Protein AF-A0A9W8Y800-F1 (afdb_monomer_lite)

pLDDT: mean 74.4, std 23.77, range [23.08, 98.75]

Sequence (646 aa):
MSFQATPARSSRITKSRRPSAHAALGLRRATSSPSSVSPRKKSLPSESTISYDDEDQLDDTGVIASLAEDLNFRDVPQYMEYIRNNMFSDLPEKAGMNSARIADVLNYRVRLPPFVTIAHVDALSTSPTRIEREIAELAQAGILRRVTIPHRGVGAAAVGDGIASVREWQALVRSHHGLLEDIKSKYISVMDANPTSTTISGTAFTTAEISALVTVGFLTSTSAISSSSSFFASPGASSLAAVSTSGSRHAAGSLEAVGGASATQYIHGGTSLSGSRPSTTATYTFSLPNMGTHIKILAEARNNILNMLKKTKYKEMPLDVLRERWDGGVVATTEQSERKKLRGEFAGVLPGRTKKWKQFYGMKFEWILEECLGAGLVELFDTGSVGRADNQNMFAMAIPEITNAHQPDIDYTPDHEKYLARVKRRLATEKIDDSLPPAFPMKLDSDLVWDNTDIHSRFDWVYKLTALDLDEIETALQHFKSLDKPLSYVNQETFPLPTLHSTLRDFSKEIHNGFGFKVIRGLPVSRHTREEVIAIYAGIASHIASIRGRQDHQFEGIPANVVMNHIKDLSGTYDANKIGAPAYTADKPVFHTDSGDVITLLCLEEAAEGGQSKVSSSWRVYNELAEKRLDLIGTLAEDWLTEVYA

Organism: NCBI:txid798079

Foldseek 3Di:
DDDDDDDDDDDDDDDDDDDDDPVPDDDDDDDDDDDDDDDDDDDDDDDDPPPDDLPDDFFFPVDFDALQPVDPDDAPVVLLVVLLVQFFDDQDPQQVDDPVLVVVLVVLSVQDDSKDALLLVQSNDPDSPVRVVRQVVCLVVLQKEKAADPPQDDFLLDRGIIMHGSVVQLVCLVPDPQDDPVLSVLVNVVCSVCSHDQKDQLLSDDLVSVVSCVQQWQKDFPPDPDPDDDDDDDPDRPDQDDDDDDDDDDDDDDPPLDDDPPSVPDDDDDDDDPDPRSDSRTMMGGGHGPVSVVSVLLSVLSVVLQVVLVPRPQSKDWPVVSQCVLQPNAPPPDVVQVVCVVVVNDDGDRSCVGCCCPRNSRTHPVSSVSSCVSVLQKTWGFRPDDDPDDRGRIMIHGDPRCPPPPVPPQDQDDDPVVVVVVVVVCVVPHDFDLDADPPDDLADDALLADDPPCDVVPDDQEDEQDPVNQVLLVVLLVQLVVVVDPLVPQACVSRPRPPCLVVLCVQLCCLQGHNNHHHYDDHCLVVDDPRSVSSSVSNSVNSSPVDAQQPDQDDPNHGDRDRDDDQEACVVPDPPVPPPDCSNHPDDRDDDDDPDSDDDDDDNDQDPDDPDDDDDRPSNVSNVCSVPPSSVNVVVPDDDDDDDPD

Structure (mmCIF, N/CA/C/O backbone):
data_AF-A0A9W8Y800-F1
#
_entry.id   AF-A0A9W8Y800-F1
#
loop_
_atom_site.group_PDB
_atom_site.id
_atom_site.type_symbol
_atom_site.label_atom_id
_atom_site.label_alt_id
_atom_site.label_comp_id
_atom_site.label_asym_id
_atom_site.label_entity_id
_atom_site.label_seq_id
_atom_site.pdbx_PDB_ins_code
_atom_site.Cartn_x
_atom_site.Cartn_y
_atom_site.Cartn_z
_atom_site.occupancy
_atom_site.B_iso_or_equiv
_atom_site.auth_seq_id
_atom_site.auth_comp_id
_atom_site.auth_asym_id
_atom_site.auth_atom_id
_atom_site.pdbx_PDB_model_num
ATOM 1 N N . MET A 1 1 ? 2.314 57.959 -31.172 1.00 31.23 1 MET A N 1
ATOM 2 C CA . MET A 1 1 ? 3.690 58.477 -31.355 1.00 31.23 1 MET A CA 1
ATOM 3 C C . MET A 1 1 ? 4.630 57.499 -30.657 1.00 31.23 1 MET A C 1
ATOM 5 O O . MET A 1 1 ? 4.548 57.380 -29.449 1.00 31.23 1 MET A O 1
ATOM 9 N N . SER A 1 2 ? 5.179 56.511 -31.369 1.00 23.81 2 SER A N 1
ATOM 10 C CA . SER A 1 2 ? 6.475 56.547 -32.077 1.00 23.81 2 SER A CA 1
ATOM 11 C C . SER A 1 2 ? 7.664 56.732 -31.128 1.00 23.81 2 SER A C 1
ATOM 13 O O . SER A 1 2 ? 7.992 57.855 -30.758 1.00 23.81 2 SER A O 1
ATOM 15 N N . PHE A 1 3 ? 8.309 55.617 -30.779 1.00 23.86 3 PHE A N 1
ATOM 16 C CA . PHE A 1 3 ? 9.615 55.570 -30.123 1.00 23.86 3 PHE A CA 1
ATOM 17 C C . PHE A 1 3 ? 10.722 56.033 -31.078 1.00 23.86 3 PHE A C 1
ATOM 19 O O . PHE A 1 3 ? 10.785 55.574 -32.217 1.00 23.86 3 PHE A O 1
ATOM 26 N N . GLN A 1 4 ? 11.644 56.861 -30.583 1.00 23.08 4 GLN A N 1
ATOM 27 C CA . GLN A 1 4 ? 12.975 57.039 -31.165 1.00 23.08 4 GLN A CA 1
ATOM 28 C C . GLN A 1 4 ? 14.019 57.085 -30.048 1.00 23.08 4 GLN A C 1
ATOM 30 O O . GLN A 1 4 ? 13.903 57.853 -29.096 1.00 23.08 4 GLN A O 1
ATOM 35 N N . ALA A 1 5 ? 15.025 56.225 -30.183 1.00 25.31 5 ALA A N 1
ATOM 36 C CA . ALA A 1 5 ? 16.199 56.151 -29.332 1.00 25.31 5 ALA A CA 1
ATOM 37 C C . ALA A 1 5 ? 17.385 56.821 -30.036 1.00 25.31 5 ALA A C 1
ATOM 39 O O . ALA A 1 5 ? 17.610 56.600 -31.227 1.00 25.31 5 ALA A O 1
ATOM 40 N N . THR A 1 6 ? 18.178 57.576 -29.279 1.00 25.95 6 THR A N 1
ATOM 41 C CA . THR A 1 6 ? 19.460 58.142 -29.715 1.00 25.95 6 THR A CA 1
ATOM 42 C C . THR A 1 6 ? 20.551 57.739 -28.716 1.00 25.95 6 THR A C 1
ATOM 44 O O . THR A 1 6 ? 20.344 57.873 -27.510 1.00 25.95 6 THR A O 1
ATOM 47 N N . PRO A 1 7 ? 21.714 57.235 -29.171 1.00 26.22 7 PRO A N 1
ATOM 48 C CA . PRO A 1 7 ? 22.767 56.750 -28.287 1.00 26.22 7 PRO A CA 1
ATOM 49 C C . PRO A 1 7 ? 23.725 57.881 -27.889 1.00 26.22 7 PRO A C 1
ATOM 51 O O . PRO A 1 7 ? 24.287 58.567 -28.745 1.00 26.22 7 PRO A O 1
ATOM 54 N N . ALA A 1 8 ? 23.965 58.042 -26.586 1.00 27.30 8 ALA A N 1
ATOM 55 C CA . ALA A 1 8 ? 25.021 58.905 -26.065 1.00 27.30 8 ALA A CA 1
ATOM 56 C C . ALA A 1 8 ? 26.275 58.089 -25.706 1.00 27.30 8 ALA A C 1
ATOM 58 O O . ALA A 1 8 ? 26.215 57.011 -25.118 1.00 27.30 8 ALA A O 1
ATOM 59 N N . ARG A 1 9 ? 27.415 58.637 -26.131 1.00 26.44 9 ARG A N 1
ATOM 60 C CA . ARG A 1 9 ? 28.779 58.096 -26.101 1.00 26.44 9 ARG A CA 1
ATOM 61 C C . ARG A 1 9 ? 29.345 57.966 -24.683 1.00 26.44 9 ARG A C 1
ATOM 63 O O . ARG A 1 9 ? 29.071 58.801 -23.831 1.00 26.44 9 ARG A O 1
ATOM 70 N N . SER A 1 10 ? 30.285 57.038 -24.501 1.00 27.62 10 SER A N 1
ATOM 71 C CA . SER A 1 10 ? 31.318 57.139 -23.463 1.00 27.62 10 SER A CA 1
ATOM 72 C C . SER A 1 10 ? 32.641 56.525 -23.939 1.00 27.62 10 SER A C 1
ATOM 74 O O . SER A 1 10 ? 32.686 55.718 -24.865 1.00 27.62 10 SER A O 1
ATOM 76 N N . SER A 1 11 ? 33.729 57.034 -23.379 1.00 27.81 11 SER A N 1
ATOM 77 C CA . SER A 1 11 ? 35.028 57.292 -23.992 1.00 27.81 11 SER A CA 1
ATOM 78 C C . SER A 1 11 ? 36.070 56.172 -23.880 1.00 27.81 11 SER A C 1
ATOM 80 O O . SER A 1 11 ? 36.289 55.569 -22.836 1.00 27.81 11 SER A O 1
ATOM 82 N N . ARG A 1 12 ? 36.779 56.010 -25.000 1.00 28.05 12 ARG A N 1
ATOM 83 C CA . ARG A 1 12 ? 38.059 55.337 -25.274 1.00 28.05 12 ARG A CA 1
ATOM 84 C C . ARG A 1 12 ? 39.092 55.363 -24.130 1.00 28.05 12 ARG A C 1
ATOM 86 O O . ARG A 1 12 ? 39.530 56.445 -23.764 1.00 28.05 12 ARG A O 1
ATOM 93 N N . ILE A 1 13 ? 39.653 54.193 -23.786 1.00 29.95 13 ILE A N 1
ATOM 94 C CA . ILE A 1 13 ? 41.101 54.000 -23.541 1.00 29.95 13 ILE A CA 1
ATOM 95 C C . ILE A 1 13 ? 41.534 52.648 -24.138 1.00 29.95 13 ILE A C 1
ATOM 97 O O . ILE A 1 13 ? 41.066 51.590 -23.731 1.00 29.95 13 ILE A O 1
ATOM 101 N N . THR A 1 14 ? 42.451 52.686 -25.106 1.00 29.17 14 THR A N 1
ATOM 102 C CA . THR A 1 14 ? 43.087 51.523 -25.748 1.00 29.17 14 THR A CA 1
ATOM 103 C C . THR A 1 14 ? 44.535 51.386 -25.277 1.00 29.17 14 THR A C 1
ATOM 105 O O . THR A 1 14 ? 45.287 52.358 -25.350 1.00 29.17 14 THR A O 1
ATOM 108 N N . LYS A 1 15 ? 44.969 50.180 -24.890 1.00 29.62 15 LYS A N 1
ATOM 109 C CA . LYS A 1 15 ? 46.394 49.800 -24.841 1.00 29.62 15 LYS A CA 1
ATOM 110 C C . LYS A 1 15 ? 46.619 48.539 -25.679 1.00 29.62 15 LYS A C 1
ATOM 112 O O . LYS A 1 15 ? 45.881 47.569 -25.551 1.00 29.62 15 LYS A O 1
ATOM 117 N N . SER A 1 16 ? 47.631 48.585 -26.548 1.00 30.64 16 SER A N 1
ATOM 118 C CA . SER A 1 16 ? 48.021 47.504 -27.466 1.00 30.64 16 SER A CA 1
ATOM 119 C C . SER A 1 16 ? 49.006 46.519 -26.824 1.00 30.64 16 SER A C 1
ATOM 121 O O . SER A 1 16 ? 49.813 46.936 -25.988 1.00 30.64 16 SER A O 1
ATOM 123 N N . ARG A 1 17 ? 49.036 45.258 -27.293 1.00 31.73 17 ARG A N 1
ATOM 124 C CA . ARG A 1 17 ? 50.264 44.438 -27.275 1.00 31.73 17 ARG A CA 1
ATOM 125 C C . ARG A 1 17 ? 50.293 43.318 -28.339 1.00 31.73 17 ARG A C 1
ATOM 127 O O . ARG A 1 17 ? 49.501 42.391 -28.301 1.00 31.73 17 ARG A O 1
ATOM 134 N N . ARG A 1 18 ? 51.256 43.512 -29.251 1.00 36.59 18 ARG A N 1
ATOM 135 C CA . ARG A 1 18 ? 52.035 42.691 -30.215 1.00 36.59 18 ARG A CA 1
ATOM 136 C C . ARG A 1 18 ? 51.710 41.200 -30.514 1.00 36.59 18 ARG A C 1
ATOM 138 O O . ARG A 1 18 ? 51.545 40.422 -29.580 1.00 36.59 18 ARG A O 1
ATOM 145 N N . PRO A 1 19 ? 51.814 40.781 -31.801 1.00 37.09 19 PRO A N 1
ATOM 146 C CA . PRO A 1 19 ? 51.791 39.380 -32.246 1.00 37.09 19 PRO A CA 1
ATOM 147 C C . PRO A 1 19 ? 53.160 38.669 -32.148 1.00 37.09 19 PRO A C 1
ATOM 149 O O . PRO A 1 19 ? 54.216 39.302 -32.193 1.00 37.09 19 PRO A O 1
ATOM 152 N N . SER A 1 20 ? 53.125 37.338 -32.016 1.00 41.84 20 SER A N 1
ATOM 153 C CA . SER A 1 20 ? 54.273 36.435 -31.840 1.00 41.84 20 SER A CA 1
ATOM 154 C C . SER A 1 20 ? 55.070 36.164 -33.125 1.00 41.84 20 SER A C 1
ATOM 156 O O . SER A 1 20 ? 54.509 36.041 -34.213 1.00 41.84 20 SER A O 1
ATOM 158 N N . ALA A 1 21 ? 56.381 35.972 -32.960 1.00 43.47 21 ALA A N 1
ATOM 159 C CA . ALA A 1 21 ? 57.432 35.932 -33.982 1.00 43.47 21 ALA A CA 1
ATOM 160 C C . ALA A 1 21 ? 57.404 34.772 -35.007 1.00 43.47 21 ALA A C 1
ATOM 162 O O . ALA A 1 21 ? 58.287 34.703 -35.855 1.00 43.47 21 ALA A O 1
ATOM 163 N N . HIS A 1 22 ? 56.405 33.886 -34.995 1.00 46.25 22 HIS A N 1
ATOM 164 C CA . HIS A 1 22 ? 56.351 32.752 -35.932 1.00 46.25 22 HIS A CA 1
ATOM 165 C C . HIS A 1 22 ? 55.659 33.064 -37.272 1.00 46.25 22 HIS A C 1
ATOM 167 O O . HIS A 1 22 ? 55.750 32.273 -38.206 1.00 46.25 22 HIS A O 1
ATOM 173 N N . ALA A 1 23 ? 55.012 34.230 -37.390 1.00 44.12 23 ALA A N 1
ATOM 174 C CA . ALA A 1 23 ? 54.386 34.710 -38.627 1.00 44.12 23 ALA A CA 1
ATOM 175 C C . ALA A 1 23 ? 55.308 35.616 -39.478 1.00 44.12 23 ALA A C 1
ATOM 177 O O . ALA A 1 23 ? 54.888 36.111 -40.519 1.00 44.12 23 ALA A O 1
ATOM 178 N N . ALA A 1 24 ? 56.555 35.846 -39.042 1.00 45.03 24 ALA A N 1
ATOM 179 C CA . ALA A 1 24 ? 57.487 36.801 -39.656 1.00 45.03 24 ALA A CA 1
ATOM 180 C C . ALA A 1 24 ? 58.527 36.172 -40.607 1.00 45.03 24 ALA A C 1
ATOM 182 O O . ALA A 1 24 ? 59.362 36.890 -41.149 1.00 45.03 24 ALA A O 1
ATOM 183 N N . LEU A 1 25 ? 58.491 34.856 -40.838 1.00 45.75 25 LEU A N 1
ATOM 184 C CA . LEU A 1 25 ? 59.448 34.164 -41.713 1.00 45.75 25 LEU A CA 1
ATOM 185 C C . LEU A 1 25 ? 58.715 33.442 -42.848 1.00 45.75 25 LEU A C 1
ATOM 187 O O . LEU A 1 25 ? 58.569 32.223 -42.861 1.00 45.75 25 LEU A O 1
ATOM 191 N N . GLY A 1 26 ? 58.210 34.238 -43.792 1.00 47.72 26 GLY A N 1
ATOM 192 C CA . GLY A 1 26 ? 57.522 33.770 -44.990 1.00 47.72 26 GLY A CA 1
ATOM 193 C C . GLY A 1 26 ? 58.428 32.972 -45.928 1.00 47.72 26 GLY A C 1
ATOM 194 O O . GLY A 1 26 ? 59.110 33.545 -46.773 1.00 47.72 26 GLY A O 1
ATOM 195 N N . LEU A 1 27 ? 58.357 31.644 -45.844 1.00 38.44 27 LEU A N 1
ATOM 196 C CA . LEU A 1 27 ? 58.930 30.732 -46.832 1.00 38.44 27 LEU A CA 1
ATOM 197 C C . LEU A 1 27 ? 57.832 29.825 -47.401 1.00 38.44 27 LEU A C 1
ATOM 199 O O . LEU A 1 27 ? 57.132 29.120 -46.678 1.00 38.44 27 LEU A O 1
ATOM 203 N N . ARG A 1 28 ? 57.665 29.890 -48.727 1.00 32.97 28 ARG A N 1
ATOM 204 C CA . ARG A 1 28 ? 56.798 29.030 -49.546 1.00 32.97 28 ARG A CA 1
ATOM 205 C C . ARG A 1 28 ? 57.647 28.040 -50.357 1.00 32.97 28 ARG A C 1
ATOM 207 O O . ARG A 1 28 ? 58.747 28.399 -50.764 1.00 32.97 28 ARG A O 1
ATOM 214 N N . ARG A 1 29 ? 56.980 26.936 -50.751 1.00 31.47 29 ARG A N 1
ATOM 215 C CA . ARG A 1 29 ? 57.265 25.962 -51.846 1.00 31.47 29 ARG A CA 1
ATOM 216 C C . ARG A 1 29 ? 58.305 24.865 -51.536 1.00 31.47 29 ARG A C 1
ATOM 218 O O . ARG A 1 29 ? 59.221 25.116 -50.778 1.00 31.47 29 ARG A O 1
ATOM 225 N N . ALA A 1 30 ? 58.246 23.638 -52.075 1.00 29.30 30 ALA A N 1
ATOM 226 C CA . ALA A 1 30 ? 57.425 23.008 -53.122 1.00 29.30 30 ALA A CA 1
ATOM 227 C C . ALA A 1 30 ? 57.398 21.462 -52.967 1.00 29.30 30 ALA A C 1
ATOM 229 O O . ALA A 1 30 ? 58.136 20.882 -52.180 1.00 29.30 30 ALA A O 1
ATOM 230 N N . THR A 1 31 ? 56.542 20.835 -53.773 1.00 38.03 31 THR A N 1
ATOM 231 C CA . THR A 1 31 ? 56.316 19.404 -54.046 1.00 38.03 31 THR A CA 1
ATOM 232 C C . THR A 1 31 ? 57.538 18.603 -54.525 1.00 38.03 31 THR A C 1
ATOM 234 O O . THR A 1 31 ? 58.265 19.084 -55.389 1.00 38.03 31 THR A O 1
ATOM 237 N N . SER A 1 32 ? 57.660 17.333 -54.112 1.00 30.08 32 SER A N 1
ATOM 238 C CA . SER A 1 32 ? 58.029 16.194 -54.987 1.00 30.08 32 SER A CA 1
ATOM 239 C C . SER A 1 32 ? 57.855 14.843 -54.266 1.00 30.08 32 SER A C 1
ATOM 241 O O . SER A 1 32 ? 58.259 14.685 -53.118 1.00 30.08 32 SER A O 1
ATOM 243 N N . SER A 1 33 ? 57.231 13.874 -54.944 1.00 34.62 33 SER A N 1
ATOM 244 C CA . SER A 1 33 ? 57.327 12.432 -54.650 1.00 34.62 33 SER A CA 1
ATOM 245 C C . SER A 1 33 ? 58.527 11.841 -55.412 1.00 34.62 33 SER A C 1
ATOM 247 O O . SER A 1 33 ? 58.954 12.442 -56.401 1.00 34.62 33 SER A O 1
ATOM 249 N N . PRO A 1 34 ? 59.051 10.664 -55.016 1.00 37.09 34 PRO A N 1
ATOM 250 C CA . PRO A 1 34 ? 58.609 9.457 -55.719 1.00 37.09 34 PRO A CA 1
ATOM 251 C C . PRO A 1 34 ? 58.467 8.198 -54.838 1.00 37.09 34 PRO A C 1
ATOM 253 O O . PRO A 1 34 ? 58.941 8.096 -53.712 1.00 37.09 34 PRO A O 1
ATOM 256 N N . SER A 1 35 ? 57.755 7.247 -55.423 1.00 34.81 35 SER A N 1
ATOM 257 C CA . SER A 1 35 ? 57.350 5.913 -54.990 1.00 34.81 35 SER A CA 1
ATOM 258 C C . SER A 1 35 ? 58.495 4.922 -54.724 1.00 34.81 35 SER A C 1
ATOM 260 O O . SER A 1 35 ? 59.476 4.877 -55.457 1.00 34.81 35 SER A O 1
ATOM 262 N N . SER A 1 36 ? 58.293 4.011 -53.761 1.00 28.44 36 SER A N 1
ATOM 263 C CA . SER A 1 36 ? 58.749 2.615 -53.870 1.00 28.44 36 SER A CA 1
ATOM 264 C C . SER A 1 36 ? 57.848 1.677 -53.052 1.00 28.44 36 SER A C 1
ATOM 266 O O . SER A 1 36 ? 57.479 1.959 -51.915 1.00 28.44 36 SER A O 1
ATOM 268 N N . VAL A 1 37 ? 57.443 0.582 -53.695 1.00 38.91 37 VAL A N 1
ATOM 269 C CA . VAL A 1 37 ? 56.613 -0.514 -53.176 1.00 38.91 37 VAL A CA 1
ATOM 270 C C . VAL A 1 37 ? 57.542 -1.660 -52.785 1.00 38.91 37 VAL A C 1
ATOM 272 O O . VAL A 1 37 ? 58.364 -2.052 -53.610 1.00 38.91 37 VAL A O 1
ATOM 275 N N . SER A 1 38 ? 57.405 -2.219 -51.574 1.00 27.66 38 SER A N 1
ATOM 276 C CA . SER A 1 38 ? 57.908 -3.555 -51.184 1.00 27.66 38 SER A CA 1
ATOM 277 C C . SER A 1 38 ? 57.401 -3.978 -49.786 1.00 27.66 38 SER A C 1
ATOM 279 O O . SER A 1 38 ? 56.905 -3.134 -49.045 1.00 27.66 38 SER A O 1
ATOM 281 N N . PRO A 1 39 ? 57.390 -5.284 -49.449 1.00 32.16 39 PRO A N 1
ATOM 282 C CA . PRO A 1 39 ? 56.128 -5.982 -49.215 1.00 32.16 39 PRO A CA 1
ATOM 283 C C . PRO A 1 39 ? 55.744 -6.212 -47.744 1.00 32.16 39 PRO A C 1
ATOM 285 O O . PRO A 1 39 ? 56.559 -6.274 -46.827 1.00 32.16 39 PRO A O 1
ATOM 288 N N . ARG A 1 40 ? 54.435 -6.423 -47.587 1.00 33.69 40 ARG A N 1
ATOM 289 C CA . ARG A 1 40 ? 53.680 -6.869 -46.410 1.00 33.69 40 ARG A CA 1
ATOM 290 C C . ARG A 1 40 ? 54.388 -8.014 -45.657 1.00 33.69 40 ARG A C 1
ATOM 292 O O . ARG A 1 40 ? 54.424 -9.145 -46.140 1.00 33.69 40 ARG A O 1
ATOM 299 N N . LYS A 1 41 ? 54.859 -7.757 -44.431 1.00 27.77 41 LYS A N 1
ATOM 300 C CA . LYS A 1 41 ? 55.033 -8.807 -43.412 1.00 27.77 41 LYS A CA 1
ATOM 301 C C . LYS A 1 41 ? 53.684 -9.024 -42.725 1.00 27.77 41 LYS A C 1
ATOM 303 O O . LYS A 1 41 ? 53.105 -8.078 -42.200 1.00 27.77 41 LYS A O 1
ATOM 308 N N . LYS A 1 42 ? 53.173 -10.259 -42.765 1.00 31.14 42 LYS A N 1
ATOM 309 C CA . LYS A 1 42 ? 51.979 -10.678 -42.018 1.00 31.14 42 LYS A CA 1
ATOM 310 C C . LYS A 1 42 ? 52.259 -10.537 -40.519 1.00 31.14 42 LYS A C 1
ATOM 312 O O . LYS A 1 42 ? 53.112 -11.248 -39.995 1.00 31.14 42 LYS A O 1
ATOM 317 N N . SER A 1 43 ? 51.555 -9.632 -39.849 1.00 29.20 43 SER A N 1
ATOM 318 C CA . SER A 1 43 ? 51.373 -9.693 -38.401 1.00 29.20 43 SER A CA 1
ATOM 319 C C . SER A 1 43 ? 50.306 -10.740 -38.079 1.00 29.20 43 SER A C 1
ATOM 321 O O . SER A 1 43 ? 49.316 -10.863 -38.800 1.00 29.20 43 SER A O 1
ATOM 323 N N . LEU A 1 44 ? 50.556 -11.506 -37.018 1.00 31.19 44 LEU A N 1
ATOM 324 C CA . LEU A 1 44 ? 49.628 -12.449 -36.386 1.00 31.19 44 LEU A CA 1
ATOM 325 C C . LEU A 1 44 ? 48.286 -11.762 -36.048 1.00 31.19 44 LEU A C 1
ATOM 327 O O . LEU A 1 44 ? 48.273 -10.534 -35.918 1.00 31.19 44 LEU A O 1
ATOM 331 N N . PRO A 1 45 ? 47.172 -12.511 -35.921 1.00 28.69 45 PRO A N 1
ATOM 332 C CA . PRO A 1 45 ? 45.861 -11.915 -35.707 1.00 28.69 45 PRO A CA 1
ATOM 333 C C . PRO A 1 45 ? 45.867 -11.157 -34.379 1.00 28.69 45 PRO A C 1
ATOM 335 O O . PRO A 1 45 ? 46.141 -11.735 -33.331 1.00 28.69 45 PRO A O 1
ATOM 338 N N . SER A 1 46 ? 45.591 -9.856 -34.430 1.00 30.36 46 SER A N 1
ATOM 339 C CA . SER A 1 46 ? 45.097 -9.132 -33.267 1.00 30.36 46 SER A CA 1
ATOM 340 C C . SER A 1 46 ? 43.717 -9.692 -32.946 1.00 30.36 46 SER A C 1
ATOM 342 O O . SER A 1 46 ? 42.870 -9.722 -33.842 1.00 30.36 46 SER A O 1
ATOM 344 N N . GLU A 1 47 ? 43.496 -10.125 -31.706 1.00 28.17 47 GLU A N 1
ATOM 345 C CA . GLU A 1 47 ? 42.144 -10.332 -31.189 1.00 28.17 47 GLU A CA 1
ATOM 346 C C . GLU A 1 47 ? 41.310 -9.094 -31.521 1.00 28.17 47 GLU A C 1
ATOM 348 O O . GLU A 1 47 ? 41.712 -7.955 -31.269 1.00 28.17 47 GLU A O 1
ATOM 353 N N . SER A 1 48 ? 40.200 -9.334 -32.205 1.00 26.12 48 SER A N 1
ATOM 354 C CA . SER A 1 48 ? 39.236 -8.324 -32.594 1.00 26.12 48 SER A CA 1
ATOM 355 C C . SER A 1 48 ? 38.649 -7.692 -31.338 1.00 26.12 48 SER A C 1
ATOM 357 O O . SER A 1 48 ? 37.839 -8.316 -30.658 1.00 26.12 48 SER A O 1
ATOM 359 N N . THR A 1 49 ? 39.007 -6.443 -31.048 1.00 29.61 49 THR A N 1
ATOM 360 C CA . THR A 1 49 ? 38.099 -5.552 -30.328 1.00 29.61 49 THR A CA 1
ATOM 361 C C . THR A 1 49 ? 36.840 -5.448 -31.179 1.00 29.61 49 THR A C 1
ATOM 363 O O . THR A 1 49 ? 36.862 -4.835 -32.247 1.00 29.61 49 THR A O 1
ATOM 366 N N . ILE A 1 50 ? 35.780 -6.133 -30.754 1.00 33.47 50 ILE A N 1
ATOM 367 C CA . ILE A 1 50 ? 34.460 -6.061 -31.375 1.00 33.47 50 ILE A CA 1
ATOM 368 C C . ILE A 1 50 ? 34.039 -4.590 -31.313 1.00 33.47 50 ILE A C 1
ATOM 370 O O . ILE A 1 50 ? 33.889 -4.030 -30.228 1.00 33.47 50 ILE A O 1
ATOM 374 N N . SER A 1 51 ? 33.921 -3.929 -32.465 1.00 38.84 51 SER A N 1
ATOM 375 C CA . SER A 1 51 ? 33.244 -2.639 -32.525 1.00 38.84 51 SER A CA 1
ATOM 376 C C . SER A 1 51 ? 31.761 -2.921 -32.337 1.00 38.84 51 SER A C 1
ATOM 378 O O . SER A 1 51 ? 31.136 -3.471 -33.240 1.00 38.84 51 SER A O 1
ATOM 380 N N . TYR A 1 52 ? 31.227 -2.608 -31.159 1.00 49.53 52 TYR A N 1
ATOM 381 C CA . TYR A 1 52 ? 29.786 -2.613 -30.937 1.00 49.53 52 TYR A CA 1
ATOM 382 C C . TYR A 1 52 ? 29.146 -1.618 -31.911 1.00 49.53 52 TYR A C 1
ATOM 384 O O . TYR A 1 52 ? 29.485 -0.430 -31.884 1.00 49.53 52 TYR A O 1
ATOM 392 N N . ASP A 1 53 ? 28.303 -2.124 -32.807 1.00 55.06 53 ASP A N 1
ATOM 393 C CA . ASP A 1 53 ? 27.502 -1.310 -33.713 1.00 55.06 53 ASP A CA 1
ATOM 394 C C . ASP A 1 53 ? 26.180 -1.007 -32.997 1.00 55.06 53 ASP A C 1
ATOM 396 O O . ASP A 1 53 ? 25.473 -1.926 -32.596 1.00 55.06 53 ASP A O 1
ATOM 400 N N . ASP A 1 54 ? 25.850 0.274 -32.796 1.00 55.59 54 ASP A N 1
ATOM 401 C CA . ASP A 1 54 ? 24.654 0.722 -32.048 1.00 55.59 54 ASP A CA 1
ATOM 402 C C . ASP A 1 54 ? 23.319 0.352 -32.780 1.00 55.59 54 ASP A C 1
ATOM 404 O O . ASP A 1 54 ? 22.243 0.811 -32.383 1.00 55.59 54 ASP A O 1
ATOM 408 N N . GLU A 1 55 ? 23.378 -0.431 -33.869 1.00 52.28 55 GLU A N 1
ATOM 409 C CA . GLU A 1 55 ? 22.277 -0.759 -34.792 1.00 52.28 55 GLU A CA 1
ATOM 410 C C . GLU A 1 55 ? 21.617 -2.132 -34.567 1.00 52.28 55 GLU A C 1
ATOM 412 O O . GLU A 1 55 ? 20.463 -2.309 -34.990 1.00 52.28 55 GLU A O 1
ATOM 417 N N . ASP A 1 56 ? 22.298 -3.065 -33.894 1.00 58.12 56 ASP A N 1
ATOM 418 C CA . ASP A 1 56 ? 21.810 -4.427 -33.643 1.00 58.12 56 ASP A CA 1
ATOM 419 C C . ASP A 1 56 ? 21.024 -4.499 -32.324 1.00 58.12 56 ASP A C 1
ATOM 421 O O . ASP A 1 56 ? 21.429 -3.924 -31.315 1.00 58.12 56 ASP A O 1
ATOM 425 N N . GLN A 1 57 ? 19.868 -5.172 -32.354 1.00 58.59 57 GLN A N 1
ATOM 426 C CA . GLN A 1 57 ? 19.052 -5.427 -31.164 1.00 58.59 57 GLN A CA 1
ATOM 427 C C . GLN A 1 57 ? 19.640 -6.615 -30.403 1.00 58.59 57 GLN A C 1
ATOM 429 O O . GLN A 1 57 ? 19.993 -7.623 -31.015 1.00 58.59 57 GLN A O 1
ATOM 434 N N . LEU A 1 58 ? 19.740 -6.493 -29.086 1.00 63.62 58 LEU A N 1
ATOM 435 C CA . LEU A 1 58 ? 20.239 -7.552 -28.223 1.00 63.62 58 LEU A CA 1
ATOM 436 C C . LEU A 1 58 ? 19.154 -8.607 -27.974 1.00 63.62 58 LEU A C 1
ATOM 438 O O . LEU A 1 58 ? 17.996 -8.274 -27.722 1.00 63.62 58 LEU A O 1
ATOM 442 N N . ASP A 1 59 ? 19.535 -9.882 -28.040 1.00 55.69 59 ASP A N 1
ATOM 443 C CA . ASP A 1 59 ? 18.628 -10.998 -27.761 1.00 55.69 59 ASP A CA 1
ATOM 444 C C . ASP A 1 59 ? 18.347 -11.065 -26.254 1.00 55.69 59 ASP A C 1
ATOM 446 O O . ASP A 1 59 ? 19.198 -11.508 -25.499 1.00 55.69 59 ASP A O 1
ATOM 450 N N . ASP A 1 60 ? 17.178 -10.631 -25.786 1.00 59.31 60 ASP A N 1
ATOM 451 C CA . ASP A 1 60 ? 16.797 -10.763 -24.373 1.00 59.31 60 ASP A CA 1
ATOM 452 C C . ASP A 1 60 ? 16.335 -12.199 -24.068 1.00 59.31 60 ASP A C 1
ATOM 454 O O . ASP A 1 60 ? 15.347 -12.688 -24.624 1.00 59.31 60 ASP A O 1
ATOM 458 N N . THR A 1 61 ? 17.054 -12.896 -23.183 1.00 54.78 61 THR A N 1
ATOM 459 C CA . THR A 1 61 ? 16.693 -14.256 -22.748 1.00 54.78 61 THR A CA 1
ATOM 460 C C . THR A 1 61 ? 15.591 -14.279 -21.682 1.00 54.78 61 THR A C 1
ATOM 462 O O . THR A 1 61 ? 15.145 -15.360 -21.291 1.00 54.78 61 THR A O 1
ATOM 465 N N . GLY A 1 62 ? 15.140 -13.110 -21.212 1.00 45.22 62 GLY A N 1
ATOM 466 C CA . GLY A 1 62 ? 14.142 -12.953 -20.154 1.00 45.22 62 GLY A CA 1
ATOM 467 C C . GLY A 1 62 ? 14.686 -13.210 -18.746 1.00 45.22 62 GLY A C 1
ATOM 468 O O . GLY A 1 62 ? 13.914 -13.264 -17.789 1.00 45.22 62 GLY A O 1
ATOM 469 N N . VAL A 1 63 ? 16.003 -13.396 -18.599 1.00 50.44 63 VAL A N 1
ATOM 470 C CA . VAL A 1 63 ? 16.665 -13.585 -17.303 1.00 50.44 63 VAL A CA 1
ATOM 471 C C . VAL A 1 63 ? 17.175 -12.236 -16.803 1.00 50.44 63 VAL A C 1
ATOM 473 O O . VAL A 1 63 ? 18.143 -11.692 -17.336 1.00 50.44 63 VAL A O 1
ATOM 476 N N . ILE A 1 64 ? 16.534 -11.710 -15.756 1.00 58.28 64 ILE A N 1
ATOM 477 C CA . ILE A 1 64 ? 16.987 -10.498 -15.064 1.00 58.28 64 ILE A CA 1
ATOM 478 C C . ILE A 1 64 ? 18.198 -10.864 -14.203 1.00 58.28 64 ILE A C 1
ATOM 480 O O . ILE A 1 64 ? 18.087 -11.649 -13.260 1.00 58.28 64 ILE A O 1
ATOM 484 N N . ALA A 1 65 ? 19.357 -10.296 -14.526 1.00 57.59 65 ALA A N 1
ATOM 485 C CA . ALA A 1 65 ? 20.586 -10.528 -13.779 1.00 57.59 65 ALA A CA 1
ATOM 486 C C . ALA A 1 65 ? 20.609 -9.658 -12.511 1.00 57.59 65 ALA A C 1
ATOM 488 O O . ALA A 1 65 ? 20.474 -8.434 -12.579 1.00 57.59 65 ALA A O 1
ATOM 489 N N . SER A 1 66 ? 20.795 -10.282 -11.345 1.00 63.09 66 SER A N 1
ATOM 490 C CA . SER A 1 66 ? 20.879 -9.581 -10.059 1.00 63.09 66 SER A CA 1
ATOM 491 C C . SER A 1 66 ? 22.331 -9.284 -9.682 1.00 63.09 66 SER A C 1
ATOM 493 O O . SER A 1 66 ? 23.188 -10.159 -9.758 1.00 63.09 66 SER A O 1
ATOM 495 N N . LEU A 1 67 ? 22.610 -8.068 -9.198 1.00 68.50 67 LEU A N 1
ATOM 496 C CA . LEU A 1 67 ? 23.919 -7.723 -8.620 1.00 68.50 67 LEU A CA 1
ATOM 497 C C . LEU A 1 67 ? 24.131 -8.319 -7.214 1.00 68.50 67 LEU A C 1
ATOM 499 O O . LEU A 1 67 ? 25.224 -8.216 -6.659 1.00 68.50 67 LEU A O 1
ATOM 503 N N . ALA A 1 68 ? 23.099 -8.928 -6.623 1.00 60.31 68 ALA A N 1
ATOM 504 C CA . ALA A 1 68 ? 23.128 -9.433 -5.254 1.00 60.31 68 ALA A CA 1
ATOM 505 C C . ALA A 1 68 ? 23.789 -10.819 -5.103 1.00 60.31 68 ALA A C 1
ATOM 507 O O . ALA A 1 68 ? 24.033 -11.248 -3.975 1.00 60.31 68 ALA A O 1
ATOM 508 N N . GLU A 1 69 ? 24.079 -11.533 -6.198 1.00 57.34 69 GLU A N 1
ATOM 509 C CA . GLU A 1 69 ? 24.574 -12.922 -6.144 1.00 57.34 69 GLU A CA 1
ATOM 510 C C . GLU A 1 69 ? 25.985 -13.049 -5.539 1.00 57.34 69 GLU A C 1
ATOM 512 O O . GLU A 1 69 ? 26.296 -14.054 -4.896 1.00 57.34 69 GLU A O 1
ATOM 517 N N . ASP A 1 70 ? 26.808 -12.001 -5.646 1.00 56.56 70 ASP A N 1
ATOM 518 C CA . ASP A 1 70 ? 28.210 -12.020 -5.209 1.00 56.56 70 ASP A CA 1
ATOM 519 C C . ASP A 1 70 ? 28.427 -11.542 -3.758 1.00 56.56 70 ASP A C 1
ATOM 521 O O . ASP A 1 70 ? 29.527 -11.672 -3.205 1.00 56.56 70 ASP A O 1
ATOM 525 N N . LEU A 1 71 ? 27.400 -10.984 -3.103 1.00 67.88 71 LEU A N 1
ATOM 526 C CA . LEU A 1 71 ? 27.550 -10.230 -1.853 1.00 67.88 71 LEU A CA 1
ATOM 527 C C . LEU A 1 71 ? 26.712 -10.821 -0.709 1.00 67.88 71 LEU A C 1
ATOM 529 O O . LEU A 1 71 ? 25.559 -10.472 -0.484 1.00 67.88 71 LEU A O 1
ATOM 533 N N . ASN A 1 72 ? 27.344 -11.675 0.099 1.00 69.19 72 ASN A N 1
ATOM 534 C CA . ASN A 1 72 ? 26.742 -12.278 1.296 1.00 69.19 72 ASN A CA 1
ATOM 535 C C . ASN A 1 72 ? 26.887 -11.392 2.548 1.00 69.19 72 ASN A C 1
ATOM 537 O O . ASN A 1 72 ? 27.454 -11.816 3.563 1.00 69.19 72 ASN A O 1
ATOM 541 N N . PHE A 1 73 ? 26.396 -10.152 2.491 1.00 82.69 73 PHE A N 1
ATOM 542 C CA . PHE A 1 73 ? 26.327 -9.306 3.685 1.00 82.69 73 PHE A CA 1
ATOM 543 C C . PHE A 1 73 ? 25.273 -9.832 4.663 1.00 82.69 73 PHE A C 1
ATOM 545 O O . PHE A 1 73 ? 24.227 -10.356 4.280 1.00 82.69 73 PHE A O 1
ATOM 552 N N . ARG A 1 74 ? 25.571 -9.737 5.961 1.00 81.69 74 ARG A N 1
ATOM 553 C CA . ARG A 1 74 ? 24.709 -10.312 7.005 1.00 81.69 74 ARG A CA 1
ATOM 554 C C . ARG A 1 74 ? 23.615 -9.359 7.464 1.00 81.69 74 ARG A C 1
ATOM 556 O O . ARG A 1 74 ? 22.549 -9.848 7.835 1.00 81.69 74 ARG A O 1
ATOM 563 N N . ASP A 1 75 ? 23.911 -8.061 7.458 1.00 88.19 75 ASP A N 1
ATOM 564 C CA . ASP A 1 75 ? 23.106 -7.009 8.072 1.00 88.19 75 ASP A CA 1
ATOM 565 C C . ASP A 1 75 ? 23.151 -5.692 7.268 1.00 88.19 75 ASP A C 1
ATOM 567 O O . ASP A 1 75 ? 24.055 -5.455 6.459 1.00 88.19 75 ASP A O 1
ATOM 571 N N . VAL A 1 76 ? 22.163 -4.823 7.489 1.00 91.88 76 VAL A N 1
ATOM 572 C CA . VAL A 1 76 ? 22.027 -3.503 6.843 1.00 91.88 76 VAL A CA 1
ATOM 573 C C . VAL A 1 76 ? 23.245 -2.592 7.085 1.00 91.88 76 VAL A C 1
ATOM 575 O O . VAL A 1 76 ? 23.688 -1.935 6.138 1.00 91.88 76 VAL A O 1
ATOM 578 N N . PRO A 1 77 ? 23.845 -2.520 8.292 1.00 92.81 77 PRO A N 1
ATOM 579 C CA . PRO A 1 77 ? 25.060 -1.737 8.510 1.00 92.81 77 PRO A CA 1
ATOM 580 C C . PRO A 1 77 ? 26.236 -2.124 7.600 1.00 92.81 77 PRO A C 1
ATOM 582 O O . PRO A 1 77 ? 26.940 -1.225 7.133 1.00 92.81 77 PRO A O 1
ATOM 585 N N . GLN A 1 78 ? 26.434 -3.413 7.297 1.00 91.81 78 GLN A N 1
ATOM 586 C CA . GLN A 1 78 ? 27.464 -3.860 6.349 1.00 91.81 78 GLN A CA 1
ATOM 587 C C . GLN A 1 78 ? 27.201 -3.345 4.931 1.00 91.81 78 GLN A C 1
ATOM 589 O O . GLN A 1 78 ? 28.129 -2.845 4.291 1.00 91.81 78 GLN A O 1
ATOM 594 N N . TYR A 1 79 ? 25.946 -3.385 4.466 1.00 92.12 79 TYR A N 1
ATOM 595 C CA . TYR A 1 79 ? 25.565 -2.766 3.192 1.00 92.12 79 TYR A CA 1
ATOM 596 C C . TYR A 1 79 ? 25.893 -1.270 3.190 1.00 92.12 79 TYR A C 1
ATOM 598 O O . TYR A 1 79 ? 26.543 -0.770 2.271 1.00 92.12 79 TYR A O 1
ATOM 606 N N . MET A 1 80 ? 25.513 -0.546 4.248 1.00 93.81 80 MET A N 1
ATOM 607 C CA . MET A 1 80 ? 25.788 0.889 4.355 1.00 93.81 80 MET A CA 1
ATOM 608 C C . MET A 1 80 ? 27.289 1.209 4.337 1.00 93.81 80 MET A C 1
ATOM 610 O O . MET A 1 80 ? 27.710 2.203 3.742 1.00 93.81 80 MET A O 1
ATOM 614 N N . GLU A 1 81 ? 28.110 0.399 5.004 1.00 92.00 81 GLU A N 1
ATOM 615 C CA . GLU A 1 81 ? 29.561 0.566 5.007 1.00 92.00 81 GLU A CA 1
ATOM 616 C C . GLU A 1 81 ? 30.157 0.313 3.616 1.00 92.00 81 GLU A C 1
ATOM 618 O O . GLU A 1 81 ? 30.915 1.150 3.118 1.00 92.00 81 GLU A O 1
ATOM 623 N N . TYR A 1 82 ? 29.757 -0.778 2.957 1.00 92.31 82 TYR A N 1
ATOM 624 C CA . TYR A 1 82 ? 30.179 -1.100 1.594 1.00 92.31 82 TYR A CA 1
ATOM 625 C C . TYR A 1 82 ? 29.828 0.023 0.611 1.00 92.31 82 TYR A C 1
ATOM 627 O O . TYR A 1 82 ? 30.713 0.526 -0.086 1.00 92.31 82 TYR A O 1
ATOM 635 N N . ILE A 1 83 ? 28.566 0.467 0.597 1.00 92.75 83 ILE A N 1
ATOM 636 C CA . ILE A 1 83 ? 28.068 1.479 -0.345 1.00 92.75 83 ILE A CA 1
ATOM 637 C C . ILE A 1 83 ? 28.854 2.785 -0.187 1.00 92.75 83 ILE A C 1
ATOM 639 O O . ILE A 1 83 ? 29.277 3.392 -1.170 1.00 92.75 83 ILE A O 1
ATOM 643 N N . ARG A 1 84 ? 29.118 3.225 1.048 1.00 91.62 84 ARG A N 1
ATOM 644 C CA . ARG A 1 84 ? 29.847 4.484 1.283 1.00 91.62 84 ARG A CA 1
ATOM 645 C C . ARG A 1 84 ? 31.325 4.381 0.936 1.00 91.62 84 ARG A C 1
ATOM 647 O O . ARG A 1 84 ? 31.868 5.307 0.331 1.00 91.62 84 ARG A O 1
ATOM 654 N N . ASN A 1 85 ? 31.965 3.265 1.276 1.00 91.38 85 ASN A N 1
ATOM 655 C CA . ASN A 1 85 ? 33.382 3.050 0.989 1.00 91.38 85 ASN A CA 1
ATOM 656 C C . ASN A 1 85 ? 33.648 2.857 -0.512 1.00 91.38 85 ASN A C 1
ATOM 658 O O . ASN A 1 85 ? 34.745 3.154 -0.986 1.00 91.38 85 ASN A O 1
ATOM 662 N N . ASN A 1 86 ? 32.642 2.429 -1.281 1.00 91.00 86 ASN A N 1
ATOM 663 C CA . ASN A 1 86 ? 32.765 2.198 -2.718 1.00 91.00 86 ASN A CA 1
ATOM 664 C C . ASN A 1 86 ? 32.227 3.315 -3.616 1.00 91.00 86 ASN A C 1
ATOM 666 O O . ASN A 1 86 ? 32.362 3.211 -4.832 1.00 91.00 86 ASN A O 1
ATOM 670 N N . MET A 1 87 ? 31.733 4.424 -3.061 1.00 93.19 87 MET A N 1
ATOM 671 C CA . MET A 1 87 ? 31.176 5.523 -3.862 1.00 93.19 87 MET A CA 1
ATOM 672 C C . MET A 1 87 ? 32.170 6.125 -4.867 1.00 93.19 87 MET A C 1
ATOM 674 O O . MET A 1 87 ? 31.797 6.493 -5.983 1.00 93.19 87 MET A O 1
ATOM 678 N N . PHE A 1 88 ? 33.452 6.226 -4.507 1.00 94.25 88 PHE A N 1
ATOM 679 C CA . PHE A 1 88 ? 34.457 6.910 -5.321 1.00 94.25 88 PHE A CA 1
ATOM 680 C C . PHE A 1 88 ? 35.673 6.042 -5.637 1.00 94.25 88 PHE A C 1
ATOM 682 O O . PHE A 1 88 ? 36.135 5.259 -4.815 1.00 94.25 88 PHE A O 1
ATOM 689 N N . SER A 1 89 ? 36.243 6.231 -6.828 1.00 90.12 89 SER A N 1
ATOM 690 C CA . SER A 1 89 ? 37.558 5.699 -7.186 1.00 90.12 89 SER A CA 1
ATOM 691 C C . SER A 1 89 ? 38.679 6.457 -6.467 1.00 90.12 89 SER A C 1
ATOM 693 O O . SER A 1 89 ? 38.568 7.669 -6.206 1.00 90.12 89 SER A O 1
ATOM 695 N N . ASP A 1 90 ? 39.790 5.760 -6.235 1.00 87.88 90 ASP A N 1
ATOM 696 C CA . ASP A 1 90 ? 41.031 6.356 -5.747 1.00 87.88 90 ASP A CA 1
ATOM 697 C C . ASP A 1 90 ? 41.556 7.430 -6.700 1.00 87.88 90 ASP A C 1
ATOM 699 O O . ASP A 1 90 ? 41.307 7.414 -7.911 1.00 87.88 90 ASP A O 1
ATOM 703 N N . LEU A 1 91 ? 42.266 8.412 -6.138 1.00 84.25 91 LEU A N 1
ATOM 704 C CA . LEU A 1 91 ? 42.850 9.488 -6.930 1.00 84.25 91 LEU A CA 1
ATOM 705 C C . LEU A 1 91 ? 43.913 8.923 -7.892 1.00 84.25 91 LEU A C 1
ATOM 707 O O . LEU A 1 91 ? 44.828 8.235 -7.449 1.00 84.25 91 LEU A O 1
ATOM 711 N N . PRO A 1 92 ? 43.855 9.245 -9.196 1.00 76.75 92 PRO A N 1
ATOM 712 C CA . PRO A 1 92 ? 44.801 8.712 -10.166 1.00 76.75 92 PRO A CA 1
ATOM 713 C C . PRO A 1 92 ? 46.192 9.324 -9.965 1.00 76.75 92 PRO A C 1
ATOM 715 O O . PRO A 1 92 ? 46.334 10.547 -9.929 1.00 76.75 92 PRO A O 1
ATOM 718 N N . GLU A 1 93 ? 47.233 8.487 -9.937 1.00 66.25 93 GLU A N 1
ATOM 719 C CA . GLU A 1 93 ? 48.628 8.905 -9.694 1.00 66.25 93 GLU A CA 1
ATOM 720 C C . GLU A 1 93 ? 49.132 9.977 -10.678 1.00 66.25 93 GLU A C 1
ATOM 722 O O . GLU A 1 93 ? 49.906 10.865 -10.325 1.00 66.25 93 GLU A O 1
ATOM 727 N N . LYS A 1 94 ? 48.665 9.929 -11.933 1.00 63.66 94 LYS A N 1
ATOM 728 C CA . LYS A 1 94 ? 48.950 10.929 -12.980 1.00 63.66 94 LYS A CA 1
ATOM 729 C C . LYS A 1 94 ? 47.654 11.559 -13.473 1.00 63.66 94 LYS A C 1
ATOM 731 O O . LYS A 1 94 ? 47.310 11.492 -14.652 1.00 63.66 94 LYS A O 1
ATOM 736 N N . ALA A 1 95 ? 46.927 12.170 -12.543 1.00 60.28 95 ALA A N 1
ATOM 737 C CA . ALA A 1 95 ? 45.600 12.726 -12.762 1.00 60.28 95 ALA A CA 1
ATOM 738 C C . ALA A 1 95 ? 45.495 13.741 -13.911 1.00 60.28 95 ALA A C 1
ATOM 740 O O . ALA A 1 95 ? 44.418 13.918 -14.471 1.00 60.28 95 ALA A O 1
ATOM 741 N N . GLY A 1 96 ? 46.565 14.473 -14.238 1.00 65.88 96 GLY A N 1
ATOM 742 C CA . GLY A 1 96 ? 46.441 15.675 -15.073 1.00 65.88 96 GLY A CA 1
ATOM 743 C C . GLY A 1 96 ? 45.546 16.753 -14.434 1.00 65.88 96 GLY A C 1
ATOM 744 O O . GLY A 1 96 ? 45.082 17.654 -15.130 1.00 65.88 96 GLY A O 1
ATOM 745 N N . MET A 1 97 ? 45.282 16.643 -13.124 1.00 77.44 97 MET A N 1
ATOM 746 C CA . MET A 1 97 ? 44.579 17.626 -12.299 1.00 77.44 97 MET A CA 1
ATOM 747 C C . MET A 1 97 ? 45.609 18.513 -11.598 1.00 77.44 97 MET A C 1
ATOM 749 O O . MET A 1 97 ? 46.647 18.026 -11.154 1.00 77.44 97 MET A O 1
ATOM 753 N N . ASN A 1 98 ? 45.330 19.812 -11.497 1.00 81.12 98 ASN A N 1
ATOM 754 C CA . ASN A 1 98 ? 46.141 20.706 -10.674 1.00 81.12 98 ASN A CA 1
ATOM 755 C C . ASN A 1 98 ? 45.856 20.466 -9.177 1.00 81.12 98 ASN A C 1
ATOM 757 O O . ASN A 1 98 ? 44.831 19.887 -8.811 1.00 81.12 98 ASN A O 1
ATOM 761 N N . SER A 1 99 ? 46.756 20.928 -8.306 1.00 82.88 99 SER A N 1
ATOM 762 C CA . SER A 1 99 ? 46.625 20.780 -6.847 1.00 82.88 99 SER A CA 1
ATOM 763 C C . SER A 1 99 ? 45.318 21.366 -6.304 1.00 82.88 99 SER A C 1
ATOM 765 O O . SER A 1 99 ? 44.690 20.754 -5.444 1.00 82.88 99 SER A O 1
ATOM 767 N N . ALA A 1 100 ? 44.862 22.496 -6.858 1.00 84.88 100 ALA A N 1
ATOM 768 C CA . ALA A 1 100 ? 43.579 23.106 -6.510 1.00 84.88 100 ALA A CA 1
ATOM 769 C C . ALA A 1 100 ? 42.400 22.154 -6.766 1.00 84.88 100 ALA A C 1
ATOM 771 O O . ALA A 1 100 ? 41.577 21.942 -5.882 1.00 84.88 100 ALA A O 1
ATOM 772 N N . ARG A 1 101 ? 42.354 21.498 -7.934 1.00 85.44 101 ARG A N 1
ATOM 773 C CA . ARG A 1 101 ? 41.284 20.552 -8.257 1.00 85.44 101 ARG A CA 1
ATOM 774 C C . ARG A 1 101 ? 41.332 19.303 -7.382 1.00 85.44 101 ARG A C 1
ATOM 776 O O . ARG A 1 101 ? 40.279 18.790 -7.023 1.00 85.44 101 ARG A O 1
ATOM 783 N N . ILE A 1 102 ? 42.522 18.810 -7.039 1.00 86.38 102 ILE A N 1
ATOM 784 C CA . ILE A 1 102 ? 42.663 17.673 -6.116 1.00 86.38 102 ILE A CA 1
ATOM 785 C C . ILE A 1 102 ? 42.087 18.041 -4.743 1.00 86.38 102 ILE A C 1
ATOM 787 O O . ILE A 1 102 ? 41.285 17.284 -4.198 1.00 86.38 102 ILE A O 1
ATOM 791 N N . ALA A 1 103 ? 42.425 19.227 -4.226 1.00 86.62 103 ALA A N 1
ATOM 792 C CA . ALA A 1 103 ? 41.866 19.732 -2.977 1.00 86.62 103 ALA A CA 1
ATOM 793 C C . ALA A 1 103 ? 40.338 19.887 -3.058 1.00 86.62 103 ALA A C 1
ATOM 795 O O . ALA A 1 103 ? 39.637 19.459 -2.145 1.00 86.62 103 ALA A O 1
ATOM 796 N N . ASP A 1 104 ? 39.806 20.418 -4.163 1.00 88.12 104 ASP A N 1
ATOM 797 C CA . ASP A 1 104 ? 38.359 20.526 -4.378 1.00 88.12 104 ASP A CA 1
ATOM 798 C C . ASP A 1 104 ? 37.664 19.160 -4.347 1.00 88.12 104 ASP A C 1
ATOM 800 O O . ASP A 1 104 ? 36.601 19.034 -3.741 1.00 88.12 104 ASP A O 1
ATOM 804 N N . VAL A 1 105 ? 38.251 18.136 -4.982 1.00 88.88 105 VAL A N 1
ATOM 805 C CA . VAL A 1 105 ? 37.700 16.772 -4.997 1.00 88.88 105 VAL A CA 1
ATOM 806 C C . VAL A 1 105 ? 37.692 16.171 -3.597 1.00 88.88 105 VAL A C 1
ATOM 808 O O . VAL A 1 105 ? 36.650 15.691 -3.155 1.00 88.88 105 VAL A O 1
ATOM 811 N N . LEU A 1 106 ? 38.813 16.239 -2.878 1.00 89.50 106 LEU A N 1
ATOM 812 C CA . LEU A 1 106 ? 38.913 15.710 -1.517 1.00 89.50 106 LEU A CA 1
ATOM 813 C C . LEU A 1 106 ? 37.948 16.426 -0.565 1.00 89.50 106 LEU A C 1
ATOM 815 O O . LEU A 1 106 ? 37.175 15.776 0.135 1.00 89.50 106 LEU A O 1
ATOM 819 N N . ASN A 1 107 ? 37.907 17.760 -0.610 1.00 90.12 107 ASN A N 1
ATOM 820 C CA . ASN A 1 107 ? 36.995 18.556 0.209 1.00 90.12 107 ASN A CA 1
ATOM 821 C C . ASN A 1 107 ? 35.526 18.316 -0.150 1.00 90.12 107 ASN A C 1
ATOM 823 O O . ASN A 1 107 ? 34.657 18.437 0.708 1.00 90.12 107 ASN A O 1
ATOM 827 N N . TYR A 1 108 ? 35.208 18.044 -1.417 1.00 90.31 108 TYR A N 1
ATOM 828 C CA . TYR A 1 108 ? 33.848 17.692 -1.815 1.00 90.31 108 TYR A CA 1
ATOM 829 C C . TYR A 1 108 ? 33.435 16.343 -1.222 1.00 90.31 108 TYR A C 1
ATOM 831 O O . TYR A 1 108 ? 32.397 16.275 -0.571 1.00 90.31 108 TYR A O 1
ATOM 839 N N . ARG A 1 109 ? 34.273 15.308 -1.374 1.00 91.31 109 ARG A N 1
ATOM 840 C CA . ARG A 1 109 ? 34.005 13.957 -0.854 1.00 91.31 109 ARG A CA 1
ATOM 841 C C . ARG A 1 109 ? 33.831 13.949 0.668 1.00 91.31 109 ARG A C 1
ATOM 843 O O . ARG A 1 109 ? 32.862 13.387 1.154 1.00 91.31 109 ARG A O 1
ATOM 850 N N . VAL A 1 110 ? 34.701 14.645 1.406 1.00 89.00 110 VAL A N 1
ATOM 851 C CA . VAL A 1 110 ? 34.626 14.753 2.880 1.00 89.00 110 VAL A CA 1
ATOM 852 C C . VAL A 1 110 ? 33.358 15.473 3.357 1.00 89.00 110 VAL A C 1
ATOM 854 O O . VAL A 1 110 ? 32.884 15.222 4.459 1.00 89.00 110 VAL A O 1
ATOM 857 N N . ARG A 1 111 ? 32.791 16.373 2.544 1.00 86.88 111 ARG A N 1
ATOM 858 C CA . ARG A 1 111 ? 31.577 17.127 2.897 1.00 86.88 111 ARG A CA 1
ATOM 859 C C . ARG A 1 111 ? 30.279 16.360 2.647 1.00 86.88 111 ARG A C 1
ATOM 861 O O . ARG A 1 111 ? 29.224 16.881 3.011 1.00 86.88 111 ARG A O 1
ATOM 868 N N . LEU A 1 112 ? 30.325 15.189 2.013 1.00 88.69 112 LEU A N 1
ATOM 869 C CA . LEU A 1 112 ? 29.123 14.399 1.775 1.00 88.69 112 LEU A CA 1
ATOM 870 C C . LEU A 1 112 ? 28.584 13.820 3.093 1.00 88.69 112 LEU A C 1
ATOM 872 O O . LEU A 1 112 ? 29.369 13.427 3.956 1.00 88.69 112 LEU A O 1
ATOM 876 N N . PRO A 1 113 ? 27.253 13.789 3.267 1.00 89.00 113 PRO A N 1
ATOM 877 C CA . PRO A 1 113 ? 26.646 13.229 4.463 1.00 89.00 113 PRO A CA 1
ATOM 878 C C . PRO A 1 113 ? 26.880 11.709 4.545 1.00 89.00 113 PRO A C 1
ATOM 880 O O . PRO A 1 113 ? 26.900 11.042 3.509 1.00 89.00 113 PRO A O 1
ATOM 883 N N . PRO A 1 114 ? 26.998 11.141 5.761 1.00 89.44 114 PRO A N 1
ATOM 884 C CA . PRO A 1 114 ? 27.046 9.700 6.000 1.00 89.44 114 PRO A CA 1
ATOM 885 C C . PRO A 1 114 ? 25.650 9.086 5.811 1.00 89.44 114 PRO A C 1
ATOM 887 O O . PRO A 1 114 ? 24.975 8.708 6.765 1.00 89.44 114 PRO A O 1
ATOM 890 N N . PHE A 1 115 ? 25.216 9.030 4.559 1.00 88.94 115 PHE A N 1
ATOM 891 C CA . PHE A 1 115 ? 23.871 8.667 4.132 1.00 88.94 115 PHE A CA 1
ATOM 892 C C . PHE A 1 115 ? 23.948 7.652 2.994 1.00 88.94 115 PHE A C 1
ATOM 894 O O . PHE A 1 115 ? 24.859 7.712 2.165 1.00 88.94 115 PHE A O 1
ATOM 901 N N . VAL A 1 116 ? 22.982 6.739 2.962 1.00 92.25 116 VAL A N 1
ATOM 902 C CA . VAL A 1 116 ? 22.815 5.739 1.908 1.00 92.25 116 VAL A CA 1
ATOM 903 C C . VAL A 1 116 ? 21.345 5.696 1.516 1.00 92.25 116 VAL A C 1
ATOM 905 O O . VAL A 1 116 ? 20.474 5.696 2.380 1.00 92.25 116 VAL A O 1
ATOM 908 N N . THR A 1 117 ? 21.051 5.679 0.223 1.00 91.38 117 THR A N 1
ATOM 909 C CA . THR A 1 117 ? 19.683 5.502 -0.288 1.00 91.38 117 THR A CA 1
ATOM 910 C C . THR A 1 117 ? 19.225 4.058 -0.123 1.00 91.38 117 THR A C 1
ATOM 912 O O . THR A 1 117 ? 20.037 3.150 -0.298 1.00 91.38 117 THR A O 1
ATOM 915 N N . ILE A 1 118 ? 17.929 3.840 0.102 1.00 89.62 118 ILE A N 1
ATOM 916 C CA . ILE A 1 118 ? 17.361 2.483 0.152 1.00 89.62 118 ILE A CA 1
ATOM 917 C C . ILE A 1 118 ? 17.552 1.761 -1.195 1.00 89.62 118 ILE A C 1
ATOM 919 O O . ILE A 1 118 ? 17.937 0.601 -1.194 1.00 89.62 118 ILE A O 1
ATOM 923 N N . ALA A 1 119 ? 17.465 2.484 -2.320 1.00 88.31 119 ALA A N 1
ATOM 924 C CA . ALA A 1 119 ? 17.727 1.957 -3.665 1.00 88.31 119 ALA A CA 1
ATOM 925 C C . ALA A 1 119 ? 19.053 1.172 -3.772 1.00 88.31 119 ALA A C 1
ATOM 927 O O . ALA A 1 119 ? 19.037 0.002 -4.133 1.00 88.31 119 ALA A O 1
ATOM 928 N N . HIS A 1 120 ? 20.201 1.748 -3.394 1.00 90.62 120 HIS A N 1
ATOM 929 C CA . HIS A 1 120 ? 21.461 0.985 -3.350 1.00 90.62 120 HIS A CA 1
ATOM 930 C C . HIS A 1 120 ? 21.394 -0.291 -2.496 1.00 90.62 120 HIS A C 1
ATOM 932 O O . HIS A 1 120 ? 22.008 -1.291 -2.855 1.00 90.62 120 HIS A O 1
ATOM 938 N N . VAL A 1 121 ? 20.715 -0.256 -1.344 1.00 90.56 121 VAL A N 1
ATOM 939 C CA . VAL A 1 121 ? 20.614 -1.437 -0.471 1.00 90.56 121 VAL A CA 1
ATOM 940 C C . VAL A 1 121 ? 19.774 -2.514 -1.152 1.00 90.56 121 VAL A C 1
ATOM 942 O O . VAL A 1 121 ? 20.177 -3.673 -1.159 1.00 90.56 121 VAL A O 1
ATOM 945 N N . ASP A 1 122 ? 18.664 -2.128 -1.779 1.00 87.50 122 ASP A N 1
ATOM 946 C CA . ASP A 1 122 ? 17.788 -3.038 -2.516 1.00 87.50 122 ASP A CA 1
ATOM 947 C C . ASP A 1 122 ? 18.500 -3.669 -3.715 1.00 87.50 122 ASP A C 1
ATOM 949 O O . ASP A 1 122 ? 18.387 -4.873 -3.921 1.00 87.50 122 ASP A O 1
ATOM 953 N N . ALA A 1 123 ? 19.305 -2.897 -4.453 1.00 86.81 123 ALA A N 1
ATOM 954 C CA . ALA A 1 123 ? 20.076 -3.397 -5.595 1.00 86.81 123 ALA A CA 1
ATOM 955 C C . ALA A 1 123 ? 21.106 -4.475 -5.220 1.00 86.81 123 ALA A C 1
ATOM 957 O O . ALA A 1 123 ? 21.425 -5.343 -6.030 1.00 86.81 123 ALA A O 1
ATOM 958 N N . LEU A 1 124 ? 21.652 -4.392 -4.005 1.00 87.19 124 LEU A N 1
ATOM 959 C CA . LEU A 1 124 ? 22.669 -5.309 -3.490 1.00 87.19 124 LEU A CA 1
ATOM 960 C C . LEU A 1 124 ? 22.068 -6.441 -2.643 1.00 87.19 124 LEU A C 1
ATOM 962 O O . LEU A 1 124 ? 22.781 -7.364 -2.244 1.00 87.19 124 LEU A O 1
ATOM 966 N N . SER A 1 125 ? 20.777 -6.366 -2.323 1.00 85.31 125 SER A N 1
ATOM 967 C CA . SER A 1 125 ? 20.086 -7.331 -1.476 1.00 85.31 125 SER A CA 1
ATOM 968 C C . SER A 1 125 ? 19.408 -8.416 -2.300 1.00 85.31 125 SER A C 1
ATOM 970 O O . SER A 1 125 ? 18.775 -8.161 -3.318 1.00 85.31 125 SER A O 1
ATOM 972 N N . THR A 1 126 ? 19.458 -9.649 -1.799 1.00 80.44 126 THR A N 1
ATOM 973 C CA . THR A 1 126 ? 18.698 -10.774 -2.361 1.00 80.44 126 THR A CA 1
ATOM 974 C C . THR A 1 126 ? 17.227 -10.770 -1.938 1.00 80.44 126 THR A C 1
ATOM 976 O O . THR A 1 126 ? 16.411 -11.468 -2.532 1.00 80.44 126 THR A O 1
ATOM 979 N N . SER A 1 127 ? 16.864 -10.015 -0.894 1.00 81.69 127 SER A N 1
ATOM 980 C CA . SER A 1 127 ? 15.495 -9.951 -0.373 1.00 81.69 127 SER A CA 1
ATOM 981 C C . SER A 1 127 ? 15.169 -8.551 0.165 1.00 81.69 127 SER A C 1
ATOM 983 O O . SER A 1 127 ? 15.451 -8.259 1.335 1.00 81.69 127 SER A O 1
ATOM 985 N N . PRO A 1 128 ? 14.527 -7.689 -0.647 1.00 81.94 128 PRO A N 1
ATOM 986 C CA . PRO A 1 128 ? 14.099 -6.353 -0.220 1.00 81.94 128 PRO A CA 1
ATOM 987 C C . PRO A 1 128 ? 13.176 -6.390 1.006 1.00 81.94 128 PRO A C 1
ATOM 989 O O . PRO A 1 128 ? 13.345 -5.626 1.952 1.00 81.94 128 PRO A O 1
ATOM 992 N N . THR A 1 129 ? 12.254 -7.360 1.075 1.00 81.75 129 THR A N 1
ATOM 993 C CA . THR A 1 129 ? 11.339 -7.515 2.220 1.00 81.75 129 THR A CA 1
ATOM 994 C C . THR A 1 129 ? 12.071 -7.809 3.529 1.00 81.75 129 THR A C 1
ATOM 996 O O . THR A 1 129 ? 11.670 -7.319 4.585 1.00 81.75 129 THR A O 1
ATOM 999 N N . ARG A 1 130 ? 13.137 -8.622 3.492 1.00 86.75 130 ARG A N 1
ATOM 1000 C CA . ARG A 1 130 ? 13.955 -8.897 4.680 1.00 86.75 130 ARG A CA 1
ATOM 1001 C C . ARG A 1 130 ? 14.694 -7.636 5.130 1.00 86.75 130 ARG A C 1
ATOM 1003 O O . ARG A 1 130 ? 14.708 -7.358 6.325 1.00 86.75 130 ARG A O 1
ATOM 1010 N N . ILE A 1 131 ? 15.269 -6.890 4.187 1.00 88.56 131 ILE A N 1
ATOM 1011 C CA . ILE A 1 131 ? 15.986 -5.639 4.461 1.00 88.56 131 ILE A CA 1
ATOM 1012 C C . ILE A 1 131 ? 15.061 -4.592 5.070 1.00 88.56 131 ILE A C 1
ATOM 1014 O O . ILE A 1 131 ? 15.427 -3.995 6.075 1.00 88.56 131 ILE A O 1
ATOM 1018 N N . GLU A 1 132 ? 13.851 -4.407 4.542 1.00 89.12 132 GLU A N 1
ATOM 1019 C CA . GLU A 1 132 ? 12.918 -3.419 5.094 1.00 89.12 132 GLU A CA 1
ATOM 1020 C C . GLU A 1 132 ? 12.496 -3.775 6.530 1.00 89.12 132 GLU A C 1
ATOM 1022 O O . GLU A 1 132 ? 12.426 -2.899 7.395 1.00 89.12 132 GLU A O 1
ATOM 1027 N N . ARG A 1 133 ? 12.295 -5.070 6.830 1.00 88.19 133 ARG A N 1
ATOM 1028 C CA . ARG A 1 133 ? 12.058 -5.538 8.210 1.00 88.19 133 ARG A CA 1
ATOM 1029 C C . ARG A 1 133 ? 13.245 -5.230 9.119 1.00 88.19 133 ARG A C 1
ATOM 1031 O O . ARG A 1 133 ? 13.052 -4.702 10.209 1.00 88.19 133 ARG A O 1
ATOM 1038 N N . GLU A 1 134 ? 14.463 -5.504 8.661 1.00 93.06 134 GLU A N 1
ATOM 1039 C CA . GLU A 1 134 ? 15.677 -5.222 9.429 1.00 93.06 134 GLU A CA 1
ATOM 1040 C C . GLU A 1 134 ? 15.886 -3.712 9.645 1.00 93.06 134 GLU A C 1
ATOM 1042 O O . GLU A 1 134 ? 16.205 -3.282 10.752 1.00 93.06 134 GLU A O 1
ATOM 1047 N N . ILE A 1 135 ? 15.642 -2.880 8.626 1.00 92.06 135 ILE A N 1
ATOM 1048 C CA . ILE A 1 135 ? 15.668 -1.415 8.741 1.00 92.06 135 ILE A CA 1
ATOM 1049 C C . ILE A 1 135 ? 14.665 -0.954 9.801 1.00 92.06 135 ILE A C 1
ATOM 1051 O O . ILE A 1 135 ? 15.011 -0.105 10.624 1.00 92.06 135 ILE A O 1
ATOM 1055 N N . ALA A 1 136 ? 13.448 -1.506 9.815 1.00 90.62 136 ALA A N 1
ATOM 1056 C CA . ALA A 1 136 ? 12.431 -1.169 10.807 1.00 90.62 136 ALA A CA 1
ATOM 1057 C C . ALA A 1 136 ? 12.857 -1.560 12.235 1.00 90.62 136 ALA A C 1
ATOM 1059 O O . ALA A 1 136 ? 12.734 -0.744 13.152 1.00 90.62 136 ALA A O 1
ATOM 1060 N N . GLU A 1 137 ? 13.419 -2.757 12.421 1.00 94.06 137 GLU A N 1
ATOM 1061 C CA . GLU A 1 137 ? 13.941 -3.230 13.711 1.00 94.06 137 GLU A CA 1
ATOM 1062 C C . GLU A 1 137 ? 15.104 -2.357 14.213 1.00 94.06 137 GLU A C 1
ATOM 1064 O O . GLU A 1 137 ? 15.101 -1.894 15.357 1.00 94.06 137 GLU A O 1
ATOM 1069 N N . LEU A 1 138 ? 16.078 -2.059 13.347 1.00 94.75 138 LEU A N 1
ATOM 1070 C CA . LEU A 1 138 ? 17.223 -1.206 13.676 1.00 94.75 138 LEU A CA 1
ATOM 1071 C C . LEU A 1 138 ? 16.817 0.252 13.913 1.00 94.75 138 LEU A C 1
ATOM 1073 O O . LEU A 1 138 ? 17.439 0.935 14.734 1.00 94.75 138 LEU A O 1
ATOM 1077 N N . ALA A 1 139 ? 15.781 0.736 13.225 1.00 92.81 139 ALA A N 1
ATOM 1078 C CA . ALA A 1 139 ? 15.202 2.049 13.473 1.00 92.81 139 ALA A CA 1
ATOM 1079 C C . ALA A 1 139 ? 14.498 2.102 14.830 1.00 92.81 139 ALA A C 1
ATOM 1081 O O . ALA A 1 139 ? 14.711 3.044 15.589 1.00 92.81 139 ALA A O 1
ATOM 1082 N N . GLN A 1 140 ? 13.727 1.072 15.186 1.00 91.44 140 GLN A N 1
ATOM 1083 C CA . GLN A 1 140 ? 13.085 0.973 16.497 1.00 91.44 140 GLN A CA 1
ATOM 1084 C C . GLN A 1 140 ? 14.112 0.878 17.635 1.00 91.44 140 GLN A C 1
ATOM 1086 O O . GLN A 1 140 ? 13.922 1.489 18.686 1.00 91.44 140 GLN A O 1
ATOM 1091 N N . ALA A 1 141 ? 15.226 0.176 17.409 1.00 92.88 141 ALA A N 1
ATOM 1092 C CA . ALA A 1 141 ? 16.345 0.089 18.346 1.00 92.88 141 ALA A CA 1
ATOM 1093 C C . ALA A 1 141 ? 17.185 1.382 18.441 1.00 92.88 141 ALA A C 1
ATOM 1095 O O . ALA A 1 141 ? 18.108 1.450 19.253 1.00 92.88 141 ALA A O 1
ATOM 1096 N N . GLY A 1 142 ? 16.909 2.400 17.615 1.00 91.69 142 GLY A N 1
ATOM 1097 C CA . GLY A 1 142 ? 17.665 3.655 17.586 1.00 91.69 142 GLY A CA 1
ATOM 1098 C C . GLY A 1 142 ? 19.087 3.517 17.029 1.00 91.69 142 GLY A C 1
ATOM 1099 O O . GLY A 1 142 ? 19.943 4.355 17.307 1.00 91.69 142 GLY A O 1
ATOM 1100 N N . ILE A 1 143 ? 19.364 2.462 16.257 1.00 94.56 143 ILE A N 1
ATOM 1101 C CA . ILE A 1 143 ? 20.667 2.216 15.620 1.00 94.56 143 ILE A CA 1
ATOM 1102 C C . ILE A 1 143 ? 20.734 2.935 14.269 1.00 94.56 143 ILE A C 1
ATOM 1104 O O . ILE A 1 143 ? 21.736 3.587 13.948 1.00 94.56 143 ILE A O 1
ATOM 1108 N N . LEU A 1 144 ? 19.654 2.839 13.493 1.00 94.44 144 LEU A N 1
ATOM 1109 C CA . LEU A 1 144 ? 19.484 3.504 12.205 1.00 94.44 144 LEU A CA 1
ATOM 1110 C C . LEU A 1 144 ? 18.343 4.515 12.268 1.00 94.44 144 LEU A C 1
ATOM 1112 O O . LEU A 1 144 ? 17.491 4.475 13.148 1.00 94.44 144 LEU A O 1
ATOM 1116 N N . ARG A 1 145 ? 18.330 5.447 11.321 1.00 92.56 145 ARG A N 1
ATOM 1117 C CA . ARG A 1 145 ? 17.242 6.407 11.156 1.00 92.56 145 ARG A CA 1
ATOM 1118 C C . ARG A 1 145 ? 16.942 6.592 9.678 1.00 92.56 145 ARG A C 1
ATOM 1120 O O . ARG A 1 145 ? 17.857 6.847 8.892 1.00 92.56 145 ARG A O 1
ATOM 1127 N N . ARG A 1 146 ? 15.658 6.505 9.320 1.00 90.12 146 ARG A N 1
ATOM 1128 C CA . ARG A 1 146 ? 15.177 6.871 7.983 1.00 90.12 146 ARG A CA 1
ATOM 1129 C C . ARG A 1 146 ? 15.241 8.383 7.802 1.00 90.12 146 ARG A C 1
ATOM 1131 O O . ARG A 1 146 ? 14.874 9.150 8.692 1.00 90.12 146 ARG A O 1
ATOM 1138 N N . VAL A 1 147 ? 15.710 8.798 6.635 1.00 84.94 147 VAL A N 1
ATOM 1139 C CA . VAL A 1 147 ? 15.799 10.190 6.205 1.00 84.94 147 VAL A CA 1
ATOM 1140 C C . VAL A 1 147 ? 14.945 10.333 4.959 1.00 84.94 147 VAL A C 1
ATOM 1142 O O . VAL A 1 147 ? 15.313 9.859 3.885 1.00 84.94 147 VAL A O 1
ATOM 1145 N N . THR A 1 148 ? 13.798 10.987 5.115 1.00 74.00 148 THR A N 1
ATOM 1146 C CA . THR A 1 148 ? 12.902 11.285 3.999 1.00 74.00 148 THR A CA 1
ATOM 1147 C C . THR A 1 148 ? 13.467 12.411 3.150 1.00 74.00 148 THR A C 1
ATOM 1149 O O . THR A 1 148 ? 13.838 13.474 3.659 1.00 74.00 148 THR A O 1
ATOM 1152 N N . ILE A 1 149 ? 13.490 12.197 1.838 1.00 66.38 149 ILE A N 1
ATOM 1153 C CA . ILE A 1 149 ? 13.840 13.224 0.860 1.00 66.38 149 ILE A CA 1
ATOM 1154 C C . ILE A 1 149 ? 12.535 13.682 0.189 1.00 66.38 149 ILE A C 1
ATOM 1156 O O . ILE A 1 149 ? 12.035 13.011 -0.710 1.00 66.38 149 ILE A O 1
ATOM 1160 N N . PRO A 1 150 ? 11.929 14.807 0.615 1.00 52.56 150 PRO A N 1
ATOM 1161 C CA . PRO A 1 150 ? 10.608 15.193 0.125 1.00 52.56 150 PRO A CA 1
ATOM 1162 C C . PRO A 1 150 ? 10.638 15.553 -1.369 1.00 52.56 150 PRO A C 1
ATOM 1164 O O . PRO A 1 150 ? 11.298 16.522 -1.741 1.00 52.56 150 PRO A O 1
ATOM 1167 N N . HIS A 1 151 ? 9.914 14.777 -2.190 1.00 49.69 151 HIS A N 1
ATOM 1168 C CA . HIS A 1 151 ? 9.502 15.002 -3.592 1.00 49.69 151 HIS A CA 1
ATOM 1169 C C . HIS A 1 151 ? 10.372 15.968 -4.424 1.00 49.69 151 HIS A C 1
ATOM 1171 O O . HIS A 1 151 ? 9.885 16.950 -4.992 1.00 49.69 151 HIS A O 1
ATOM 1177 N N . ARG A 1 152 ? 11.679 15.704 -4.527 1.00 51.62 152 ARG A N 1
ATOM 1178 C CA . ARG A 1 152 ? 12.580 16.467 -5.405 1.00 51.62 152 ARG A CA 1
ATOM 1179 C C . ARG A 1 152 ? 12.826 15.710 -6.700 1.00 51.62 152 ARG A C 1
ATOM 1181 O O . ARG A 1 152 ? 13.860 15.080 -6.839 1.00 51.62 152 ARG A O 1
ATOM 1188 N N . GLY A 1 153 ? 11.907 15.839 -7.652 1.00 41.00 153 GLY A N 1
ATOM 1189 C CA . GLY A 1 153 ? 12.079 15.360 -9.027 1.00 41.00 153 GLY A CA 1
ATOM 1190 C C . GLY A 1 153 ? 11.047 14.320 -9.456 1.00 41.00 153 GLY A C 1
ATOM 1191 O O . GLY A 1 153 ? 10.367 13.728 -8.627 1.00 41.00 153 GLY A O 1
ATOM 1192 N N . VAL A 1 154 ? 10.939 14.127 -10.770 1.00 42.56 154 VAL A N 1
ATOM 1193 C CA . VAL A 1 154 ? 10.165 13.061 -11.427 1.00 42.56 154 VAL A CA 1
ATOM 1194 C C . VAL A 1 154 ? 11.163 12.202 -12.210 1.00 42.56 154 VAL A C 1
ATOM 1196 O O . VAL A 1 154 ? 12.149 12.740 -12.728 1.00 42.56 154 VAL A O 1
ATOM 1199 N N . GLY A 1 155 ? 10.952 10.884 -12.259 1.00 53.91 155 GLY A N 1
ATOM 1200 C CA . GLY A 1 155 ? 11.837 9.949 -12.963 1.00 53.91 155 GLY A CA 1
ATOM 1201 C C . GLY A 1 155 ? 13.249 9.915 -12.370 1.00 53.91 155 GLY A C 1
ATOM 1202 O O . GLY A 1 155 ? 13.429 9.858 -11.156 1.00 53.91 155 GLY A O 1
ATOM 1203 N N . ALA A 1 156 ? 14.271 10.030 -13.218 1.00 48.41 156 ALA A N 1
ATOM 1204 C CA . ALA A 1 156 ? 15.691 9.972 -12.838 1.00 48.41 156 ALA A CA 1
ATOM 1205 C C . ALA A 1 156 ? 16.136 10.980 -11.759 1.00 48.41 156 ALA A C 1
ATOM 1207 O O . ALA A 1 156 ? 17.179 10.802 -11.123 1.00 48.41 156 ALA A O 1
ATOM 1208 N N . ALA A 1 157 ? 15.379 12.067 -11.594 1.00 50.25 157 ALA A N 1
ATOM 1209 C CA . ALA A 1 157 ? 15.655 13.106 -10.613 1.00 50.25 157 ALA A CA 1
ATOM 1210 C C . ALA A 1 157 ? 15.095 12.787 -9.217 1.00 50.25 157 ALA A C 1
ATOM 1212 O O . ALA A 1 157 ? 15.566 13.393 -8.259 1.00 50.25 157 ALA A O 1
ATOM 1213 N N . ALA A 1 158 ? 14.135 11.859 -9.095 1.00 59.28 158 ALA A N 1
ATOM 1214 C CA . ALA A 1 158 ? 13.532 11.469 -7.824 1.00 59.28 158 ALA A CA 1
ATOM 1215 C C . ALA A 1 158 ? 14.516 10.624 -7.000 1.00 59.28 158 ALA A C 1
ATOM 1217 O O . ALA A 1 158 ? 14.674 9.420 -7.204 1.00 59.28 158 ALA A O 1
ATOM 1218 N N . VAL A 1 159 ? 15.216 11.275 -6.074 1.00 62.50 159 VAL A N 1
ATOM 1219 C CA . VAL A 1 159 ? 16.024 10.585 -5.065 1.00 62.50 159 VAL A CA 1
ATOM 1220 C C . VAL A 1 159 ? 15.074 10.175 -3.941 1.00 62.50 159 VAL A C 1
ATOM 1222 O O . VAL A 1 159 ? 14.553 11.047 -3.249 1.00 62.50 159 VAL A O 1
ATOM 1225 N N . GLY A 1 160 ? 14.791 8.872 -3.840 1.00 67.69 160 GLY A N 1
ATOM 1226 C CA . GLY A 1 160 ? 13.884 8.293 -2.844 1.00 67.69 160 GLY A CA 1
ATOM 1227 C C . GLY A 1 160 ? 14.421 8.371 -1.411 1.00 67.69 160 GLY A C 1
ATOM 1228 O O . GLY A 1 160 ? 15.395 9.068 -1.131 1.00 67.69 160 GLY A O 1
ATOM 1229 N N . ASP A 1 161 ? 13.785 7.646 -0.495 1.00 80.06 161 ASP A N 1
ATOM 1230 C CA . ASP A 1 161 ? 14.199 7.593 0.908 1.00 80.06 161 ASP A CA 1
ATOM 1231 C C . ASP A 1 161 ? 15.599 6.980 1.095 1.00 80.06 161 ASP A C 1
ATOM 1233 O O . ASP A 1 161 ? 16.115 6.218 0.270 1.00 80.06 161 ASP A O 1
ATOM 1237 N N . GLY A 1 162 ? 16.220 7.293 2.231 1.00 88.75 162 GLY A N 1
ATOM 1238 C CA . GLY A 1 162 ? 17.459 6.645 2.640 1.00 88.75 162 GLY A CA 1
ATOM 1239 C C . GLY A 1 162 ? 17.599 6.485 4.142 1.00 88.75 162 GLY A C 1
ATOM 1240 O O . GLY A 1 162 ? 16.706 6.819 4.921 1.00 88.75 162 GLY A O 1
ATOM 1241 N N . ILE A 1 163 ? 18.750 5.965 4.542 1.00 93.62 163 ILE A N 1
ATOM 1242 C CA . ILE A 1 163 ? 19.082 5.586 5.908 1.00 93.62 163 ILE A CA 1
ATOM 1243 C C . ILE A 1 163 ? 20.423 6.188 6.329 1.00 93.62 163 ILE A C 1
ATOM 1245 O O . ILE A 1 163 ? 21.351 6.363 5.533 1.00 93.62 163 ILE A O 1
ATOM 1249 N N . ALA A 1 164 ? 20.519 6.516 7.614 1.00 94.19 164 ALA A N 1
ATOM 1250 C CA . ALA A 1 164 ? 21.729 7.020 8.247 1.00 94.19 164 ALA A CA 1
ATOM 1251 C C . ALA A 1 164 ? 21.960 6.336 9.600 1.00 94.19 164 ALA A C 1
ATOM 1253 O O . ALA A 1 164 ? 21.012 6.025 10.324 1.00 94.19 164 ALA A O 1
ATOM 1254 N N . SER A 1 165 ? 23.231 6.131 9.955 1.00 95.25 165 SER A N 1
ATOM 1255 C CA . SER A 1 165 ? 23.615 5.613 11.270 1.00 95.25 165 SER A CA 1
ATOM 1256 C C . SER A 1 165 ? 23.380 6.676 12.337 1.00 95.25 165 SER A C 1
ATOM 1258 O O . SER A 1 165 ? 23.931 7.778 12.255 1.00 95.25 165 SER A O 1
ATOM 1260 N N . VAL A 1 166 ? 22.611 6.344 13.377 1.00 95.06 166 VAL A N 1
ATOM 1261 C CA . VAL A 1 166 ? 22.344 7.266 14.492 1.00 95.06 166 VAL A CA 1
ATOM 1262 C C . VAL A 1 166 ? 23.644 7.619 15.213 1.00 95.06 166 VAL A C 1
ATOM 1264 O O . VAL A 1 166 ? 23.880 8.784 15.530 1.00 95.06 166 VAL A O 1
ATOM 1267 N N . ARG A 1 167 ? 24.545 6.646 15.396 1.00 94.69 167 ARG A N 1
ATOM 1268 C CA . ARG A 1 167 ? 25.850 6.855 16.045 1.00 94.69 167 ARG A CA 1
ATOM 1269 C C . ARG A 1 167 ? 26.691 7.904 15.318 1.00 94.69 167 ARG A C 1
ATOM 1271 O O . ARG A 1 167 ? 27.253 8.797 15.955 1.00 94.69 167 ARG A O 1
ATOM 1278 N N . GLU A 1 168 ? 26.794 7.798 13.999 1.00 93.12 168 GLU A N 1
ATOM 1279 C CA . GLU A 1 168 ? 27.581 8.737 13.194 1.00 93.12 168 GLU A CA 1
ATOM 1280 C C . GLU A 1 168 ? 26.898 10.098 13.083 1.00 93.12 168 GLU A C 1
ATOM 1282 O O . GLU A 1 168 ? 27.568 11.128 13.152 1.00 93.12 168 GLU A O 1
ATOM 1287 N N . TRP A 1 169 ? 25.566 10.125 12.997 1.00 94.88 169 TRP A N 1
ATOM 1288 C CA . TRP A 1 169 ? 24.800 11.367 13.032 1.00 94.88 169 TRP A CA 1
ATOM 1289 C C . TRP A 1 169 ? 25.045 12.126 14.338 1.00 94.88 169 TRP A C 1
ATOM 1291 O O . TRP A 1 169 ? 25.398 13.306 14.321 1.00 94.88 169 TRP A O 1
ATOM 1301 N N . GLN A 1 170 ? 24.943 11.453 15.486 1.00 95.31 170 GLN A N 1
ATOM 1302 C CA . GLN A 1 170 ? 25.251 12.068 16.775 1.00 95.31 170 GLN A CA 1
ATOM 1303 C C . GLN A 1 170 ? 26.706 12.558 16.840 1.00 95.31 170 GLN A C 1
ATOM 1305 O O . GLN A 1 170 ? 26.967 13.630 17.388 1.00 95.31 170 GLN A O 1
ATOM 1310 N N . ALA A 1 171 ? 27.662 11.810 16.277 1.00 94.75 171 ALA A N 1
ATOM 1311 C CA . ALA A 1 171 ? 29.058 12.243 16.205 1.00 94.75 171 ALA A CA 1
ATOM 1312 C C . ALA A 1 171 ? 29.215 13.538 15.387 1.00 94.75 171 ALA A C 1
ATOM 1314 O O . ALA A 1 171 ? 29.903 14.458 15.834 1.00 94.75 171 ALA A O 1
ATOM 1315 N N . LEU A 1 172 ? 28.512 13.657 14.254 1.00 92.50 172 LEU A N 1
ATOM 1316 C CA . LEU A 1 172 ? 28.485 14.883 13.452 1.00 92.50 172 LEU A CA 1
ATOM 1317 C C . LEU A 1 172 ? 27.933 16.070 14.240 1.00 92.50 172 LEU A C 1
ATOM 1319 O O . LEU A 1 172 ? 28.555 17.131 14.246 1.00 92.50 172 LEU A O 1
ATOM 1323 N N . VAL A 1 173 ? 26.818 15.885 14.952 1.00 94.38 173 VAL A N 1
ATOM 1324 C CA . VAL A 1 173 ? 26.221 16.931 15.801 1.00 94.38 173 VAL A CA 1
ATOM 1325 C C . VAL A 1 173 ? 27.220 17.394 16.862 1.00 94.38 173 VAL A C 1
ATOM 1327 O O . VAL A 1 173 ? 27.457 18.595 16.993 1.00 94.38 173 VAL A O 1
ATOM 1330 N N . ARG A 1 174 ? 27.866 16.454 17.569 1.00 94.81 174 ARG A N 1
ATOM 1331 C CA . ARG A 1 174 ? 28.872 16.748 18.607 1.00 94.81 174 ARG A CA 1
ATOM 1332 C C . ARG A 1 174 ? 30.069 17.521 18.043 1.00 94.81 174 ARG A C 1
ATOM 1334 O O . ARG A 1 174 ? 30.481 18.522 18.630 1.00 94.81 174 ARG A O 1
ATOM 1341 N N . SER A 1 175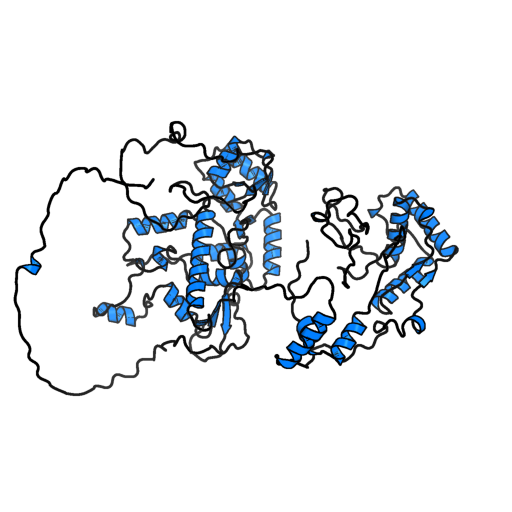 ? 30.575 17.117 16.876 1.00 92.56 175 SER A N 1
ATOM 1342 C CA . SER A 1 175 ? 31.723 17.764 16.219 1.00 92.56 175 SER A CA 1
ATOM 1343 C C . SER A 1 175 ? 31.425 19.134 15.597 1.00 92.56 175 SER A C 1
ATOM 1345 O O . SER A 1 175 ? 32.354 19.856 15.239 1.00 92.56 175 SER A O 1
ATOM 1347 N N . HIS A 1 176 ? 30.153 19.521 15.451 1.00 90.44 176 HIS A N 1
ATOM 1348 C CA . HIS A 1 176 ? 29.804 20.730 14.713 1.00 90.44 176 HIS A CA 1
ATOM 1349 C C . HIS A 1 176 ? 30.127 22.002 15.515 1.00 90.44 176 HIS A C 1
ATOM 1351 O O . HIS A 1 176 ? 29.477 22.309 16.514 1.00 90.44 176 HIS A O 1
ATOM 1357 N N . HIS A 1 177 ? 31.100 22.793 15.054 1.00 87.31 177 HIS A N 1
ATOM 1358 C CA . HIS A 1 177 ? 31.560 24.002 15.756 1.00 87.31 177 HIS A CA 1
ATOM 1359 C C . HIS A 1 177 ? 30.544 25.159 15.765 1.00 87.31 177 HIS A C 1
ATOM 1361 O O . HIS A 1 177 ? 30.638 26.052 16.599 1.00 87.31 177 HIS A O 1
ATOM 1367 N N . GLY A 1 178 ? 29.574 25.157 14.843 1.00 82.00 178 GLY A N 1
ATOM 1368 C CA . GLY A 1 178 ? 28.562 26.216 14.712 1.00 82.00 178 GLY A CA 1
ATOM 1369 C C . GLY A 1 178 ? 27.326 26.079 15.612 1.00 82.00 178 GLY A C 1
ATOM 1370 O O . GLY A 1 178 ? 26.408 26.880 15.474 1.00 82.00 178 GLY A O 1
ATOM 1371 N N . LEU A 1 179 ? 27.260 25.065 16.483 1.00 89.62 179 LEU A N 1
ATOM 1372 C CA . LEU A 1 179 ? 26.139 24.846 17.407 1.00 89.62 179 LEU A CA 1
ATOM 1373 C C . LEU A 1 179 ? 26.605 24.958 18.860 1.00 89.62 179 LEU A C 1
ATOM 1375 O O . LEU A 1 179 ? 27.684 24.478 19.199 1.00 89.62 179 LEU A O 1
ATOM 1379 N N . LEU A 1 180 ? 25.772 25.558 19.712 1.00 92.81 180 LEU A N 1
ATOM 1380 C CA . LEU A 1 180 ? 25.994 25.592 21.160 1.00 92.81 180 LEU A CA 1
ATOM 1381 C C . LEU A 1 180 ? 25.781 24.202 21.770 1.00 92.81 180 LEU A C 1
ATOM 1383 O O . LEU A 1 180 ? 24.939 23.435 21.298 1.00 92.81 180 LEU A O 1
ATOM 1387 N N . GLU A 1 181 ? 26.500 23.901 22.849 1.00 93.31 181 GLU A N 1
ATOM 1388 C CA . GLU A 1 181 ? 26.503 22.560 23.448 1.00 93.31 181 GLU A CA 1
ATOM 1389 C C . GLU A 1 181 ? 25.150 22.149 24.038 1.00 93.31 181 GLU A C 1
ATOM 1391 O O . GLU A 1 181 ? 24.755 20.983 23.944 1.00 93.31 181 GLU A O 1
ATOM 1396 N N . ASP A 1 182 ? 24.384 23.125 24.523 1.00 93.06 182 ASP A N 1
ATOM 1397 C CA . ASP A 1 182 ? 23.012 22.921 24.990 1.00 93.06 182 ASP A CA 1
ATOM 1398 C C . ASP A 1 182 ? 22.090 22.492 23.837 1.00 93.06 182 ASP A C 1
ATOM 1400 O O . ASP A 1 182 ? 21.299 21.559 23.979 1.00 93.06 182 ASP A O 1
ATOM 1404 N N . ILE A 1 183 ? 22.242 23.110 22.656 1.00 94.00 183 ILE A N 1
ATOM 1405 C CA . ILE A 1 183 ? 21.451 22.785 21.457 1.00 94.00 183 ILE A CA 1
ATOM 1406 C C . ILE A 1 183 ? 21.802 21.385 20.960 1.00 94.00 183 ILE A C 1
ATOM 1408 O O . ILE A 1 183 ? 20.907 20.618 20.609 1.00 94.00 183 ILE A O 1
ATOM 1412 N N . LYS A 1 184 ? 23.092 21.027 20.956 1.00 95.31 184 LYS A N 1
ATOM 1413 C CA . LYS A 1 184 ? 23.544 19.683 20.568 1.00 95.31 184 LYS A CA 1
ATOM 1414 C C . LYS A 1 184 ? 22.965 18.614 21.488 1.00 95.31 184 LYS A C 1
ATOM 1416 O O . LYS A 1 184 ? 22.405 17.634 21.004 1.00 95.31 184 LYS A O 1
ATOM 1421 N N . SER A 1 185 ? 23.069 18.821 22.801 1.00 95.38 185 SER A N 1
ATOM 1422 C CA . SER A 1 185 ? 22.573 17.880 23.810 1.00 95.38 185 SER A CA 1
ATOM 1423 C C . SER A 1 185 ? 21.057 17.714 23.712 1.00 95.38 185 SER A C 1
ATOM 1425 O O . SER A 1 185 ? 20.555 16.589 23.695 1.00 95.38 185 SER A O 1
ATOM 1427 N N . LYS A 1 186 ? 20.330 18.826 23.546 1.00 95.44 186 LYS A N 1
ATOM 1428 C CA . LYS A 1 186 ? 18.877 18.829 23.349 1.00 95.44 186 LYS A CA 1
ATOM 1429 C C . LYS A 1 186 ? 18.467 18.123 22.057 1.00 95.44 186 LYS A C 1
ATOM 1431 O O . LYS A 1 186 ? 17.572 17.287 22.090 1.00 95.44 186 LYS A O 1
ATOM 1436 N N . TYR A 1 187 ? 19.130 18.412 20.936 1.00 95.00 187 TYR A N 1
ATOM 1437 C CA . TYR A 1 187 ? 18.847 17.770 19.649 1.00 95.00 187 TYR A CA 1
ATOM 1438 C C . TYR A 1 187 ? 19.036 16.250 19.713 1.00 95.00 187 TYR A C 1
ATOM 1440 O O . TYR A 1 187 ? 18.169 15.511 19.256 1.00 95.00 187 TYR A O 1
ATOM 1448 N N . ILE A 1 188 ? 20.130 15.783 20.325 1.00 95.56 188 ILE A N 1
ATOM 1449 C CA . ILE A 1 188 ? 20.401 14.349 20.489 1.00 95.56 188 ILE A CA 1
ATOM 1450 C C . ILE A 1 188 ? 19.342 13.697 21.384 1.00 95.56 188 ILE A C 1
ATOM 1452 O O . ILE A 1 188 ? 18.761 12.695 20.990 1.00 95.56 188 ILE A O 1
ATOM 1456 N N . SER A 1 189 ? 19.017 14.299 22.533 1.00 95.38 189 SER A N 1
ATOM 1457 C CA . SER A 1 189 ? 17.983 13.769 23.434 1.00 95.38 189 SER A CA 1
ATOM 1458 C C . SER A 1 189 ? 16.620 13.642 22.750 1.00 95.38 189 SER A C 1
ATOM 1460 O O . SER A 1 189 ? 15.926 12.642 22.916 1.00 95.38 189 SER A O 1
ATOM 1462 N N . VAL A 1 190 ? 16.249 14.638 21.949 1.00 93.75 190 VAL A N 1
ATOM 1463 C CA . VAL A 1 190 ? 15.006 14.649 21.178 1.00 93.75 190 VAL A CA 1
ATOM 1464 C C . VAL A 1 190 ? 15.002 13.576 20.082 1.00 93.75 190 VAL A C 1
ATOM 1466 O O . VAL A 1 190 ? 13.977 12.929 19.857 1.00 93.75 190 VAL A O 1
ATOM 1469 N N . MET A 1 191 ? 16.138 13.379 19.412 1.00 91.94 191 MET A N 1
ATOM 1470 C CA . MET A 1 191 ? 16.319 12.349 18.391 1.00 91.94 191 MET A CA 1
ATOM 1471 C C . MET A 1 191 ? 16.242 10.935 18.989 1.00 91.94 191 MET A C 1
ATOM 1473 O O . MET A 1 191 ? 15.620 10.061 18.389 1.00 91.94 191 MET A O 1
ATOM 1477 N N . ASP A 1 192 ? 16.816 10.723 20.173 1.00 93.56 192 ASP A N 1
ATOM 1478 C CA . ASP A 1 192 ? 16.814 9.429 20.867 1.00 93.56 192 ASP A CA 1
ATOM 1479 C C . ASP A 1 192 ? 15.431 9.099 21.456 1.00 93.56 192 ASP A C 1
ATOM 1481 O O . ASP A 1 192 ? 15.025 7.941 21.476 1.00 93.56 192 ASP A O 1
ATOM 1485 N N . ALA A 1 193 ? 14.668 10.114 21.877 1.00 93.06 193 ALA A N 1
ATOM 1486 C CA . ALA A 1 193 ? 13.298 9.944 22.369 1.00 93.06 193 ALA A CA 1
ATOM 1487 C C . ALA A 1 193 ? 12.286 9.579 21.267 1.00 93.06 193 ALA A C 1
ATOM 1489 O O . ALA A 1 193 ? 11.217 9.055 21.568 1.00 93.06 193 ALA A O 1
ATOM 1490 N N . ASN A 1 194 ? 12.601 9.859 19.997 1.00 91.44 194 ASN A N 1
ATOM 1491 C CA . ASN A 1 194 ? 11.700 9.647 18.860 1.00 91.44 194 ASN A CA 1
ATOM 1492 C C . ASN A 1 194 ? 12.382 8.827 17.750 1.00 91.44 194 ASN A C 1
ATOM 1494 O O . ASN A 1 194 ? 12.515 9.336 16.632 1.00 91.44 194 ASN A O 1
ATOM 1498 N N . PRO A 1 195 ? 12.841 7.591 18.019 1.00 89.94 195 PRO A N 1
ATOM 1499 C CA . PRO A 1 195 ? 13.769 6.862 17.147 1.00 89.94 195 PRO A CA 1
ATOM 1500 C C . PRO A 1 195 ? 13.215 6.591 15.737 1.00 89.94 195 PRO A C 1
ATOM 1502 O O . PRO A 1 195 ? 13.954 6.685 14.758 1.00 89.94 195 PRO A O 1
ATOM 1505 N N . THR A 1 196 ? 11.906 6.363 15.609 1.00 88.12 196 THR A N 1
ATOM 1506 C CA . THR A 1 196 ? 11.237 6.047 14.334 1.00 88.12 196 THR A CA 1
ATOM 1507 C C . THR A 1 196 ? 10.657 7.263 13.604 1.00 88.12 196 THR A C 1
ATOM 1509 O O . THR A 1 196 ? 10.399 7.189 12.405 1.00 88.12 196 THR A O 1
ATOM 1512 N N . SER A 1 197 ? 10.455 8.396 14.287 1.00 86.56 197 SER A N 1
ATOM 1513 C CA . SER A 1 197 ? 9.802 9.566 13.684 1.00 86.56 197 SER A CA 1
ATOM 1514 C C . SER A 1 197 ? 10.758 10.327 12.771 1.00 86.56 197 SER A C 1
ATOM 1516 O O . SER A 1 197 ? 11.765 10.853 13.240 1.00 86.56 197 SER A O 1
ATOM 1518 N N . THR A 1 198 ? 10.436 10.469 11.486 1.00 82.81 198 THR A N 1
ATOM 1519 C CA . THR A 1 198 ? 11.221 11.279 10.532 1.00 82.81 198 THR A CA 1
ATOM 1520 C C . THR A 1 198 ? 10.991 12.784 10.697 1.00 82.81 198 THR A C 1
ATOM 1522 O O . THR A 1 198 ? 11.807 13.597 10.252 1.00 82.81 198 THR A O 1
ATOM 1525 N N . THR A 1 199 ? 9.912 13.164 11.387 1.00 85.88 199 THR A N 1
ATOM 1526 C CA . THR A 1 199 ? 9.522 14.555 11.616 1.00 85.88 199 THR A CA 1
ATOM 1527 C C . THR A 1 199 ? 9.449 14.907 13.097 1.00 85.88 199 THR A C 1
ATOM 1529 O O . THR A 1 199 ? 9.435 14.045 13.979 1.00 85.88 199 THR A O 1
ATOM 1532 N N . ILE A 1 200 ? 9.430 16.207 13.373 1.00 87.06 200 ILE A N 1
ATOM 1533 C CA . ILE A 1 200 ? 9.335 16.766 14.709 1.00 87.06 200 ILE A CA 1
ATOM 1534 C C . ILE A 1 200 ? 8.492 18.038 14.728 1.00 87.06 200 ILE A C 1
ATOM 1536 O O . ILE A 1 200 ? 8.578 18.882 13.836 1.00 87.06 200 ILE A O 1
ATOM 1540 N N . SER A 1 201 ? 7.690 18.191 15.781 1.00 84.56 201 SER A N 1
ATOM 1541 C CA . SER A 1 201 ? 6.953 19.424 16.045 1.00 84.56 201 SER A CA 1
ATOM 1542 C C . SER A 1 201 ? 7.902 20.592 16.328 1.00 84.56 201 SER A C 1
ATOM 1544 O O . SER A 1 201 ? 8.823 20.480 17.142 1.00 84.56 201 SER A O 1
ATOM 1546 N N . GLY A 1 202 ? 7.623 21.753 15.733 1.00 77.38 202 GLY A N 1
ATOM 1547 C CA . GLY A 1 202 ? 8.314 23.011 16.012 1.00 77.38 202 GLY A CA 1
ATOM 1548 C C . GLY A 1 202 ? 8.199 23.488 17.463 1.00 77.38 202 GLY A C 1
ATOM 1549 O O . GLY A 1 202 ? 8.930 24.385 17.862 1.00 77.38 202 GLY A O 1
ATOM 1550 N N . THR A 1 203 ? 7.334 22.886 18.282 1.00 84.44 203 THR A N 1
ATOM 1551 C CA . THR A 1 203 ? 7.261 23.165 19.725 1.00 84.44 203 THR A CA 1
ATOM 1552 C C . THR A 1 203 ? 8.401 22.534 20.530 1.00 84.44 203 THR A C 1
ATOM 1554 O O . THR A 1 203 ? 8.636 22.948 21.663 1.00 84.44 203 THR A O 1
ATOM 1557 N N . ALA A 1 204 ? 9.136 21.566 19.968 1.00 86.56 204 ALA A N 1
ATOM 1558 C CA . ALA A 1 204 ? 10.242 20.892 20.657 1.00 86.56 204 ALA A CA 1
ATOM 1559 C C . ALA A 1 204 ? 11.480 21.791 20.854 1.00 86.56 204 ALA A C 1
ATOM 1561 O O . ALA A 1 204 ? 12.307 21.552 21.738 1.00 86.56 204 ALA A O 1
ATOM 1562 N N . PHE A 1 205 ? 11.602 22.845 20.048 1.00 89.19 205 PHE A N 1
ATOM 1563 C CA . PHE A 1 205 ? 12.721 23.781 20.057 1.00 89.19 205 PHE A CA 1
ATOM 1564 C C . PHE A 1 205 ? 12.209 25.224 20.062 1.00 89.19 205 PHE A C 1
ATOM 1566 O O . PHE A 1 205 ? 11.127 25.531 19.570 1.00 89.19 205 PHE A O 1
ATOM 1573 N N . THR A 1 206 ? 12.996 26.143 20.606 1.00 88.88 206 THR A N 1
ATOM 1574 C CA . THR A 1 206 ? 12.723 27.578 20.490 1.00 88.88 206 THR A CA 1
ATOM 1575 C C . THR A 1 206 ? 12.987 28.047 19.057 1.00 88.88 206 THR A C 1
ATOM 1577 O O . THR A 1 206 ? 13.774 27.452 18.322 1.00 88.88 206 THR A O 1
ATOM 1580 N N . THR A 1 207 ? 12.398 29.172 18.649 1.00 84.38 207 THR A N 1
ATOM 1581 C CA . THR A 1 207 ? 12.607 29.753 17.310 1.00 84.38 207 THR A CA 1
ATOM 1582 C C . THR A 1 207 ? 14.091 29.986 16.979 1.00 84.38 207 THR A C 1
ATOM 1584 O O . THR A 1 207 ? 14.502 29.798 15.834 1.00 84.38 207 THR A O 1
ATOM 1587 N N . ALA A 1 208 ? 14.911 30.359 17.971 1.00 85.62 208 ALA A N 1
ATOM 1588 C CA . ALA A 1 208 ? 16.351 30.556 17.797 1.00 85.62 208 ALA A CA 1
ATOM 1589 C C . ALA A 1 208 ? 17.102 29.227 17.595 1.00 85.62 208 ALA A C 1
ATOM 1591 O O . ALA A 1 208 ? 17.958 29.133 16.716 1.00 85.62 208 ALA A O 1
ATOM 1592 N N . GLU A 1 209 ? 16.741 28.188 18.355 1.00 90.06 209 GLU A N 1
ATOM 1593 C CA . GLU A 1 209 ? 17.296 26.835 18.207 1.00 90.06 209 GLU A CA 1
ATOM 1594 C C . GLU A 1 209 ? 16.942 26.235 16.842 1.00 90.06 209 GLU A C 1
ATOM 1596 O O . GLU A 1 209 ? 17.820 25.720 16.152 1.00 90.06 209 GLU A O 1
ATOM 1601 N N . ILE A 1 210 ? 15.682 26.372 16.409 1.00 86.31 210 ILE A N 1
ATOM 1602 C CA . ILE A 1 210 ? 15.231 25.950 15.075 1.00 86.31 210 ILE A CA 1
ATOM 1603 C C . ILE A 1 210 ? 16.041 26.665 14.000 1.00 86.31 210 ILE A C 1
ATOM 1605 O O . ILE A 1 210 ? 16.555 26.022 13.089 1.00 86.31 210 ILE A O 1
ATOM 1609 N N . SER A 1 211 ? 16.195 27.988 14.106 1.00 83.88 211 SER A N 1
ATOM 1610 C CA . SER A 1 211 ? 16.974 28.762 13.138 1.00 83.88 211 SER A CA 1
ATOM 1611 C C . SER A 1 211 ? 18.420 28.268 13.049 1.00 83.88 211 SER A C 1
ATOM 1613 O O . SER A 1 211 ? 18.952 28.157 11.945 1.00 83.88 211 SER A O 1
ATOM 1615 N N . ALA A 1 212 ? 19.054 27.942 14.179 1.00 87.31 212 ALA A N 1
ATOM 1616 C CA . ALA A 1 212 ? 20.414 27.407 14.206 1.00 87.31 212 ALA A CA 1
ATOM 1617 C C . ALA A 1 212 ? 20.499 26.012 13.560 1.00 87.31 212 ALA A C 1
ATOM 1619 O O . ALA A 1 212 ? 21.342 25.784 12.692 1.00 87.31 212 ALA A O 1
ATOM 1620 N N . LEU A 1 213 ? 19.590 25.100 13.922 1.00 87.62 213 LEU A N 1
ATOM 1621 C CA . LEU A 1 213 ? 19.541 23.735 13.387 1.00 87.62 213 LEU A CA 1
ATOM 1622 C C . LEU A 1 213 ? 19.235 23.708 11.882 1.00 87.62 213 LEU A C 1
ATOM 1624 O O . LEU A 1 213 ? 19.861 22.946 11.147 1.00 87.62 213 LEU A O 1
ATOM 1628 N N . VAL A 1 214 ? 18.333 24.573 11.407 1.00 86.06 214 VAL A N 1
ATOM 1629 C CA . VAL A 1 214 ? 18.014 24.721 9.977 1.00 86.06 214 VAL A CA 1
ATOM 1630 C C . VAL A 1 214 ? 19.185 25.324 9.203 1.00 86.06 214 VAL A C 1
ATOM 1632 O O . VAL A 1 214 ? 19.505 24.851 8.117 1.00 86.06 214 VAL A O 1
ATOM 1635 N N . THR A 1 215 ? 19.869 26.326 9.765 1.00 84.00 215 THR A N 1
ATOM 1636 C CA . THR A 1 215 ? 21.030 26.963 9.114 1.00 84.00 215 THR A CA 1
ATOM 1637 C C . THR A 1 215 ? 22.179 25.977 8.912 1.00 84.00 215 THR A C 1
ATOM 1639 O O . THR A 1 215 ? 22.843 26.001 7.879 1.00 84.00 215 THR A O 1
ATOM 1642 N N . VAL A 1 216 ? 22.403 25.093 9.886 1.00 86.56 216 VAL A N 1
ATOM 1643 C CA . VAL A 1 216 ? 23.424 24.040 9.799 1.00 86.56 216 VAL A CA 1
ATOM 1644 C C . VAL A 1 216 ? 22.969 22.863 8.920 1.00 86.56 216 VAL A C 1
ATOM 1646 O O . VAL A 1 216 ? 23.802 22.160 8.349 1.00 86.56 216 VAL A O 1
ATOM 1649 N N . GLY A 1 217 ? 21.657 22.669 8.763 1.00 85.62 217 GLY A N 1
ATOM 1650 C CA . GLY A 1 217 ? 21.071 21.611 7.939 1.00 85.62 217 GLY A CA 1
ATOM 1651 C C . GLY A 1 217 ? 20.718 20.333 8.703 1.00 85.62 217 GLY A C 1
ATOM 1652 O O . GLY A 1 217 ? 20.555 19.289 8.076 1.00 85.62 217 GLY A O 1
ATOM 1653 N N . PHE A 1 218 ? 20.588 20.400 10.033 1.00 90.44 218 PHE A N 1
ATOM 1654 C CA . PHE A 1 218 ? 20.086 19.287 10.851 1.00 90.44 218 PHE A CA 1
ATOM 1655 C C . PHE A 1 218 ? 18.551 19.192 10.886 1.00 90.44 218 PHE A C 1
ATOM 1657 O O . PHE A 1 218 ? 17.999 18.141 11.206 1.00 90.44 218 PHE A O 1
ATOM 1664 N N . LEU A 1 219 ? 17.863 20.281 10.528 1.00 87.25 219 LEU A N 1
ATOM 1665 C CA . LEU A 1 219 ? 16.416 20.322 10.329 1.00 87.25 219 LEU A CA 1
ATOM 1666 C C . LEU A 1 219 ? 16.071 20.985 8.993 1.00 87.25 219 LEU A C 1
ATOM 1668 O O . LEU A 1 219 ? 16.742 21.918 8.552 1.00 87.25 219 LEU A O 1
ATOM 1672 N N . THR A 1 220 ? 14.966 20.562 8.386 1.00 81.94 220 THR A N 1
ATOM 1673 C CA . THR A 1 220 ? 14.359 21.213 7.215 1.00 81.94 220 THR A CA 1
ATOM 1674 C C . THR A 1 220 ? 12.872 21.475 7.458 1.00 81.94 220 THR A C 1
ATOM 1676 O O . THR A 1 220 ? 12.216 20.717 8.167 1.00 81.94 220 THR A O 1
ATOM 1679 N N . SER A 1 221 ? 12.335 22.578 6.928 1.00 71.44 221 SER A N 1
ATOM 1680 C CA . SER A 1 221 ? 10.909 22.930 7.072 1.00 71.44 221 SER A CA 1
ATOM 1681 C C . SER A 1 221 ? 10.052 22.179 6.050 1.00 71.44 221 SER A C 1
ATOM 1683 O O . SER A 1 221 ? 10.450 22.088 4.889 1.00 71.44 221 SER A O 1
ATOM 1685 N N . THR A 1 222 ? 8.871 21.697 6.452 1.00 56.31 222 THR A N 1
ATOM 1686 C CA . THR A 1 222 ? 7.925 20.986 5.568 1.00 56.31 222 THR A CA 1
ATOM 1687 C C . THR A 1 222 ? 6.861 21.882 4.920 1.00 56.31 222 THR A C 1
ATOM 1689 O O . THR A 1 222 ? 5.990 21.368 4.221 1.00 56.31 222 THR A O 1
ATOM 1692 N N . SER A 1 223 ? 6.904 23.210 5.102 1.00 46.09 223 SER A N 1
ATOM 1693 C CA . SER A 1 223 ? 5.914 24.125 4.510 1.00 46.09 223 SER A CA 1
ATOM 1694 C C . SER A 1 223 ? 5.828 23.970 2.982 1.00 46.09 223 SER A C 1
ATOM 1696 O O . SER A 1 223 ? 6.817 24.172 2.279 1.00 46.09 223 SER A O 1
ATOM 1698 N N . ALA A 1 224 ? 4.630 23.617 2.506 1.00 33.72 224 ALA A N 1
ATOM 1699 C CA . ALA A 1 224 ? 4.247 23.296 1.131 1.00 33.72 224 ALA A CA 1
ATOM 1700 C C . ALA A 1 224 ? 5.048 24.023 0.033 1.00 33.72 224 ALA A C 1
ATOM 1702 O O . ALA A 1 224 ? 4.993 25.247 -0.108 1.00 33.72 224 ALA A O 1
ATOM 1703 N N . ILE A 1 225 ? 5.736 23.245 -0.807 1.00 33.81 225 ILE A N 1
ATOM 1704 C CA . ILE A 1 225 ? 6.319 23.728 -2.061 1.00 33.81 225 ILE A CA 1
ATOM 1705 C C . ILE A 1 225 ? 5.163 23.902 -3.056 1.00 33.81 225 ILE A C 1
ATOM 1707 O O . ILE A 1 225 ? 4.823 22.997 -3.810 1.00 33.81 225 ILE A O 1
ATOM 1711 N N . SER A 1 226 ? 4.531 25.077 -3.020 1.00 24.28 226 SER A N 1
ATOM 1712 C CA . SER A 1 226 ? 3.644 25.554 -4.082 1.00 24.28 226 SER A CA 1
ATOM 1713 C C . SER A 1 226 ? 4.469 25.781 -5.348 1.00 24.28 226 SER A C 1
ATOM 1715 O O . SER A 1 226 ? 5.449 26.530 -5.355 1.00 24.28 226 SER A O 1
ATOM 1717 N N . SER A 1 227 ? 4.064 25.137 -6.434 1.00 32.12 227 SER A N 1
ATOM 1718 C CA . SER A 1 227 ? 4.619 25.265 -7.776 1.00 32.12 227 SER A CA 1
ATOM 1719 C C . SER A 1 227 ? 4.373 26.663 -8.363 1.00 32.12 227 SER A C 1
ATOM 1721 O O . SER A 1 227 ? 3.400 26.840 -9.081 1.00 32.12 227 SER A O 1
ATOM 1723 N N . SER A 1 228 ? 5.234 27.646 -8.061 1.00 30.98 228 SER A N 1
ATOM 1724 C CA . SER A 1 228 ? 5.575 28.804 -8.923 1.00 30.98 228 SER A CA 1
ATOM 1725 C C . SER A 1 228 ? 6.294 29.915 -8.133 1.00 30.98 228 SER A C 1
ATOM 1727 O O . SER A 1 228 ? 5.617 30.731 -7.518 1.00 30.98 228 SER A O 1
ATOM 1729 N N . SER A 1 229 ? 7.633 30.014 -8.189 1.00 26.98 229 SER A N 1
ATOM 1730 C CA . SER A 1 229 ? 8.352 31.316 -8.164 1.00 26.98 229 SER A CA 1
ATOM 1731 C C . SER A 1 229 ? 9.889 31.192 -8.195 1.00 26.98 229 SER A C 1
ATOM 1733 O O . SER A 1 229 ? 10.517 30.772 -7.227 1.00 26.98 229 SER A O 1
ATOM 1735 N N . SER A 1 230 ? 10.449 31.633 -9.330 1.00 27.27 230 SER A N 1
ATOM 1736 C CA . SER A 1 230 ? 11.683 32.422 -9.549 1.00 27.27 230 SER A CA 1
ATOM 1737 C C . SER A 1 230 ? 13.025 32.044 -8.891 1.00 27.27 230 SER A C 1
ATOM 1739 O O . SER A 1 230 ? 13.333 32.423 -7.766 1.00 27.27 230 SER A O 1
ATOM 1741 N N . PHE A 1 231 ? 13.869 31.420 -9.721 1.00 34.31 231 PHE A N 1
ATOM 1742 C CA . PHE A 1 231 ? 15.215 31.834 -10.160 1.00 34.31 231 PHE A CA 1
ATOM 1743 C C . PHE A 1 231 ? 15.888 33.057 -9.485 1.00 34.31 231 PHE A C 1
ATOM 1745 O O . PHE A 1 231 ? 15.321 34.145 -9.457 1.00 34.31 231 PHE A O 1
ATOM 1752 N N . PHE A 1 232 ? 17.173 32.857 -9.143 1.00 31.44 232 PHE A N 1
ATOM 1753 C CA . PHE A 1 232 ? 18.240 33.778 -8.689 1.00 31.44 232 PHE A CA 1
ATOM 1754 C C . PHE A 1 232 ? 18.536 33.822 -7.172 1.00 31.44 232 PHE A C 1
ATOM 1756 O O . PHE A 1 232 ? 17.959 34.602 -6.424 1.00 31.44 232 PHE A O 1
ATOM 1763 N N . ALA A 1 233 ? 19.551 33.050 -6.749 1.00 28.44 233 ALA A N 1
ATOM 1764 C CA . ALA A 1 233 ? 20.270 33.208 -5.478 1.00 28.44 233 ALA A CA 1
ATOM 1765 C C . ALA A 1 233 ? 21.796 33.020 -5.675 1.00 28.44 233 ALA A C 1
ATOM 1767 O O . ALA A 1 233 ? 22.229 32.307 -6.581 1.00 28.44 233 ALA A O 1
ATOM 1768 N N . SER A 1 234 ? 22.599 33.708 -4.852 1.00 31.56 234 SER A N 1
ATOM 1769 C CA . SER A 1 234 ? 24.068 33.845 -4.955 1.00 31.56 234 SER A CA 1
ATOM 1770 C C . SER A 1 234 ? 24.839 32.671 -4.303 1.00 31.56 234 SER A C 1
ATOM 1772 O O . SER A 1 234 ? 24.308 32.046 -3.382 1.00 31.56 234 SER A O 1
ATOM 1774 N N . PRO A 1 235 ? 26.088 32.353 -4.717 1.00 30.23 235 PRO A N 1
ATOM 1775 C CA . PRO A 1 235 ? 26.835 31.187 -4.237 1.00 30.23 235 PRO A CA 1
ATOM 1776 C C . PRO A 1 235 ? 27.333 31.391 -2.798 1.00 30.23 235 PRO A C 1
ATOM 1778 O O . PRO A 1 235 ? 28.175 32.251 -2.550 1.00 30.23 235 PRO A O 1
ATOM 1781 N N . GLY A 1 236 ? 26.843 30.589 -1.849 1.00 32.38 236 GLY A N 1
ATOM 1782 C CA . GLY A 1 236 ? 27.367 30.581 -0.475 1.00 32.38 236 GLY A CA 1
ATOM 1783 C C . GLY A 1 236 ? 26.435 30.000 0.589 1.00 32.38 236 GLY A C 1
ATOM 1784 O O . GLY A 1 236 ? 26.916 29.546 1.621 1.00 32.38 236 GLY A O 1
ATOM 1785 N N . ALA A 1 237 ? 25.127 29.944 0.333 1.00 32.59 237 ALA A N 1
ATOM 1786 C CA . ALA A 1 237 ? 24.169 29.247 1.185 1.00 32.59 237 ALA A CA 1
ATOM 1787 C C . ALA A 1 237 ? 23.723 27.960 0.483 1.00 32.59 237 ALA A C 1
ATOM 1789 O O . ALA A 1 237 ? 23.063 28.011 -0.552 1.00 32.59 237 ALA A O 1
ATOM 1790 N N . SER A 1 238 ? 24.085 26.798 1.024 1.00 33.94 238 SER A N 1
ATOM 1791 C CA . SER A 1 238 ? 23.588 25.501 0.551 1.00 33.94 238 SER A CA 1
ATOM 1792 C C . SER A 1 238 ? 22.148 25.267 1.026 1.00 33.94 238 SER A C 1
ATOM 1794 O O . SER A 1 238 ? 21.861 24.268 1.677 1.00 33.94 238 SER A O 1
ATOM 1796 N N . SER A 1 239 ? 21.229 26.183 0.710 1.00 32.34 239 SER A N 1
ATOM 1797 C CA . SER A 1 239 ? 19.801 25.883 0.677 1.00 32.34 239 SER A CA 1
ATOM 1798 C C . SER A 1 239 ? 19.439 25.485 -0.754 1.00 32.34 239 SER A C 1
ATOM 1800 O O . SER A 1 239 ? 19.464 26.277 -1.686 1.00 32.34 239 SER A O 1
ATOM 1802 N N . LEU A 1 240 ? 19.195 24.188 -0.909 1.00 37.12 240 LEU A N 1
ATOM 1803 C CA . LEU A 1 240 ? 18.460 23.484 -1.960 1.00 37.12 240 LEU A CA 1
ATOM 1804 C C . LEU A 1 240 ? 17.790 24.320 -3.091 1.00 37.12 240 LEU A C 1
ATOM 1806 O O . LEU A 1 240 ? 16.566 24.308 -3.227 1.00 37.12 240 LEU A O 1
ATOM 1810 N N . ALA A 1 241 ? 18.580 24.947 -3.964 1.00 29.38 241 ALA A N 1
ATOM 1811 C CA . ALA A 1 241 ? 18.165 25.404 -5.291 1.00 29.38 241 ALA A CA 1
ATOM 1812 C C . ALA A 1 241 ? 19.373 25.437 -6.247 1.00 29.38 241 ALA A C 1
ATOM 1814 O O . ALA A 1 241 ? 20.450 25.928 -5.909 1.00 29.38 241 ALA A O 1
ATOM 1815 N N . ALA A 1 242 ? 19.208 24.864 -7.440 1.00 27.78 242 ALA A N 1
ATOM 1816 C CA . ALA A 1 242 ? 20.246 24.753 -8.459 1.00 27.78 242 ALA A CA 1
ATOM 1817 C C . ALA A 1 242 ? 20.423 26.056 -9.257 1.00 27.78 242 ALA A C 1
ATOM 1819 O O . ALA A 1 242 ? 19.452 26.738 -9.572 1.00 27.78 242 ALA A O 1
ATOM 1820 N N . VAL A 1 243 ? 21.657 26.336 -9.688 1.00 26.27 243 VAL A N 1
ATOM 1821 C CA . VAL A 1 243 ? 21.921 27.182 -10.858 1.00 26.27 243 VAL A CA 1
ATOM 1822 C C . VAL A 1 243 ? 22.876 26.442 -11.790 1.00 26.27 243 VAL A C 1
ATOM 1824 O O . VAL A 1 243 ? 24.016 26.149 -11.424 1.00 26.27 243 VAL A O 1
ATOM 1827 N N . SER A 1 244 ? 22.418 26.194 -13.015 1.00 25.41 244 SER A N 1
ATOM 1828 C CA . SER A 1 244 ? 23.263 26.083 -14.201 1.00 25.41 244 SER A CA 1
ATOM 1829 C C . SER A 1 244 ? 22.688 26.950 -15.332 1.00 25.41 244 SER A C 1
ATOM 1831 O O . SER A 1 244 ? 21.520 26.865 -15.696 1.00 25.41 244 SER A O 1
ATOM 1833 N N . THR A 1 245 ? 23.585 27.782 -15.875 1.00 28.38 245 THR A N 1
ATOM 1834 C CA . THR A 1 245 ? 23.621 28.410 -17.213 1.00 28.38 245 THR A CA 1
ATOM 1835 C C . THR A 1 245 ? 22.598 29.486 -17.624 1.00 28.38 245 THR A C 1
ATOM 1837 O O . THR A 1 245 ? 21.597 29.199 -18.268 1.00 28.38 245 THR A O 1
ATOM 1840 N N . SER A 1 246 ? 22.982 30.762 -17.465 1.00 25.23 246 SER A N 1
ATOM 1841 C CA . SER A 1 246 ? 23.085 31.738 -18.577 1.00 25.23 246 SER A CA 1
ATOM 1842 C C . SER A 1 246 ? 23.819 33.010 -18.136 1.00 25.23 246 SER A C 1
ATOM 1844 O O . SER A 1 246 ? 23.696 33.448 -16.997 1.00 25.23 246 SER A O 1
ATOM 1846 N N . GLY A 1 247 ? 24.667 33.547 -19.016 1.00 28.81 247 GLY A N 1
ATOM 1847 C CA . GLY A 1 247 ? 25.663 34.561 -18.676 1.00 28.81 247 GLY A CA 1
ATOM 1848 C C . GLY A 1 247 ? 25.140 35.991 -18.557 1.00 28.81 247 GLY A C 1
ATOM 1849 O O . GLY A 1 247 ? 24.252 36.413 -19.287 1.00 28.81 247 GLY A O 1
ATOM 1850 N N . SER A 1 248 ? 25.814 36.780 -17.725 1.00 24.89 248 SER A N 1
ATOM 1851 C CA . SER A 1 248 ? 25.969 38.217 -17.933 1.00 24.89 248 SER A CA 1
ATOM 1852 C C . SER A 1 248 ? 27.253 38.698 -17.251 1.00 24.89 248 SER A C 1
ATOM 1854 O O . SER A 1 248 ? 27.624 38.282 -16.156 1.00 24.89 248 SER A O 1
ATOM 1856 N N . ARG A 1 249 ? 28.000 39.526 -17.982 1.00 32.44 249 ARG A N 1
ATOM 1857 C CA . ARG A 1 249 ? 29.175 40.264 -17.505 1.00 32.44 249 ARG A CA 1
ATOM 1858 C C . ARG A 1 249 ? 28.702 41.318 -16.497 1.00 32.44 249 ARG A C 1
ATOM 1860 O O . ARG A 1 249 ? 27.632 41.867 -16.724 1.00 32.44 249 ARG A O 1
ATOM 1867 N N . HIS A 1 250 ? 29.491 41.617 -15.463 1.00 24.14 250 HIS A N 1
ATOM 1868 C CA . HIS A 1 250 ? 29.987 42.948 -15.054 1.00 24.14 250 HIS A CA 1
ATOM 1869 C C . HIS A 1 250 ? 30.777 42.830 -13.734 1.00 24.14 250 HIS A C 1
ATOM 1871 O O . HIS A 1 250 ? 30.669 41.843 -13.015 1.00 24.14 250 HIS A O 1
ATOM 1877 N N . ALA A 1 251 ? 31.652 43.808 -13.501 1.00 28.45 251 ALA A N 1
ATOM 1878 C CA . ALA A 1 251 ? 32.732 43.817 -12.518 1.00 28.45 251 ALA A CA 1
ATOM 1879 C C . ALA A 1 251 ? 32.480 44.803 -11.358 1.00 28.45 251 ALA A C 1
ATOM 1881 O O . ALA A 1 251 ? 31.570 45.622 -11.442 1.00 28.45 251 ALA A O 1
ATOM 1882 N N . ALA A 1 252 ? 33.418 44.776 -10.398 1.00 30.58 252 ALA A N 1
ATOM 1883 C CA . ALA A 1 252 ? 33.653 45.665 -9.245 1.00 30.58 252 ALA A CA 1
ATOM 1884 C C . ALA A 1 252 ? 33.065 45.150 -7.915 1.00 30.58 252 ALA A C 1
ATOM 1886 O O . ALA A 1 252 ? 31.920 44.732 -7.863 1.00 30.58 252 ALA A O 1
ATOM 1887 N N . GLY A 1 253 ? 33.782 45.125 -6.790 1.00 26.92 253 GLY A N 1
ATOM 1888 C CA . GLY A 1 253 ? 35.109 45.656 -6.479 1.00 26.92 253 GLY A CA 1
ATOM 1889 C C . GLY A 1 253 ? 35.089 46.301 -5.093 1.00 26.92 253 GLY A C 1
ATOM 1890 O O . GLY A 1 253 ? 34.498 47.360 -4.948 1.00 26.92 253 GLY A O 1
ATOM 1891 N N . SER A 1 254 ? 35.710 45.661 -4.099 1.00 30.58 254 SER A N 1
ATOM 1892 C CA . SER A 1 254 ? 36.348 46.258 -2.908 1.00 30.58 254 SER A CA 1
ATOM 1893 C C . SER A 1 254 ? 36.697 45.136 -1.922 1.00 30.58 254 SER A C 1
ATOM 1895 O O . SER A 1 254 ? 35.865 44.279 -1.632 1.00 30.58 254 SER A O 1
ATOM 1897 N N . LEU A 1 255 ? 37.939 45.133 -1.433 1.00 31.23 255 LEU A N 1
ATOM 1898 C CA . LEU A 1 255 ? 38.525 44.091 -0.580 1.00 31.23 255 LEU A CA 1
ATOM 1899 C C . LEU A 1 255 ? 38.001 44.130 0.875 1.00 31.23 255 LEU A C 1
ATOM 1901 O O . LEU A 1 255 ? 38.298 43.225 1.643 1.00 31.23 255 LEU A O 1
ATOM 1905 N N . GLU A 1 256 ? 37.198 45.133 1.248 1.00 28.45 256 GLU A N 1
ATOM 1906 C CA . GLU A 1 256 ? 36.696 45.318 2.624 1.00 28.45 256 GLU A CA 1
ATOM 1907 C C . GLU A 1 256 ? 35.248 44.839 2.851 1.00 28.45 256 GLU A C 1
ATOM 1909 O O . GLU A 1 256 ? 34.754 44.886 3.973 1.00 28.45 256 GLU A O 1
ATOM 1914 N N . ALA A 1 257 ? 34.555 44.322 1.828 1.00 33.28 257 ALA A N 1
ATOM 1915 C CA . ALA A 1 257 ? 33.178 43.818 1.964 1.00 33.28 257 ALA A CA 1
ATOM 1916 C C . ALA A 1 257 ? 33.084 42.319 2.330 1.00 33.28 257 ALA A C 1
ATOM 1918 O O . ALA A 1 257 ? 32.000 41.736 2.305 1.00 33.28 257 ALA A O 1
ATOM 1919 N N . VAL A 1 258 ? 34.209 41.669 2.642 1.00 35.59 258 VAL A N 1
ATOM 1920 C CA . VAL A 1 258 ? 34.293 40.214 2.828 1.00 35.59 258 VAL A CA 1
ATOM 1921 C C . VAL A 1 258 ? 34.858 39.916 4.214 1.00 35.59 258 VAL A C 1
ATOM 1923 O O . VAL A 1 258 ? 36.069 39.942 4.396 1.00 35.59 258 VAL A O 1
ATOM 1926 N N . GLY A 1 259 ? 34.000 39.613 5.196 1.00 33.22 259 GLY A N 1
ATOM 1927 C CA . GLY A 1 259 ? 34.485 38.958 6.421 1.00 33.22 259 GLY A CA 1
ATOM 1928 C C . GLY A 1 259 ? 33.833 39.312 7.756 1.00 33.22 259 GLY A C 1
ATOM 1929 O O . GLY A 1 259 ? 34.549 39.416 8.745 1.00 33.22 259 GLY A O 1
ATOM 1930 N N . GLY A 1 260 ? 32.506 39.447 7.841 1.00 27.78 260 GLY A N 1
ATOM 1931 C CA . GLY A 1 260 ? 31.831 39.559 9.141 1.00 27.78 260 GLY A CA 1
ATOM 1932 C C . GLY A 1 260 ? 30.521 38.780 9.199 1.00 27.78 260 GLY A C 1
ATOM 1933 O O . GLY A 1 260 ? 29.681 38.925 8.314 1.00 27.78 260 GLY A O 1
ATOM 1934 N N . ALA A 1 261 ? 30.314 38.012 10.276 1.00 34.84 261 ALA A N 1
ATOM 1935 C CA . ALA A 1 261 ? 29.094 37.239 10.559 1.00 34.84 261 ALA A CA 1
ATOM 1936 C C . ALA A 1 261 ? 27.812 38.093 10.731 1.00 34.84 261 ALA A C 1
ATOM 1938 O O . ALA A 1 261 ? 26.733 37.545 10.936 1.00 34.84 261 ALA A O 1
ATOM 1939 N N . SER A 1 262 ? 27.916 39.421 10.592 1.00 32.25 262 SER A N 1
ATOM 1940 C CA . SER A 1 262 ? 26.812 40.388 10.701 1.00 32.25 262 SER A CA 1
ATOM 1941 C C . SER A 1 262 ? 26.609 41.248 9.443 1.00 32.25 262 SER A C 1
ATOM 1943 O O . SER A 1 262 ? 25.907 42.257 9.493 1.00 32.25 262 SER A O 1
ATOM 1945 N N . ALA A 1 263 ? 27.182 40.872 8.292 1.00 33.59 263 ALA A N 1
ATOM 1946 C CA . ALA A 1 263 ? 27.052 41.639 7.043 1.00 33.59 263 ALA A CA 1
ATOM 1947 C C . ALA A 1 263 ? 25.614 41.695 6.469 1.00 33.59 263 ALA A C 1
ATOM 1949 O O . ALA A 1 263 ? 25.350 42.435 5.525 1.00 33.59 263 ALA A O 1
ATOM 1950 N N . THR A 1 264 ? 24.665 40.947 7.038 1.00 38.09 264 THR A N 1
ATOM 1951 C CA . THR A 1 264 ? 23.267 40.896 6.585 1.00 38.09 264 THR A CA 1
ATOM 1952 C C . THR A 1 264 ? 22.383 42.015 7.141 1.00 38.09 264 THR A C 1
ATOM 1954 O O . THR A 1 264 ? 21.276 42.196 6.642 1.00 38.09 264 THR A O 1
ATOM 1957 N N . GLN A 1 265 ? 22.836 42.786 8.137 1.00 33.66 265 GLN A N 1
ATOM 1958 C CA . GLN A 1 265 ? 21.983 43.782 8.806 1.00 33.66 265 GLN A CA 1
ATOM 1959 C C . GLN A 1 265 ? 22.081 45.214 8.249 1.00 33.66 265 GLN A C 1
ATOM 1961 O O . GLN A 1 265 ? 21.255 46.045 8.613 1.00 33.66 265 GLN A O 1
ATOM 1966 N N . TYR A 1 266 ? 23.020 45.517 7.341 1.00 30.14 266 TYR A N 1
ATOM 1967 C CA . TYR A 1 266 ? 23.250 46.897 6.873 1.00 30.14 266 TYR A CA 1
ATOM 1968 C C . TYR A 1 266 ? 23.306 47.076 5.349 1.00 30.14 266 TYR A C 1
ATOM 1970 O O . TYR A 1 266 ? 23.998 47.962 4.853 1.00 30.14 266 TYR A O 1
ATOM 1978 N N . ILE A 1 267 ? 22.524 46.309 4.585 1.00 31.36 267 ILE A N 1
ATOM 1979 C CA . ILE A 1 267 ? 22.253 46.655 3.180 1.00 31.36 267 ILE A CA 1
ATOM 1980 C C . ILE A 1 267 ? 20.993 47.528 3.141 1.00 31.36 267 ILE A C 1
ATOM 1982 O O . ILE A 1 267 ? 19.867 47.037 3.105 1.00 31.36 267 ILE A O 1
ATOM 1986 N N . HIS A 1 268 ? 21.187 48.846 3.172 1.00 30.78 268 HIS A N 1
ATOM 1987 C CA . HIS A 1 268 ? 20.129 49.798 2.842 1.00 30.78 268 HIS A CA 1
ATOM 1988 C C . HIS A 1 268 ? 19.895 49.760 1.327 1.00 30.78 268 HIS A C 1
ATOM 1990 O O . HIS A 1 268 ? 20.743 50.203 0.558 1.00 30.78 268 HIS A O 1
ATOM 1996 N N . GLY A 1 269 ? 18.742 49.234 0.909 1.00 28.98 269 GLY A N 1
ATOM 1997 C CA . GLY A 1 269 ? 18.292 49.269 -0.487 1.00 28.98 269 GLY A CA 1
ATOM 1998 C C . GLY A 1 269 ? 18.287 47.906 -1.178 1.00 28.98 269 GLY A C 1
ATOM 1999 O O . GLY A 1 269 ? 19.016 47.685 -2.137 1.00 28.98 269 GLY A O 1
ATOM 2000 N N . GLY A 1 270 ? 17.436 46.997 -0.710 1.00 25.56 270 GLY A N 1
ATOM 2001 C CA . GLY A 1 270 ? 17.115 45.744 -1.388 1.00 25.56 270 GLY A CA 1
ATOM 2002 C C . GLY A 1 270 ? 15.855 45.162 -0.765 1.00 25.56 270 GLY A C 1
ATOM 2003 O O . GLY A 1 270 ? 15.799 44.962 0.443 1.00 25.56 270 GLY A O 1
ATOM 2004 N N . THR A 1 271 ? 14.812 44.979 -1.568 1.00 24.70 271 THR A N 1
ATOM 2005 C CA . THR A 1 271 ? 13.494 44.484 -1.154 1.00 24.70 271 THR A CA 1
ATOM 2006 C C . THR A 1 271 ? 13.593 43.197 -0.338 1.00 24.70 271 THR A C 1
ATOM 2008 O O . THR A 1 271 ? 14.212 42.227 -0.768 1.00 24.70 271 THR A O 1
ATOM 2011 N N . SER A 1 272 ? 12.956 43.222 0.833 1.00 24.56 272 SER A N 1
ATOM 2012 C CA . SER A 1 272 ? 12.852 42.120 1.786 1.00 24.56 272 SER A CA 1
ATOM 2013 C C . SER A 1 272 ? 12.342 40.845 1.108 1.00 24.56 272 SER A C 1
ATOM 2015 O O . SER A 1 272 ? 11.227 40.813 0.586 1.00 24.56 272 SER A O 1
ATOM 2017 N N . LEU A 1 273 ? 13.161 39.794 1.116 1.00 30.22 273 LEU A N 1
ATOM 2018 C CA . LEU A 1 273 ? 12.731 38.438 0.793 1.00 30.22 273 LEU A CA 1
ATOM 2019 C C . LEU A 1 273 ? 11.810 37.963 1.922 1.00 30.22 273 LEU A C 1
ATOM 2021 O O . LEU A 1 273 ? 12.241 37.803 3.062 1.00 30.22 273 LEU A O 1
ATOM 2025 N N . SER A 1 274 ? 10.540 37.733 1.598 1.00 30.73 274 SER A N 1
ATOM 2026 C CA . SER A 1 274 ? 9.570 37.073 2.473 1.00 30.73 274 SER A CA 1
ATOM 2027 C C . SER A 1 274 ? 9.949 35.596 2.671 1.00 30.73 274 SER A C 1
ATOM 2029 O O . SER A 1 274 ? 9.347 34.704 2.080 1.00 30.73 274 SER A O 1
ATOM 2031 N N . GLY A 1 275 ? 10.960 35.327 3.498 1.00 36.72 275 GLY A N 1
ATOM 2032 C CA . GLY A 1 275 ? 11.157 34.021 4.122 1.00 36.72 275 GLY A CA 1
ATOM 2033 C C . GLY A 1 275 ? 10.210 33.899 5.312 1.00 36.72 275 GLY A C 1
ATOM 2034 O O . GLY A 1 275 ? 10.205 34.775 6.180 1.00 36.72 275 GLY A O 1
ATOM 2035 N N . SER A 1 276 ? 9.381 32.852 5.358 1.00 42.06 276 SER A N 1
ATOM 2036 C CA . SER A 1 276 ? 8.500 32.611 6.505 1.00 42.06 276 SER A CA 1
ATOM 2037 C C . SER A 1 276 ? 9.336 32.585 7.786 1.00 42.06 276 SER A C 1
ATOM 2039 O O . SER A 1 276 ? 10.291 31.809 7.880 1.00 42.06 276 SER A O 1
ATOM 2041 N N . ARG A 1 277 ? 8.993 33.415 8.777 1.00 49.41 277 ARG A N 1
ATOM 2042 C CA . ARG A 1 277 ? 9.578 33.309 10.121 1.00 49.41 277 ARG A CA 1
ATOM 2043 C C . ARG A 1 277 ? 9.465 31.854 10.605 1.00 49.41 277 ARG A C 1
ATOM 2045 O O . ARG A 1 277 ? 8.420 31.249 10.360 1.00 49.41 277 ARG A O 1
ATOM 2052 N N . PRO A 1 278 ? 10.489 31.292 11.280 1.00 54.94 278 PRO A N 1
ATOM 2053 C CA . PRO A 1 278 ? 10.378 29.950 11.837 1.00 54.94 278 PRO A CA 1
ATOM 2054 C C . PRO A 1 278 ? 9.179 29.930 12.787 1.00 54.94 278 PRO A C 1
ATOM 2056 O O . PRO A 1 278 ? 9.119 30.732 13.723 1.00 54.94 278 PRO A O 1
ATOM 2059 N N . SER A 1 279 ? 8.202 29.074 12.494 1.00 59.47 279 SER A N 1
ATOM 2060 C CA . SER A 1 279 ? 6.981 28.971 13.282 1.00 59.47 279 SER A CA 1
ATOM 2061 C C . SER A 1 279 ? 7.081 27.769 14.200 1.00 59.47 279 SER A C 1
ATOM 2063 O O . SER A 1 279 ? 7.346 26.659 13.749 1.00 59.47 279 SER A O 1
ATOM 2065 N N . THR A 1 280 ? 6.803 27.969 15.483 1.00 61.00 280 THR A N 1
ATOM 2066 C CA . THR A 1 280 ? 6.696 26.869 16.450 1.00 61.00 280 THR A CA 1
ATOM 2067 C C . THR A 1 280 ? 5.480 25.976 16.185 1.00 61.00 280 THR A C 1
ATOM 2069 O O . THR A 1 280 ? 5.418 24.874 16.714 1.00 61.00 280 THR A O 1
ATOM 2072 N N . THR A 1 281 ? 4.536 26.415 15.343 1.00 61.38 281 THR A N 1
ATOM 2073 C CA . THR A 1 281 ? 3.383 25.618 14.888 1.00 61.38 281 THR A CA 1
ATOM 2074 C C . THR A 1 281 ? 3.656 24.789 13.629 1.00 61.38 281 THR A C 1
ATOM 2076 O O . THR A 1 281 ? 2.769 24.067 13.185 1.00 61.38 281 THR A O 1
ATOM 2079 N N . ALA A 1 282 ? 4.847 24.899 13.028 1.00 70.94 282 ALA A N 1
ATOM 2080 C CA . ALA A 1 282 ? 5.219 24.134 11.840 1.00 70.94 282 ALA A CA 1
ATOM 2081 C C . ALA A 1 282 ? 5.899 22.808 12.210 1.00 70.94 282 ALA A C 1
ATOM 2083 O O . ALA A 1 282 ? 6.556 22.695 13.246 1.00 70.94 282 ALA A O 1
ATOM 2084 N N . THR A 1 283 ? 5.772 21.819 11.331 1.00 81.06 283 THR A N 1
ATOM 2085 C CA . THR A 1 283 ? 6.498 20.549 11.425 1.00 81.06 283 THR A CA 1
ATOM 2086 C C . THR A 1 283 ? 7.851 20.676 10.719 1.00 81.06 283 THR A C 1
ATOM 2088 O O . THR A 1 283 ? 7.982 21.344 9.693 1.00 81.06 283 THR A O 1
ATOM 2091 N N . TYR A 1 284 ? 8.879 20.039 11.270 1.00 84.44 284 TYR A N 1
ATOM 2092 C CA . TYR A 1 284 ? 10.230 19.999 10.713 1.00 84.44 284 TYR A CA 1
ATOM 2093 C C . TYR A 1 284 ? 10.644 18.549 10.453 1.00 84.44 284 TYR A C 1
ATOM 2095 O O . TYR A 1 284 ? 10.181 17.641 11.133 1.00 84.44 284 TYR A O 1
ATOM 2103 N N . THR A 1 285 ? 11.511 18.314 9.472 1.00 86.44 285 THR A N 1
ATOM 2104 C CA . THR A 1 285 ? 12.063 16.985 9.147 1.00 86.44 285 THR A CA 1
ATOM 2105 C C . THR A 1 285 ? 13.528 16.918 9.558 1.00 86.44 285 THR A C 1
ATOM 2107 O O . THR A 1 285 ? 14.276 17.872 9.314 1.00 86.44 285 THR A O 1
ATOM 2110 N N . PHE A 1 286 ? 13.943 15.803 10.163 1.00 89.19 286 PHE A N 1
ATOM 2111 C CA . PHE A 1 286 ? 15.350 15.546 10.476 1.00 89.19 286 PHE A CA 1
ATOM 2112 C C . PHE A 1 286 ? 16.167 15.380 9.192 1.00 89.19 286 PHE A C 1
ATOM 2114 O O . PHE A 1 286 ? 15.790 14.626 8.298 1.00 89.19 286 PHE A O 1
ATOM 2121 N N . SER A 1 287 ? 17.309 16.058 9.099 1.00 89.19 287 SER A N 1
ATOM 2122 C CA . SER A 1 287 ? 18.182 15.996 7.922 1.00 89.19 287 SER A CA 1
ATOM 2123 C C . SER A 1 287 ? 19.658 15.994 8.301 1.00 89.19 287 SER A C 1
ATOM 2125 O O . SER A 1 287 ? 20.035 16.420 9.388 1.00 89.19 287 SER A O 1
ATOM 2127 N N . LEU A 1 288 ? 20.518 15.536 7.394 1.00 89.62 288 LEU A N 1
ATOM 2128 C CA . LEU A 1 288 ? 21.964 15.691 7.533 1.00 89.62 288 LEU A CA 1
ATOM 2129 C C . LEU A 1 288 ? 22.451 16.954 6.791 1.00 89.62 288 LEU A C 1
ATOM 2131 O O . LEU A 1 288 ? 21.894 17.319 5.747 1.00 89.62 288 LEU A O 1
ATOM 2135 N N . PRO A 1 289 ? 23.521 17.615 7.269 1.00 87.88 289 PRO A N 1
ATOM 2136 C CA . PRO A 1 289 ? 24.165 18.694 6.529 1.00 87.88 289 PRO A CA 1
ATOM 2137 C C . PRO A 1 289 ? 24.596 18.236 5.128 1.00 87.88 289 PRO A C 1
ATOM 2139 O O . PRO A 1 289 ? 24.966 17.084 4.920 1.00 87.88 289 PRO A O 1
ATOM 2142 N N . ASN A 1 290 ? 24.575 19.148 4.153 1.00 85.19 290 ASN A N 1
ATOM 2143 C CA . ASN A 1 290 ? 24.968 18.888 2.758 1.00 85.19 290 ASN A CA 1
ATOM 2144 C C . ASN A 1 290 ? 24.146 17.822 2.000 1.00 85.19 290 ASN A C 1
ATOM 2146 O O . ASN A 1 290 ? 24.537 17.451 0.891 1.00 85.19 290 ASN A O 1
ATOM 2150 N N . MET A 1 291 ? 22.977 17.399 2.501 1.00 83.12 291 MET A N 1
ATOM 2151 C CA . MET A 1 291 ? 22.076 16.489 1.769 1.00 83.12 291 MET A CA 1
ATOM 2152 C C . MET A 1 291 ? 21.736 16.983 0.359 1.00 83.12 291 MET A C 1
ATOM 2154 O O . MET A 1 291 ? 21.739 16.204 -0.588 1.00 83.12 291 MET A O 1
ATOM 2158 N N . GLY A 1 292 ? 21.538 18.292 0.171 1.00 77.56 292 GLY A N 1
ATOM 2159 C CA . GLY A 1 292 ? 21.280 18.860 -1.156 1.00 77.56 292 GLY A CA 1
ATOM 2160 C C . GLY A 1 292 ? 22.413 18.661 -2.163 1.00 77.56 292 GLY A C 1
ATOM 2161 O O . GLY A 1 292 ? 22.157 18.476 -3.351 1.00 77.56 292 GLY A O 1
ATOM 2162 N N . THR A 1 293 ? 23.659 18.660 -1.694 1.00 83.88 293 THR A N 1
ATOM 2163 C CA . THR A 1 293 ? 24.836 18.401 -2.530 1.00 83.88 293 THR A CA 1
ATOM 2164 C C . THR A 1 293 ? 24.872 16.942 -2.975 1.00 83.88 293 THR A C 1
ATOM 2166 O O . THR A 1 293 ? 25.130 16.684 -4.149 1.00 83.88 293 THR A O 1
ATOM 2169 N N . HIS A 1 294 ? 24.564 16.016 -2.060 1.00 85.19 294 HIS A N 1
ATOM 2170 C CA . HIS A 1 294 ? 24.479 14.582 -2.339 1.00 85.19 294 HIS A CA 1
ATOM 2171 C C . HIS A 1 294 ? 23.344 14.258 -3.324 1.00 85.19 294 HIS A C 1
ATOM 2173 O O . HIS A 1 294 ? 23.579 13.640 -4.356 1.00 85.19 294 HIS A O 1
ATOM 2179 N N . ILE A 1 295 ? 22.137 14.774 -3.072 1.00 83.44 295 ILE A N 1
ATOM 2180 C CA . ILE A 1 295 ? 20.974 14.604 -3.960 1.00 83.44 295 ILE A CA 1
ATOM 2181 C C . ILE A 1 295 ? 21.284 15.122 -5.368 1.00 83.44 295 ILE A C 1
ATOM 2183 O O . ILE A 1 295 ? 20.962 14.475 -6.361 1.00 83.44 295 ILE A O 1
ATOM 2187 N N . LYS A 1 296 ? 21.943 16.283 -5.472 1.00 83.81 296 LYS A N 1
ATOM 2188 C CA . LYS A 1 296 ? 22.278 16.882 -6.764 1.00 83.81 296 LYS A CA 1
ATOM 2189 C C . LYS A 1 296 ? 23.241 16.016 -7.578 1.00 83.81 296 LYS A C 1
ATOM 2191 O O . LYS A 1 296 ? 22.967 15.771 -8.749 1.00 83.81 296 LYS A O 1
ATOM 2196 N N . ILE A 1 297 ? 24.357 15.572 -6.990 1.00 88.06 297 ILE A N 1
ATOM 2197 C CA . ILE A 1 297 ? 25.331 14.744 -7.724 1.00 88.06 297 ILE A CA 1
ATOM 2198 C C . ILE A 1 297 ? 24.722 13.404 -8.130 1.00 88.06 297 ILE A C 1
ATOM 2200 O O . ILE A 1 297 ? 24.970 12.945 -9.240 1.00 88.06 297 ILE A O 1
ATOM 2204 N N . LEU A 1 298 ? 23.883 12.826 -7.272 1.00 87.56 298 LEU A N 1
ATOM 2205 C CA . LEU A 1 298 ? 23.179 11.578 -7.528 1.00 87.56 298 LEU A CA 1
ATOM 2206 C C . LEU A 1 298 ? 22.198 11.705 -8.699 1.00 87.56 298 LEU A C 1
ATOM 2208 O O . LEU A 1 298 ? 22.270 10.934 -9.653 1.00 87.56 298 LEU A O 1
ATOM 2212 N N . ALA A 1 299 ? 21.349 12.736 -8.688 1.00 84.31 299 ALA A N 1
ATOM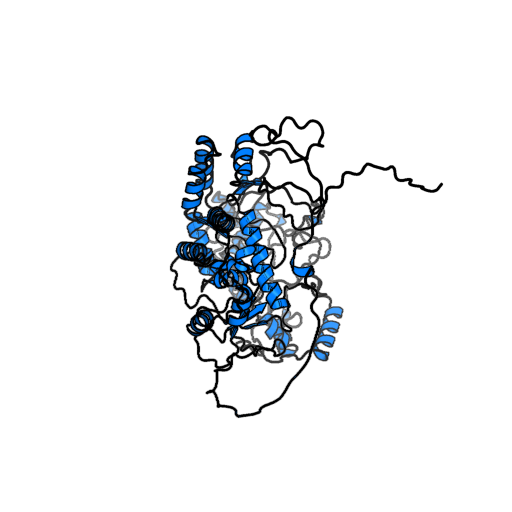 2213 C CA . ALA A 1 299 ? 20.419 13.015 -9.779 1.00 84.31 299 ALA A CA 1
ATOM 2214 C C . ALA A 1 299 ? 21.150 13.309 -11.103 1.00 84.31 299 ALA A C 1
ATOM 2216 O O . ALA A 1 299 ? 20.741 12.830 -12.161 1.00 84.31 299 ALA A O 1
ATOM 2217 N N . GLU A 1 300 ? 22.245 14.078 -11.081 1.00 87.94 300 GLU A N 1
ATOM 2218 C CA . GLU A 1 300 ? 23.057 14.345 -12.278 1.00 87.94 300 GLU A CA 1
ATOM 2219 C C . GLU A 1 300 ? 23.743 13.071 -12.808 1.00 87.94 300 GLU A C 1
ATOM 2221 O O . GLU A 1 300 ? 23.844 12.887 -14.025 1.00 87.94 300 GLU A O 1
ATOM 2226 N N . ALA A 1 301 ? 24.187 12.185 -11.914 1.00 90.00 301 ALA A N 1
ATOM 2227 C CA . ALA A 1 301 ? 24.829 10.917 -12.245 1.00 90.00 301 ALA A CA 1
ATOM 2228 C C . ALA A 1 301 ? 23.841 9.909 -12.861 1.00 90.00 301 ALA A C 1
ATOM 2230 O O . ALA A 1 301 ? 24.114 9.394 -13.949 1.00 90.00 301 ALA A O 1
ATOM 2231 N N . ARG A 1 302 ? 22.659 9.722 -12.250 1.00 89.00 302 ARG A N 1
ATOM 2232 C CA . ARG A 1 302 ? 21.558 8.892 -12.786 1.00 89.00 302 ARG A CA 1
ATOM 2233 C C . ARG A 1 302 ? 21.154 9.360 -14.184 1.00 89.00 302 ARG A C 1
ATOM 2235 O O . ARG A 1 302 ? 21.147 8.590 -15.144 1.00 89.00 302 ARG A O 1
ATOM 2242 N N . ASN A 1 303 ? 20.930 10.668 -14.336 1.00 87.00 303 ASN A N 1
ATOM 2243 C CA . ASN A 1 303 ? 20.626 11.273 -15.632 1.00 87.00 303 ASN A CA 1
ATOM 2244 C C . ASN A 1 303 ? 21.740 11.057 -16.662 1.00 87.00 303 ASN A C 1
ATOM 2246 O O . ASN A 1 303 ? 21.461 10.958 -17.854 1.00 87.00 303 ASN A O 1
ATOM 2250 N N . ASN A 1 304 ? 23.008 11.014 -16.251 1.00 90.19 304 ASN A N 1
ATOM 2251 C CA . ASN A 1 304 ? 24.100 10.757 -17.180 1.00 90.19 304 ASN A CA 1
ATOM 2252 C C . ASN A 1 304 ? 24.063 9.326 -17.731 1.00 90.19 304 ASN A C 1
ATOM 2254 O O . ASN A 1 304 ? 24.219 9.178 -18.940 1.00 90.19 304 ASN A O 1
ATOM 2258 N N . ILE A 1 305 ? 23.822 8.311 -16.891 1.00 89.25 305 ILE A N 1
ATOM 2259 C CA . ILE A 1 305 ? 23.657 6.919 -17.349 1.00 89.25 305 ILE A CA 1
ATOM 2260 C C . ILE A 1 305 ? 22.470 6.803 -18.300 1.00 89.25 305 ILE A C 1
ATOM 2262 O O . ILE A 1 305 ? 22.631 6.356 -19.436 1.00 89.25 305 ILE A O 1
ATOM 2266 N N . LEU A 1 306 ? 21.312 7.319 -17.897 1.00 87.19 306 LEU A N 1
ATOM 2267 C CA . LEU A 1 306 ? 20.110 7.252 -18.723 1.00 87.19 306 LEU A CA 1
ATOM 2268 C C . LEU A 1 306 ? 20.270 7.996 -20.048 1.00 87.19 306 LEU A C 1
ATOM 2270 O O . LEU A 1 306 ? 19.812 7.515 -21.074 1.00 87.19 306 LEU A O 1
ATOM 2274 N N . ASN A 1 307 ? 20.963 9.136 -20.075 1.00 87.12 307 ASN A N 1
ATOM 2275 C CA . ASN A 1 307 ? 21.250 9.844 -21.325 1.00 87.12 307 ASN A CA 1
ATOM 2276 C C . ASN A 1 307 ? 22.247 9.107 -22.230 1.00 87.12 307 ASN A C 1
ATOM 2278 O O . ASN A 1 307 ? 22.280 9.392 -23.426 1.00 87.12 307 ASN A O 1
ATOM 2282 N N . MET A 1 308 ? 23.099 8.227 -21.695 1.00 86.88 308 MET A N 1
ATOM 2283 C CA . MET A 1 308 ? 23.960 7.373 -22.520 1.00 86.88 308 MET A CA 1
ATOM 2284 C C . MET A 1 308 ? 23.154 6.239 -23.153 1.00 86.88 308 MET A C 1
ATOM 2286 O O . MET A 1 308 ? 23.327 5.995 -24.343 1.00 86.88 308 MET A O 1
ATOM 2290 N N . LEU A 1 309 ? 22.242 5.627 -22.394 1.00 85.81 309 LEU A N 1
ATOM 2291 C CA . LEU A 1 309 ? 21.341 4.579 -22.879 1.00 85.81 309 LEU A CA 1
ATOM 2292 C C . LEU A 1 309 ? 20.302 5.135 -23.863 1.00 85.81 309 LEU A C 1
ATOM 2294 O O . LEU A 1 309 ? 20.189 4.645 -24.972 1.00 85.81 309 LEU A O 1
ATOM 2298 N N . LYS A 1 310 ? 19.636 6.255 -23.554 1.00 84.12 310 LYS A N 1
ATOM 2299 C CA . LYS A 1 310 ? 18.644 6.913 -24.436 1.00 84.12 310 LYS A CA 1
ATOM 2300 C C . LYS A 1 310 ? 19.191 7.328 -25.814 1.00 84.12 310 LYS A C 1
ATOM 2302 O O . LYS A 1 310 ? 18.403 7.681 -26.686 1.00 84.12 310 LYS A O 1
ATOM 2307 N N . LYS A 1 311 ? 20.515 7.361 -26.000 1.00 83.12 311 LYS A N 1
ATOM 2308 C CA . LYS A 1 311 ? 21.153 7.657 -27.294 1.00 83.12 311 LYS A CA 1
ATOM 2309 C C . LYS A 1 311 ? 21.284 6.436 -28.197 1.00 83.12 311 LYS A C 1
ATOM 2311 O O . LYS A 1 311 ? 21.501 6.635 -29.388 1.00 83.12 311 LYS A O 1
ATOM 2316 N N . THR A 1 312 ? 21.198 5.224 -27.655 1.00 80.25 312 THR A N 1
ATOM 2317 C CA . THR A 1 312 ? 21.181 4.002 -28.460 1.00 80.25 312 THR A CA 1
ATOM 2318 C C . THR A 1 312 ? 19.768 3.765 -28.986 1.00 80.25 312 THR A C 1
ATOM 2320 O O . THR A 1 312 ? 18.780 4.210 -28.395 1.00 80.25 312 THR A O 1
ATOM 2323 N N . LYS A 1 313 ? 19.662 3.096 -30.135 1.00 75.56 313 LYS A N 1
ATOM 2324 C CA . LYS A 1 313 ? 18.397 2.893 -30.856 1.00 75.56 313 LYS A CA 1
ATOM 2325 C C . LYS A 1 313 ? 17.356 2.143 -30.022 1.00 75.56 313 LYS A C 1
ATOM 2327 O O . LYS A 1 313 ? 16.193 2.543 -29.994 1.00 75.56 313 LYS A O 1
ATOM 2332 N N . TYR A 1 314 ? 17.798 1.116 -29.301 1.00 75.25 314 TYR A N 1
ATOM 2333 C CA . TYR A 1 314 ? 16.948 0.263 -28.468 1.00 75.25 314 TYR A CA 1
ATOM 2334 C C . TYR A 1 314 ? 17.023 0.603 -26.970 1.00 75.25 314 TYR A C 1
ATOM 2336 O O . TYR A 1 314 ? 16.411 -0.070 -26.153 1.00 75.25 314 TYR A O 1
ATOM 2344 N N . LYS A 1 315 ? 17.717 1.690 -26.594 1.00 84.69 315 LYS A N 1
ATOM 2345 C CA . LYS A 1 315 ? 17.943 2.114 -25.196 1.00 84.69 315 LYS A CA 1
ATOM 2346 C C . LYS A 1 315 ? 18.690 1.095 -24.325 1.00 84.69 315 LYS A C 1
ATOM 2348 O O . LYS A 1 315 ? 18.627 1.164 -23.098 1.00 84.69 315 LYS A O 1
ATOM 2353 N N . GLU A 1 316 ? 19.429 0.204 -24.965 1.00 81.38 316 GLU A N 1
ATOM 2354 C CA . GLU A 1 316 ? 20.252 -0.839 -24.360 1.00 81.38 316 GLU A CA 1
ATOM 2355 C C . GLU A 1 316 ? 21.727 -0.670 -24.746 1.00 81.38 316 GLU A C 1
ATOM 2357 O O . GLU A 1 316 ? 22.046 0.006 -25.735 1.00 81.38 316 GLU A O 1
ATOM 2362 N N . MET A 1 317 ? 22.634 -1.223 -23.936 1.00 80.50 317 MET A N 1
ATOM 2363 C CA . MET A 1 317 ? 24.076 -1.219 -24.201 1.00 80.50 317 MET A CA 1
ATOM 2364 C C . MET A 1 317 ? 24.811 -2.288 -23.364 1.00 80.50 317 MET A C 1
ATOM 2366 O O . MET A 1 317 ? 24.467 -2.463 -22.191 1.00 80.50 317 MET A O 1
ATOM 2370 N N . PRO A 1 318 ? 25.865 -2.945 -23.900 1.00 82.19 318 PRO A N 1
ATOM 2371 C CA . PRO A 1 318 ? 26.717 -3.833 -23.110 1.00 82.19 318 PRO A CA 1
ATOM 2372 C C . PRO A 1 318 ? 27.371 -3.115 -21.929 1.00 82.19 318 PRO A C 1
ATOM 2374 O O . PRO A 1 318 ? 27.810 -1.964 -22.051 1.00 82.19 318 PRO A O 1
ATOM 2377 N N . LEU A 1 319 ? 27.489 -3.815 -20.798 1.00 79.75 319 LEU A N 1
ATOM 2378 C CA . LEU A 1 319 ? 27.978 -3.235 -19.548 1.00 79.75 319 LEU A CA 1
ATOM 2379 C C . LEU A 1 319 ? 29.398 -2.662 -19.672 1.00 79.75 319 LEU A C 1
ATOM 2381 O O . LEU A 1 319 ? 29.665 -1.559 -19.192 1.00 79.75 319 LEU A O 1
ATOM 2385 N N . ASP A 1 320 ? 30.293 -3.361 -20.372 1.00 77.62 320 ASP A N 1
ATOM 2386 C CA . ASP A 1 320 ? 31.670 -2.908 -20.596 1.00 77.62 320 ASP A CA 1
ATOM 2387 C C . ASP A 1 320 ? 31.737 -1.617 -21.424 1.00 77.62 320 ASP A C 1
ATOM 2389 O O . ASP A 1 320 ? 32.522 -0.715 -21.119 1.00 77.62 320 ASP A O 1
ATOM 2393 N N . VAL A 1 321 ? 30.867 -1.479 -22.430 1.00 80.25 321 VAL A N 1
ATOM 2394 C CA . VAL A 1 321 ? 30.782 -0.268 -23.261 1.00 80.25 321 VAL A CA 1
ATOM 2395 C C . VAL A 1 321 ? 30.197 0.890 -22.452 1.00 80.25 321 VAL A C 1
ATOM 2397 O O . VAL A 1 321 ? 30.689 2.021 -22.526 1.00 80.25 321 VAL A O 1
ATOM 2400 N N . LEU A 1 322 ? 29.175 0.622 -21.633 1.00 83.75 322 LEU A N 1
ATOM 2401 C CA . LEU A 1 322 ? 28.602 1.610 -20.721 1.00 83.75 322 LEU A CA 1
ATOM 2402 C C . LEU A 1 322 ? 29.647 2.100 -19.701 1.00 83.75 322 LEU A C 1
ATOM 2404 O O . LEU A 1 322 ? 29.781 3.314 -19.502 1.00 83.75 322 LEU A O 1
ATOM 2408 N N . ARG A 1 323 ? 30.435 1.182 -19.124 1.00 85.19 323 ARG A N 1
ATOM 2409 C CA . ARG A 1 323 ? 31.557 1.472 -18.215 1.00 85.19 323 ARG A CA 1
ATOM 2410 C C . ARG A 1 323 ? 32.621 2.332 -18.897 1.00 85.19 323 ARG A C 1
ATOM 2412 O O . ARG A 1 323 ? 33.016 3.365 -18.354 1.00 85.19 323 ARG A O 1
ATOM 2419 N N . GLU A 1 324 ? 33.043 1.975 -20.111 1.00 81.69 324 GLU A N 1
ATOM 2420 C CA . GLU A 1 324 ? 34.037 2.745 -20.870 1.00 81.69 324 GLU A CA 1
ATOM 2421 C C . GLU A 1 324 ? 33.552 4.178 -21.164 1.00 81.69 324 GLU A C 1
ATOM 2423 O O . GLU A 1 324 ? 34.303 5.153 -21.001 1.00 81.69 324 GLU A O 1
ATOM 2428 N N . ARG A 1 325 ? 32.275 4.334 -21.549 1.00 85.44 325 ARG A N 1
ATOM 2429 C CA . ARG A 1 325 ? 31.647 5.646 -21.784 1.00 85.44 325 ARG A CA 1
ATOM 2430 C C . ARG A 1 325 ? 31.542 6.467 -20.489 1.00 85.44 325 ARG A C 1
ATOM 2432 O O . ARG A 1 325 ? 31.771 7.680 -20.536 1.00 85.44 325 ARG A O 1
ATOM 2439 N N . TRP A 1 326 ? 31.267 5.837 -19.341 1.00 87.94 326 TRP A N 1
ATOM 2440 C CA . TRP A 1 326 ? 31.272 6.494 -18.025 1.00 87.94 326 TRP A CA 1
ATOM 2441 C C . TRP A 1 326 ? 32.667 7.001 -17.636 1.00 87.94 326 TRP A C 1
ATOM 2443 O O . TRP A 1 326 ? 32.831 8.166 -17.249 1.00 87.94 326 TRP A O 1
ATOM 2453 N N . ASP A 1 327 ? 33.686 6.159 -17.804 1.00 84.31 327 ASP A N 1
ATOM 2454 C CA . ASP A 1 327 ? 35.079 6.495 -17.501 1.00 84.31 327 ASP A CA 1
ATOM 2455 C C . ASP A 1 327 ? 35.687 7.494 -18.501 1.00 84.31 327 ASP A C 1
ATOM 2457 O O . ASP A 1 327 ? 36.691 8.149 -18.206 1.00 84.31 327 ASP A O 1
ATOM 2461 N N . GLY A 1 328 ? 35.031 7.706 -19.645 1.00 76.06 328 GLY A N 1
ATOM 2462 C CA . GLY A 1 328 ? 35.371 8.734 -20.624 1.00 76.06 328 GLY A CA 1
ATOM 2463 C C . GLY A 1 328 ? 36.490 8.326 -21.579 1.00 76.06 328 GLY A C 1
ATOM 2464 O O . GLY A 1 328 ? 37.292 9.185 -21.956 1.00 76.06 328 GLY A O 1
ATOM 2465 N N . GLY A 1 329 ? 36.557 7.039 -21.945 1.00 61.38 329 GLY A N 1
ATOM 2466 C CA . GLY A 1 329 ? 37.532 6.508 -22.907 1.00 61.38 329 GLY A CA 1
ATOM 2467 C C . GLY A 1 329 ? 38.975 6.506 -22.391 1.00 61.38 329 GLY A C 1
ATOM 2468 O O . GLY A 1 329 ? 39.927 6.632 -23.167 1.00 61.38 329 GLY A O 1
ATOM 2469 N N . VAL A 1 330 ? 39.165 6.426 -21.070 1.00 55.69 330 VAL A N 1
ATOM 2470 C CA . VAL A 1 330 ? 40.484 6.140 -20.496 1.00 55.69 330 VAL A CA 1
ATOM 2471 C C . VAL A 1 330 ? 40.764 4.671 -20.784 1.00 55.69 330 VAL A C 1
ATOM 2473 O O . VAL A 1 330 ? 40.164 3.804 -20.163 1.00 55.69 330 VAL A O 1
ATOM 2476 N N . VAL A 1 331 ? 41.650 4.396 -21.746 1.00 49.12 331 VAL A N 1
ATOM 2477 C CA . VAL A 1 331 ? 42.074 3.024 -22.062 1.00 49.12 331 VAL A CA 1
ATOM 2478 C C . VAL A 1 331 ? 42.505 2.351 -20.762 1.00 49.12 331 VAL A C 1
ATOM 2480 O O . VAL A 1 331 ? 43.386 2.877 -20.072 1.00 49.12 331 VAL A O 1
ATOM 2483 N N . ALA A 1 332 ? 41.870 1.224 -20.435 1.00 47.62 332 ALA A N 1
ATOM 2484 C CA . ALA A 1 332 ? 42.194 0.429 -19.263 1.00 47.62 332 ALA A CA 1
ATOM 2485 C C . ALA A 1 332 ? 43.715 0.205 -19.158 1.00 47.62 332 ALA A C 1
ATOM 2487 O O . ALA A 1 332 ? 44.447 0.148 -20.158 1.00 47.62 332 ALA A O 1
ATOM 2488 N N . THR A 1 333 ? 44.215 0.100 -17.931 1.00 45.88 333 THR A N 1
ATOM 2489 C CA . THR A 1 333 ? 45.601 -0.268 -17.613 1.00 45.88 333 THR A CA 1
ATOM 2490 C C . THR A 1 333 ? 45.861 -1.735 -17.962 1.00 45.88 333 THR A C 1
ATOM 2492 O O . THR A 1 333 ? 46.087 -2.574 -17.102 1.00 45.88 333 THR A O 1
ATOM 2495 N N . THR A 1 334 ? 45.793 -2.073 -19.245 1.00 49.47 334 THR A N 1
ATOM 2496 C CA . THR A 1 334 ? 46.278 -3.337 -19.797 1.00 49.47 334 THR A CA 1
ATOM 2497 C C . THR A 1 334 ? 47.773 -3.186 -20.095 1.00 49.47 334 THR A C 1
ATOM 2499 O O . THR A 1 334 ? 48.195 -2.133 -20.574 1.00 49.47 334 THR A O 1
ATOM 2502 N N . GLU A 1 335 ? 48.591 -4.229 -19.912 1.00 47.62 335 GLU A N 1
ATOM 2503 C CA . GLU A 1 335 ? 50.044 -4.188 -20.203 1.00 47.62 335 GLU A CA 1
ATOM 2504 C C . GLU A 1 335 ? 50.379 -3.640 -21.610 1.00 47.62 335 GLU A C 1
ATOM 2506 O O . GLU A 1 335 ? 51.436 -3.047 -21.845 1.00 47.62 335 GLU A O 1
ATOM 2511 N N . GLN A 1 336 ? 49.473 -3.810 -22.578 1.00 46.75 336 GLN A N 1
ATOM 2512 C CA . GLN A 1 336 ? 49.606 -3.259 -23.928 1.00 46.75 336 GLN A CA 1
ATOM 2513 C C . GLN A 1 336 ? 49.526 -1.725 -23.989 1.00 46.75 336 GLN A C 1
ATOM 2515 O O . GLN A 1 336 ? 50.231 -1.124 -24.806 1.00 46.75 336 GLN A O 1
ATOM 2520 N N . SER A 1 337 ? 48.699 -1.076 -23.164 1.00 49.78 337 SER A N 1
ATOM 2521 C CA . SER A 1 337 ? 48.555 0.386 -23.162 1.00 49.78 337 SER A CA 1
ATOM 2522 C C . SER A 1 337 ? 49.782 1.057 -22.535 1.00 49.78 337 SER A C 1
ATOM 2524 O O . SER A 1 337 ? 50.270 2.065 -23.055 1.00 49.78 337 SER A O 1
ATOM 2526 N N . GLU A 1 338 ? 50.384 0.429 -21.522 1.00 50.62 338 GLU A N 1
ATOM 2527 C CA . GLU A 1 338 ? 51.675 0.841 -20.959 1.00 50.62 338 GLU A CA 1
ATOM 2528 C C . GLU A 1 338 ? 52.825 0.676 -21.962 1.00 50.62 338 GLU A C 1
ATOM 2530 O O . GLU A 1 338 ? 53.643 1.586 -22.131 1.00 50.62 338 GLU A O 1
ATOM 2535 N N . ARG A 1 339 ? 52.844 -0.428 -22.723 1.00 50.75 339 ARG A N 1
ATOM 2536 C CA . ARG A 1 339 ? 53.831 -0.664 -23.794 1.00 50.75 339 ARG A CA 1
ATOM 2537 C C . ARG A 1 339 ? 53.718 0.330 -24.957 1.00 50.75 339 ARG A C 1
ATOM 2539 O O . ARG A 1 339 ? 54.751 0.719 -25.500 1.00 50.75 339 ARG A O 1
ATOM 2546 N N . LYS A 1 340 ? 52.510 0.777 -25.328 1.00 56.38 340 LYS A N 1
ATOM 2547 C CA . LYS A 1 340 ? 52.295 1.850 -26.330 1.00 56.38 340 LYS A CA 1
ATOM 2548 C C . LYS A 1 340 ? 52.725 3.225 -25.804 1.00 56.38 340 LYS A C 1
ATOM 2550 O O . LYS A 1 340 ? 53.306 4.024 -26.537 1.00 56.38 340 LYS A O 1
ATOM 2555 N N . LYS A 1 341 ? 52.526 3.478 -24.507 1.00 53.12 341 LYS A N 1
ATOM 2556 C CA . LYS A 1 341 ? 52.944 4.711 -23.821 1.00 53.12 341 LYS A CA 1
ATOM 2557 C C . LYS A 1 341 ? 54.468 4.831 -23.701 1.00 53.12 341 LYS A C 1
ATOM 2559 O O . LYS A 1 341 ? 55.001 5.914 -23.923 1.00 53.12 341 LYS A O 1
ATOM 2564 N N . LEU A 1 342 ? 55.170 3.721 -23.452 1.00 52.41 342 LEU A N 1
ATOM 2565 C CA . LEU A 1 342 ? 56.641 3.642 -23.466 1.00 52.41 342 LEU A CA 1
ATOM 2566 C C . LEU A 1 342 ? 57.252 3.904 -24.857 1.00 52.41 342 LEU A C 1
ATOM 2568 O O . LEU A 1 342 ? 58.414 4.290 -24.946 1.00 52.41 342 LEU A O 1
ATOM 2572 N N . ARG A 1 343 ? 56.474 3.733 -25.936 1.00 54.38 343 ARG A N 1
ATOM 2573 C CA . ARG A 1 343 ? 56.879 4.011 -27.328 1.00 54.38 343 ARG A CA 1
ATOM 2574 C C . ARG A 1 343 ? 56.477 5.403 -27.831 1.00 54.38 343 ARG A C 1
ATOM 2576 O O . ARG A 1 343 ? 56.792 5.740 -28.965 1.00 54.38 343 ARG A O 1
ATOM 2583 N N . GLY A 1 344 ? 55.808 6.217 -27.008 1.00 46.19 344 GLY A N 1
ATOM 2584 C CA . GLY A 1 344 ? 55.386 7.576 -27.373 1.00 46.19 344 GLY A CA 1
ATOM 2585 C C . GLY A 1 344 ? 54.109 7.668 -28.223 1.00 46.19 344 GLY A C 1
ATOM 2586 O O . GLY A 1 344 ? 53.764 8.756 -28.670 1.00 46.19 344 GLY A O 1
ATOM 2587 N N . GLU A 1 345 ? 53.370 6.571 -28.411 1.00 49.91 345 GLU A N 1
ATOM 2588 C CA . GLU A 1 345 ? 52.153 6.490 -29.242 1.00 49.91 345 GLU A CA 1
ATOM 2589 C C . GLU A 1 345 ? 50.857 6.657 -28.413 1.00 49.91 345 GLU A C 1
ATOM 2591 O O . GLU A 1 345 ? 49.864 5.958 -28.617 1.00 49.91 345 GLU A O 1
ATOM 2596 N N . PHE A 1 346 ? 50.852 7.536 -27.403 1.00 45.91 346 PHE A N 1
ATOM 2597 C CA . PHE A 1 346 ? 49.708 7.685 -26.492 1.00 45.91 346 PHE A CA 1
ATOM 2598 C C . PHE A 1 346 ? 48.640 8.645 -27.045 1.00 45.91 346 PHE A C 1
ATOM 2600 O O . PHE A 1 346 ? 48.883 9.845 -27.162 1.00 45.91 346 PHE A O 1
ATOM 2607 N N . ALA A 1 347 ? 47.434 8.127 -27.306 1.00 49.47 347 ALA A N 1
ATOM 2608 C CA . ALA A 1 347 ? 46.268 8.882 -27.782 1.00 49.47 347 ALA A CA 1
ATOM 2609 C C . ALA A 1 347 ? 45.040 8.748 -26.849 1.00 49.47 347 ALA A C 1
ATOM 2611 O O . ALA A 1 347 ? 43.913 8.629 -27.317 1.00 49.47 347 ALA A O 1
ATOM 2612 N N . GLY A 1 348 ? 45.245 8.734 -25.524 1.00 56.50 348 GLY A N 1
ATOM 2613 C CA . GLY A 1 348 ? 44.165 8.648 -24.527 1.00 56.50 348 GLY A CA 1
ATOM 2614 C C . GLY A 1 348 ? 43.873 9.979 -23.822 1.00 56.50 348 GLY A C 1
ATOM 2615 O O . GLY A 1 348 ? 44.759 10.820 -23.647 1.00 56.50 348 GLY A O 1
ATOM 2616 N N . VAL A 1 349 ? 42.633 10.183 -23.369 1.00 63.53 349 VAL A N 1
ATOM 2617 C CA . VAL A 1 349 ? 42.266 11.338 -22.531 1.00 63.53 349 VAL A CA 1
ATOM 2618 C C . VAL A 1 349 ? 42.823 11.130 -21.117 1.00 63.53 349 VAL A C 1
ATOM 2620 O O . VAL A 1 349 ? 42.658 10.070 -20.523 1.00 63.53 349 VAL A O 1
ATOM 2623 N N . LEU A 1 350 ? 43.498 12.138 -20.552 1.00 67.69 350 LEU A N 1
ATOM 2624 C CA . LEU A 1 350 ? 43.982 12.066 -19.166 1.00 67.69 350 LEU A CA 1
ATOM 2625 C C . LEU A 1 350 ? 42.798 11.956 -18.182 1.00 67.69 350 LEU A C 1
ATOM 2627 O O . LEU A 1 350 ? 41.843 12.725 -18.337 1.00 67.69 350 LEU A O 1
ATOM 2631 N N . PRO A 1 351 ? 42.874 11.114 -17.131 1.00 68.25 351 PRO A N 1
ATOM 2632 C CA . PRO A 1 351 ? 41.761 10.865 -16.210 1.00 68.25 351 PRO A CA 1
ATOM 2633 C C . PRO A 1 351 ? 41.098 12.133 -15.656 1.00 68.25 351 PRO A C 1
ATOM 2635 O O . PRO A 1 351 ? 39.881 12.278 -15.712 1.00 68.25 351 PRO A O 1
ATOM 2638 N N . GLY A 1 352 ? 41.873 13.131 -15.232 1.00 67.38 352 GLY A N 1
ATOM 2639 C CA . GLY A 1 352 ? 41.363 14.397 -14.694 1.00 67.38 352 GLY A CA 1
ATOM 2640 C C . GLY A 1 352 ? 40.636 15.295 -15.694 1.00 67.38 352 GLY A C 1
ATOM 2641 O O . GLY A 1 352 ? 40.024 16.292 -15.307 1.00 67.38 352 GLY A O 1
ATOM 2642 N N . ARG A 1 353 ? 40.692 14.977 -16.993 1.00 72.81 353 ARG A N 1
ATOM 2643 C CA . ARG A 1 353 ? 39.965 15.705 -18.039 1.00 72.81 353 ARG A CA 1
ATOM 2644 C C . ARG A 1 353 ? 38.598 15.102 -18.357 1.00 72.81 353 ARG A C 1
ATOM 2646 O O . ARG A 1 353 ? 37.830 15.792 -19.035 1.00 72.81 353 ARG A O 1
ATOM 2653 N N . THR A 1 354 ? 38.309 13.900 -17.862 1.00 82.88 354 THR A N 1
ATOM 2654 C CA . THR A 1 354 ? 37.062 13.152 -18.086 1.00 82.88 354 THR A CA 1
ATOM 2655 C C . THR A 1 354 ? 35.870 13.769 -17.347 1.00 82.88 354 THR A C 1
ATOM 2657 O O . THR A 1 354 ? 36.028 14.556 -16.406 1.00 82.88 354 THR A O 1
ATOM 2660 N N . LYS A 1 355 ? 34.654 13.399 -17.769 1.00 84.00 355 LYS A N 1
ATOM 2661 C CA . LYS A 1 355 ? 33.402 13.811 -17.118 1.00 84.00 355 LYS A CA 1
ATOM 2662 C C . LYS A 1 355 ? 33.293 13.230 -15.700 1.00 84.00 355 LYS A C 1
ATOM 2664 O O . LYS A 1 355 ? 32.976 13.985 -14.782 1.00 84.00 355 LYS A O 1
ATOM 2669 N N . LYS A 1 356 ? 33.687 11.960 -15.509 1.00 88.75 356 LYS A N 1
ATOM 2670 C CA . LYS A 1 356 ? 33.798 11.274 -14.208 1.00 88.75 356 LYS A CA 1
ATOM 2671 C C . LYS A 1 356 ? 34.525 12.113 -13.159 1.00 88.75 356 LYS A C 1
ATOM 2673 O O . LYS A 1 356 ? 34.000 12.342 -12.076 1.00 88.75 356 LYS A O 1
ATOM 2678 N N . TRP A 1 357 ? 35.702 12.647 -13.483 1.00 87.50 357 TRP A N 1
ATOM 2679 C CA . TRP A 1 357 ? 36.501 13.425 -12.526 1.00 87.50 357 TRP A CA 1
ATOM 2680 C C . TRP A 1 357 ? 36.093 14.901 -12.420 1.00 87.50 357 TRP A C 1
ATOM 2682 O O . TRP A 1 357 ? 36.205 15.505 -11.348 1.00 87.50 357 TRP A O 1
ATOM 2692 N N . LYS A 1 358 ? 35.605 15.511 -13.506 1.00 85.75 358 LYS A N 1
ATOM 2693 C CA . LYS A 1 358 ? 35.197 16.928 -13.513 1.00 85.75 358 LYS A CA 1
ATOM 2694 C C . LYS A 1 358 ? 33.831 17.182 -12.886 1.00 85.75 358 LYS A C 1
ATOM 2696 O O . LYS A 1 358 ? 33.684 18.180 -12.188 1.00 85.75 358 LYS A O 1
ATOM 2701 N N . GLN A 1 359 ? 32.856 16.323 -13.157 1.00 87.88 359 GLN A N 1
ATOM 2702 C CA . GLN A 1 359 ? 31.466 16.517 -12.739 1.00 87.88 359 GLN A CA 1
ATOM 2703 C C . GLN A 1 359 ? 31.083 15.580 -11.596 1.00 87.88 359 GLN A C 1
ATOM 2705 O O . GLN A 1 359 ? 30.494 16.033 -10.626 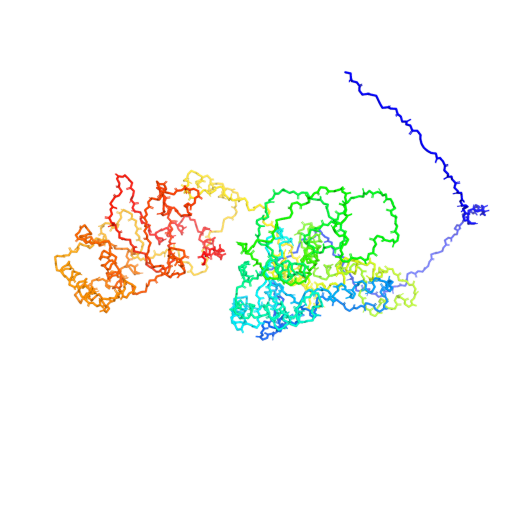1.00 87.88 359 GLN A O 1
ATOM 2710 N N . PHE A 1 360 ? 31.506 14.315 -11.656 1.00 92.12 360 PHE A N 1
ATOM 2711 C CA . PHE A 1 360 ? 31.116 13.294 -10.674 1.00 92.12 360 PHE A CA 1
ATOM 2712 C C . PHE A 1 360 ? 32.203 12.988 -9.640 1.00 92.12 360 PHE A C 1
ATOM 2714 O O . PHE A 1 360 ? 32.127 11.991 -8.932 1.00 92.12 360 PHE A O 1
ATOM 2721 N N . TYR A 1 361 ? 33.234 13.835 -9.547 1.00 91.69 361 TYR A N 1
ATOM 2722 C CA . TYR A 1 361 ? 34.286 13.758 -8.526 1.00 91.69 361 TYR A CA 1
ATOM 2723 C C . TYR A 1 361 ? 34.945 12.372 -8.390 1.00 91.69 361 TYR A C 1
ATOM 2725 O O . TYR A 1 361 ? 35.437 12.023 -7.319 1.00 91.69 361 TYR A O 1
ATOM 2733 N N . GLY A 1 362 ? 34.996 11.591 -9.474 1.00 89.88 362 GLY A N 1
ATOM 2734 C CA . GLY A 1 362 ? 35.569 10.245 -9.495 1.00 89.88 362 GLY A CA 1
ATOM 2735 C C . GLY A 1 362 ? 34.623 9.132 -9.036 1.00 89.88 362 GLY A C 1
ATOM 2736 O O . GLY A 1 362 ? 35.122 8.097 -8.616 1.00 89.88 362 GLY A O 1
ATOM 2737 N N . MET A 1 363 ? 33.302 9.334 -9.066 1.00 93.88 363 MET A N 1
ATOM 2738 C CA . MET A 1 363 ? 32.299 8.320 -8.707 1.00 93.88 363 MET A CA 1
ATOM 2739 C C . MET A 1 363 ? 32.501 7.019 -9.504 1.00 93.88 363 MET A C 1
ATOM 2741 O O . MET A 1 363 ? 32.711 7.079 -10.725 1.00 93.88 363 MET A O 1
ATOM 2745 N N . LYS A 1 364 ? 32.496 5.865 -8.818 1.00 93.19 364 LYS A N 1
ATOM 2746 C CA . LYS A 1 364 ? 32.657 4.546 -9.461 1.00 93.19 364 LYS A CA 1
ATOM 2747 C C . LYS A 1 364 ? 31.458 4.247 -10.364 1.00 93.19 364 LYS A C 1
ATOM 2749 O O . LYS A 1 364 ? 30.362 4.727 -10.096 1.00 93.19 364 LYS A O 1
ATOM 2754 N N . PHE A 1 365 ? 31.691 3.499 -11.442 1.00 91.69 365 PHE A N 1
ATOM 2755 C CA . PHE A 1 365 ? 30.630 3.119 -12.375 1.00 91.69 365 PHE A CA 1
ATOM 2756 C C . PHE A 1 365 ? 29.661 2.129 -11.721 1.00 91.69 365 PHE A C 1
ATOM 2758 O O . PHE A 1 365 ? 28.455 2.326 -11.780 1.00 91.69 365 PHE A O 1
ATOM 2765 N N . GLU A 1 366 ? 30.210 1.127 -11.039 1.00 90.25 366 GLU A N 1
ATOM 2766 C CA . GLU A 1 366 ? 29.471 0.074 -10.342 1.00 90.25 366 GLU A CA 1
ATOM 2767 C C . GLU A 1 366 ? 28.489 0.688 -9.339 1.00 90.25 366 GLU A C 1
ATOM 2769 O O . GLU A 1 366 ? 27.298 0.415 -9.393 1.00 90.25 366 GLU A O 1
ATOM 2774 N N . TRP A 1 367 ? 28.961 1.646 -8.538 1.00 93.50 367 TRP A N 1
ATOM 2775 C CA . TRP A 1 367 ? 28.142 2.338 -7.543 1.00 93.50 367 TRP A CA 1
ATOM 2776 C C . TRP A 1 367 ? 26.923 3.048 -8.148 1.00 93.50 367 TRP A C 1
ATOM 2778 O O . TRP A 1 367 ? 25.803 2.905 -7.675 1.00 93.50 367 TRP A O 1
ATOM 2788 N N . ILE A 1 368 ? 27.106 3.817 -9.229 1.00 93.81 368 ILE A N 1
ATOM 2789 C CA . ILE A 1 368 ? 25.971 4.521 -9.844 1.00 93.81 368 ILE A CA 1
ATOM 2790 C C . ILE A 1 368 ? 25.040 3.569 -10.609 1.00 93.81 368 ILE A C 1
ATOM 2792 O O . ILE A 1 368 ? 23.862 3.877 -10.785 1.00 93.81 368 ILE A O 1
ATOM 2796 N N . LEU A 1 369 ? 25.549 2.431 -11.077 1.00 90.62 369 LEU A N 1
ATOM 2797 C CA . LEU A 1 369 ? 24.734 1.397 -11.699 1.00 90.62 369 LEU A CA 1
ATOM 2798 C C . LEU A 1 369 ? 23.839 0.712 -10.660 1.00 90.62 369 LEU A C 1
ATOM 2800 O O . LEU A 1 369 ? 22.638 0.624 -10.897 1.00 90.62 369 LEU A O 1
ATOM 2804 N N . GLU A 1 370 ? 24.405 0.308 -9.517 1.00 91.00 370 GLU A N 1
ATOM 2805 C CA . GLU A 1 370 ? 23.676 -0.235 -8.359 1.00 91.00 370 GLU A CA 1
ATOM 2806 C C . GLU A 1 370 ? 22.516 0.696 -7.980 1.00 91.00 370 GLU A C 1
ATOM 2808 O O . GLU A 1 370 ? 21.368 0.271 -7.881 1.00 91.00 370 GLU A O 1
ATOM 2813 N N . GLU A 1 371 ? 22.780 1.999 -7.889 1.00 90.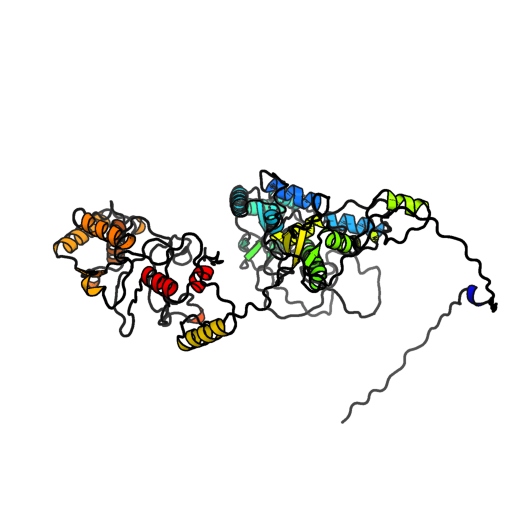62 371 GLU A N 1
ATOM 2814 C CA . GLU A 1 371 ? 21.739 2.992 -7.635 1.00 90.62 371 GLU A CA 1
ATOM 2815 C C . GLU A 1 371 ? 20.619 3.005 -8.682 1.00 90.62 371 GLU A C 1
ATOM 2817 O O . GLU A 1 371 ? 19.443 3.141 -8.346 1.00 90.62 371 GLU A O 1
ATOM 2822 N N . CYS A 1 372 ? 20.977 2.963 -9.968 1.00 89.25 372 CYS A N 1
ATOM 2823 C CA . CYS A 1 372 ? 19.995 3.024 -11.047 1.00 89.25 372 CYS A CA 1
ATOM 2824 C C . CYS A 1 372 ? 19.134 1.758 -11.086 1.00 89.25 372 CYS A C 1
ATOM 2826 O O . CYS A 1 372 ? 17.950 1.861 -11.398 1.00 89.25 372 CYS A O 1
ATOM 2828 N N . LEU A 1 373 ? 19.711 0.604 -10.748 1.00 86.38 373 LEU A N 1
ATOM 2829 C CA . LEU A 1 373 ? 19.003 -0.671 -10.654 1.00 86.38 373 LEU A CA 1
ATOM 2830 C C . LEU A 1 373 ? 18.017 -0.674 -9.495 1.00 86.38 373 LEU A C 1
ATOM 2832 O O . LEU A 1 373 ? 16.827 -0.879 -9.700 1.00 86.38 373 LEU A O 1
ATOM 2836 N N . GLY A 1 374 ? 18.485 -0.348 -8.291 1.00 83.00 374 GLY A N 1
ATOM 2837 C CA . GLY A 1 374 ? 17.624 -0.322 -7.109 1.00 83.00 374 GLY A CA 1
ATOM 2838 C C . GLY A 1 374 ? 16.549 0.761 -7.154 1.00 83.00 374 GLY A C 1
ATOM 2839 O O . GLY A 1 374 ? 15.513 0.646 -6.512 1.00 83.00 374 GLY A O 1
ATOM 2840 N N . ALA A 1 375 ? 16.764 1.818 -7.941 1.00 81.56 375 ALA A N 1
ATOM 2841 C CA . ALA A 1 375 ? 15.756 2.839 -8.196 1.00 81.56 375 ALA A CA 1
ATOM 2842 C C . ALA A 1 375 ? 14.769 2.474 -9.321 1.00 81.56 375 ALA A C 1
ATOM 2844 O O . ALA A 1 375 ? 13.912 3.300 -9.636 1.00 81.56 375 ALA A O 1
ATOM 2845 N N . GLY A 1 376 ? 14.914 1.309 -9.965 1.00 80.31 376 GLY A N 1
ATOM 2846 C CA . GLY A 1 376 ? 14.079 0.900 -11.098 1.00 80.31 376 GLY A CA 1
ATOM 2847 C C . GLY A 1 376 ? 14.224 1.820 -12.315 1.00 80.31 376 GLY A C 1
ATOM 2848 O O . GLY A 1 376 ? 13.253 2.110 -13.006 1.00 80.31 376 GLY A O 1
ATOM 2849 N N . LEU A 1 377 ? 15.421 2.362 -12.555 1.00 80.88 377 LEU A N 1
ATOM 2850 C CA . LEU A 1 377 ? 15.714 3.213 -13.716 1.00 80.88 377 LEU A CA 1
ATOM 2851 C C . LEU A 1 377 ? 16.369 2.429 -14.858 1.00 80.88 377 LEU A C 1
ATOM 2853 O O . LEU A 1 377 ? 16.288 2.833 -16.021 1.00 80.88 377 LEU A O 1
ATOM 2857 N N . VAL A 1 378 ? 17.070 1.352 -14.520 1.00 83.94 378 VAL A N 1
ATOM 2858 C CA . VAL A 1 378 ? 17.807 0.485 -15.440 1.00 83.94 378 VAL A CA 1
ATOM 2859 C C . VAL A 1 378 ? 17.559 -0.958 -15.020 1.00 83.94 378 VAL A C 1
ATOM 2861 O O . VAL A 1 378 ? 17.474 -1.223 -13.827 1.00 83.94 378 VAL A O 1
ATOM 2864 N N . GLU A 1 379 ? 17.484 -1.867 -15.984 1.00 82.50 379 GLU A N 1
ATOM 2865 C CA . GLU A 1 379 ? 17.460 -3.318 -15.772 1.00 82.50 379 GLU A CA 1
ATOM 2866 C C . GLU A 1 379 ? 18.711 -3.957 -16.377 1.00 82.50 379 GLU A C 1
ATOM 2868 O O . GLU A 1 379 ? 19.271 -3.443 -17.353 1.00 82.50 379 GLU A O 1
ATOM 2873 N N . LEU A 1 380 ? 19.156 -5.062 -15.776 1.00 80.50 380 LEU A N 1
ATOM 2874 C CA . LEU A 1 380 ? 20.228 -5.900 -16.301 1.00 80.50 380 LEU A CA 1
ATOM 2875 C C . LEU A 1 380 ? 19.643 -7.205 -16.838 1.00 80.50 380 LEU A C 1
ATOM 2877 O O . LEU A 1 380 ? 18.878 -7.865 -16.139 1.00 80.50 380 LEU A O 1
ATOM 2881 N N . PHE A 1 381 ? 20.042 -7.592 -18.045 1.00 70.50 381 PHE A N 1
ATOM 2882 C CA . PHE A 1 381 ? 19.597 -8.824 -18.696 1.00 70.50 381 PHE A CA 1
ATOM 2883 C C . PHE A 1 381 ? 20.769 -9.540 -19.379 1.00 70.50 381 PHE A C 1
ATOM 2885 O O . PHE A 1 381 ? 21.764 -8.907 -19.757 1.00 70.50 381 PHE A O 1
ATOM 2892 N N . ASP A 1 382 ? 20.668 -10.866 -19.495 1.00 70.38 382 ASP A N 1
ATOM 2893 C CA . ASP A 1 382 ? 21.639 -11.713 -20.200 1.00 70.38 382 ASP A CA 1
ATOM 2894 C C . ASP A 1 382 ? 21.144 -12.015 -21.622 1.00 70.38 382 ASP A C 1
ATOM 2896 O O . ASP A 1 382 ? 19.962 -12.306 -21.834 1.00 70.38 382 ASP A O 1
ATOM 2900 N N . THR A 1 383 ? 22.055 -11.974 -22.595 1.00 59.97 383 THR A N 1
ATOM 2901 C CA . THR A 1 383 ? 21.755 -12.272 -24.004 1.00 59.97 383 THR A CA 1
ATOM 2902 C C . THR A 1 383 ? 22.216 -13.649 -24.474 1.00 59.97 383 THR A C 1
ATOM 2904 O O . THR A 1 383 ? 22.103 -13.978 -25.653 1.00 59.97 383 THR A O 1
ATOM 2907 N N . GLY A 1 384 ? 22.788 -14.474 -23.588 1.00 52.69 384 GLY A N 1
ATOM 2908 C CA . GLY A 1 384 ? 23.233 -15.839 -23.900 1.00 52.69 384 GLY A CA 1
ATOM 2909 C C . GLY A 1 384 ? 24.366 -15.930 -24.937 1.00 52.69 384 GLY A C 1
ATOM 2910 O O . GLY A 1 384 ? 24.762 -17.027 -25.340 1.00 52.69 384 GLY A O 1
ATOM 2911 N N . SER A 1 385 ? 24.920 -14.795 -25.371 1.00 50.03 385 SER A N 1
ATOM 2912 C CA . SER A 1 385 ? 25.976 -14.710 -26.381 1.00 50.03 385 SER A CA 1
ATOM 2913 C C . SER A 1 385 ? 27.329 -15.080 -25.770 1.00 50.03 385 SER A C 1
ATOM 2915 O O . SER A 1 385 ? 27.815 -14.415 -24.871 1.00 50.03 385 SER A O 1
ATOM 2917 N N . VAL A 1 386 ? 27.972 -16.159 -26.222 1.00 39.72 386 VAL A N 1
ATOM 2918 C CA . VAL A 1 386 ? 29.208 -16.691 -25.609 1.00 39.72 386 VAL A CA 1
ATOM 2919 C C . VAL A 1 386 ? 30.441 -15.811 -25.892 1.00 39.72 386 VAL A C 1
ATOM 2921 O O . VAL A 1 386 ? 31.071 -15.933 -26.944 1.00 39.72 386 VAL A O 1
ATOM 2924 N N . GLY A 1 387 ? 30.847 -14.987 -24.920 1.00 36.62 387 GLY A N 1
ATOM 2925 C CA . GLY A 1 387 ? 32.179 -14.377 -24.823 1.00 36.62 387 GLY A CA 1
ATOM 2926 C C . GLY A 1 387 ? 32.883 -14.824 -23.537 1.00 36.62 387 GLY A C 1
ATOM 2927 O O . GLY A 1 387 ? 32.353 -14.671 -22.445 1.00 36.62 387 GLY A O 1
ATOM 2928 N N . ARG A 1 388 ? 34.073 -15.434 -23.637 1.00 32.66 388 ARG A N 1
ATOM 2929 C CA . ARG A 1 388 ? 34.836 -15.930 -22.473 1.00 32.66 388 ARG A CA 1
ATOM 2930 C C . ARG A 1 388 ? 35.423 -14.775 -21.641 1.00 32.66 388 ARG A C 1
ATOM 2932 O O . ARG A 1 388 ? 36.588 -14.440 -21.832 1.00 32.66 388 ARG A O 1
ATOM 2939 N N . ALA A 1 389 ? 34.649 -14.237 -20.704 1.00 31.06 389 ALA A N 1
ATOM 2940 C CA . ALA A 1 389 ? 35.096 -13.634 -19.442 1.00 31.06 389 ALA A CA 1
ATOM 2941 C C . ALA A 1 389 ? 33.863 -13.328 -18.567 1.00 31.06 389 ALA A C 1
ATOM 2943 O O . ALA A 1 389 ? 32.863 -12.844 -19.090 1.00 31.06 389 ALA A O 1
ATOM 2944 N N . ASP A 1 390 ? 33.961 -13.586 -17.257 1.00 36.97 390 ASP A N 1
ATOM 2945 C CA . ASP A 1 390 ? 32.894 -13.650 -16.230 1.00 36.97 390 ASP A CA 1
ATOM 2946 C C . ASP A 1 390 ? 32.021 -12.385 -16.000 1.00 36.97 390 ASP A C 1
ATOM 2948 O O . ASP A 1 390 ? 31.498 -12.204 -14.914 1.00 36.97 390 ASP A O 1
ATOM 2952 N N . ASN A 1 391 ? 31.851 -11.479 -16.968 1.00 40.59 391 ASN A N 1
ATOM 2953 C CA . ASN A 1 391 ? 30.913 -10.342 -16.891 1.00 40.59 391 ASN A CA 1
ATOM 2954 C C . ASN A 1 391 ? 30.537 -9.744 -18.270 1.00 40.59 391 ASN A C 1
ATOM 2956 O O . ASN A 1 391 ? 29.917 -8.685 -18.341 1.00 40.59 391 ASN A O 1
ATOM 2960 N N . GLN A 1 392 ? 30.922 -10.384 -19.384 1.00 43.72 392 GLN A N 1
ATOM 2961 C CA . GLN A 1 392 ? 30.765 -9.809 -20.733 1.00 43.72 392 GLN A CA 1
ATOM 2962 C C . GLN A 1 392 ? 29.394 -10.035 -21.383 1.00 43.72 392 GLN A C 1
ATOM 2964 O O . GLN A 1 392 ? 29.132 -9.474 -22.446 1.00 43.72 392 GLN A O 1
ATOM 2969 N N . ASN A 1 393 ? 28.517 -10.806 -20.737 1.00 49.69 393 ASN A N 1
ATOM 2970 C CA . ASN A 1 393 ? 27.194 -11.151 -21.260 1.00 49.69 393 ASN A CA 1
ATOM 2971 C C . ASN A 1 393 ? 26.057 -10.324 -20.645 1.00 49.69 393 ASN A C 1
ATOM 2973 O O . ASN A 1 393 ? 24.899 -10.534 -20.988 1.00 49.69 393 ASN A O 1
ATOM 2977 N N . MET A 1 394 ? 26.377 -9.392 -19.744 1.00 53.47 394 MET A N 1
ATOM 2978 C CA . MET A 1 394 ? 25.388 -8.548 -19.079 1.00 53.47 394 MET A CA 1
ATOM 2979 C C . MET A 1 394 ? 25.191 -7.235 -19.833 1.00 53.47 394 MET A C 1
ATOM 2981 O O . MET A 1 394 ? 26.145 -6.515 -20.157 1.00 53.47 394 MET A O 1
ATOM 2985 N N . PHE A 1 395 ? 23.930 -6.898 -20.072 1.00 58.84 395 PHE A N 1
ATOM 2986 C CA . PHE A 1 395 ? 23.520 -5.702 -20.794 1.00 58.84 395 PHE A CA 1
ATOM 2987 C C . PHE A 1 395 ? 22.611 -4.859 -19.916 1.00 58.84 395 PHE A C 1
ATOM 2989 O O . PHE A 1 395 ? 21.868 -5.384 -19.096 1.00 58.84 395 PHE A O 1
ATOM 2996 N N . ALA A 1 396 ? 22.706 -3.539 -20.062 1.00 48.81 396 ALA A N 1
ATOM 2997 C CA . ALA A 1 396 ? 21.888 -2.592 -19.321 1.00 48.81 396 ALA A CA 1
ATOM 2998 C C . ALA A 1 396 ? 20.847 -1.975 -20.254 1.00 48.81 396 ALA A C 1
ATOM 3000 O O . ALA A 1 396 ? 21.217 -1.372 -21.265 1.00 48.81 396 ALA A O 1
ATOM 3001 N N . MET A 1 397 ? 19.568 -2.073 -19.893 1.00 60.97 397 MET A N 1
ATOM 3002 C CA . MET A 1 397 ? 18.467 -1.398 -20.579 1.00 60.97 397 MET A CA 1
ATOM 3003 C C . MET A 1 397 ? 17.960 -0.250 -19.717 1.00 60.97 397 MET A C 1
ATOM 3005 O O . MET A 1 397 ? 17.708 -0.427 -18.529 1.00 60.97 397 MET A O 1
ATOM 3009 N N . ALA A 1 398 ? 17.780 0.938 -20.293 1.00 52.47 398 ALA A N 1
ATOM 3010 C CA . ALA A 1 398 ? 17.009 1.961 -19.597 1.00 52.47 398 ALA A CA 1
ATOM 3011 C C . ALA A 1 398 ? 15.550 1.511 -19.562 1.00 52.47 398 ALA A C 1
ATOM 3013 O O . ALA A 1 398 ? 14.933 1.394 -20.627 1.00 52.47 398 ALA A O 1
ATOM 3014 N N . ILE A 1 399 ? 14.992 1.339 -18.360 1.00 49.94 399 ILE A N 1
ATOM 3015 C CA . ILE A 1 399 ? 13.557 1.106 -18.225 1.00 49.94 399 ILE A CA 1
ATOM 3016 C C . ILE A 1 399 ? 12.882 2.324 -18.856 1.00 49.94 399 ILE A C 1
ATOM 3018 O O . ILE A 1 399 ? 13.233 3.469 -18.524 1.00 49.94 399 ILE A O 1
ATOM 3022 N N . PRO A 1 400 ? 11.977 2.139 -19.832 1.00 44.28 400 PRO A N 1
ATOM 3023 C CA . PRO A 1 400 ? 11.217 3.257 -20.337 1.00 44.28 400 PRO A CA 1
ATOM 3024 C C . PRO A 1 400 ? 10.514 3.892 -19.141 1.00 44.28 400 PRO A C 1
ATOM 3026 O O . PRO A 1 400 ? 9.632 3.282 -18.546 1.00 44.28 400 PRO A O 1
ATOM 3029 N N . GLU A 1 401 ? 10.907 5.128 -18.792 1.00 38.56 401 GLU A N 1
ATOM 3030 C CA . GLU A 1 401 ? 10.064 6.003 -17.980 1.00 38.56 401 GLU A CA 1
ATOM 3031 C C . GLU A 1 401 ? 8.654 5.807 -18.530 1.00 38.56 401 GLU A C 1
ATOM 3033 O O . GLU A 1 401 ? 8.449 5.990 -19.742 1.00 38.56 401 GLU A O 1
ATOM 3038 N N . ILE A 1 402 ? 7.718 5.395 -17.670 1.00 36.53 402 ILE A N 1
ATOM 3039 C CA . ILE A 1 402 ? 6.292 5.347 -17.983 1.00 36.53 402 ILE A CA 1
ATOM 3040 C C . ILE A 1 402 ? 5.854 6.813 -18.153 1.00 36.53 402 ILE A C 1
ATOM 3042 O O . ILE A 1 402 ? 5.183 7.422 -17.334 1.00 36.53 402 ILE A O 1
ATOM 3046 N N . THR A 1 403 ? 6.347 7.432 -19.222 1.00 36.19 403 THR A N 1
ATOM 3047 C CA . THR A 1 403 ? 6.154 8.824 -19.628 1.00 36.19 403 THR A CA 1
ATOM 3048 C C . THR A 1 403 ? 4.759 9.017 -20.189 1.00 36.19 403 THR A C 1
ATOM 3050 O O . THR A 1 403 ? 4.298 10.145 -20.298 1.00 36.19 403 THR A O 1
ATOM 3053 N N . ASN A 1 404 ? 4.083 7.907 -20.487 1.00 34.94 404 ASN A N 1
ATOM 3054 C CA . ASN A 1 404 ? 2.684 7.833 -20.836 1.00 34.94 404 ASN A CA 1
ATOM 3055 C C . ASN A 1 404 ? 2.035 6.702 -20.035 1.00 34.94 404 ASN A C 1
ATOM 3057 O O . ASN A 1 404 ? 1.524 5.748 -20.618 1.00 34.94 404 ASN A O 1
ATOM 3061 N N . ALA A 1 405 ? 1.982 6.817 -18.706 1.00 38.97 405 ALA A N 1
ATOM 3062 C CA . ALA A 1 405 ? 0.843 6.244 -17.994 1.00 38.97 405 ALA A CA 1
ATOM 3063 C C . ALA A 1 405 ? -0.359 7.106 -18.391 1.00 38.97 405 ALA A C 1
ATOM 3065 O O . ALA A 1 405 ? -0.836 7.942 -17.630 1.00 38.97 405 ALA A O 1
ATOM 3066 N N . HIS A 1 406 ? -0.789 6.997 -19.649 1.00 45.97 406 HIS A N 1
ATOM 3067 C CA . HIS A 1 406 ? -2.105 7.469 -19.994 1.00 45.97 406 HIS A CA 1
ATOM 3068 C C . HIS A 1 406 ? -3.014 6.501 -19.266 1.00 45.97 406 HIS A C 1
ATOM 3070 O O . HIS A 1 406 ? -3.013 5.312 -19.594 1.00 45.97 406 HIS A O 1
ATOM 3076 N N . GLN A 1 407 ? -3.721 6.995 -18.249 1.00 52.28 407 GLN A N 1
ATOM 3077 C CA . GLN A 1 407 ? -4.801 6.238 -17.642 1.00 52.28 407 GLN A CA 1
ATOM 3078 C C . GLN A 1 407 ? -5.615 5.674 -18.808 1.00 52.28 407 GLN A C 1
ATOM 3080 O O . GLN A 1 407 ? -6.056 6.456 -19.661 1.00 52.28 407 GLN A O 1
ATOM 3085 N N . PRO A 1 408 ? -5.694 4.343 -18.969 1.00 64.38 408 PRO A N 1
ATOM 3086 C CA . PRO A 1 408 ? -6.434 3.792 -20.088 1.00 64.38 408 PRO A CA 1
ATOM 3087 C C . PRO A 1 408 ? -7.857 4.357 -20.000 1.00 64.38 408 PRO A C 1
ATOM 3089 O O . PRO A 1 408 ? -8.312 4.652 -18.897 1.00 64.38 408 PRO A O 1
ATOM 3092 N N . ASP A 1 409 ? -8.528 4.570 -21.137 1.00 77.19 409 ASP A N 1
ATOM 3093 C CA . ASP A 1 409 ? -9.910 5.084 -21.181 1.00 77.19 409 ASP A CA 1
ATOM 3094 C C . ASP A 1 409 ? -10.872 4.042 -20.574 1.00 77.19 409 ASP A C 1
ATOM 3096 O O . ASP A 1 409 ? -11.530 3.257 -21.262 1.00 77.19 409 ASP A O 1
ATOM 3100 N N . ILE A 1 410 ? -10.803 3.945 -19.250 1.00 77.25 410 ILE A N 1
ATOM 3101 C CA . ILE A 1 410 ? -11.430 3.006 -18.335 1.00 77.25 410 ILE A CA 1
ATOM 3102 C C . ILE A 1 410 ? -11.775 3.841 -17.117 1.00 77.25 410 ILE A C 1
ATOM 3104 O O . ILE A 1 410 ? -10.929 4.144 -16.273 1.00 77.25 410 ILE A O 1
ATOM 3108 N N . ASP A 1 411 ? -13.031 4.246 -17.070 1.00 79.81 411 ASP A N 1
ATOM 3109 C CA . ASP A 1 411 ? -13.570 4.965 -15.934 1.00 79.81 411 ASP A CA 1
ATOM 3110 C C . ASP A 1 411 ? -13.801 3.999 -14.766 1.00 79.81 411 ASP A C 1
ATOM 3112 O O . ASP A 1 411 ? -13.929 2.786 -14.958 1.00 79.81 411 ASP A O 1
ATOM 3116 N N . TYR A 1 412 ? -13.891 4.544 -13.549 1.00 77.81 412 TYR A N 1
ATOM 3117 C CA . TYR A 1 412 ? -14.221 3.758 -12.356 1.00 77.81 412 TYR A CA 1
ATOM 3118 C C . TYR A 1 412 ? -15.505 2.951 -12.581 1.00 77.81 412 TYR A C 1
ATOM 3120 O O . TYR A 1 412 ? -15.534 1.753 -12.331 1.00 77.81 412 TYR A O 1
ATOM 3128 N N . THR A 1 413 ? -16.543 3.586 -13.138 1.00 82.19 413 THR A N 1
ATOM 3129 C CA . THR A 1 413 ? -17.781 2.904 -13.532 1.00 82.19 413 THR A CA 1
ATOM 3130 C C . THR A 1 413 ? -17.585 2.123 -14.838 1.00 82.19 413 THR A C 1
ATOM 3132 O O . THR A 1 413 ? -17.242 2.734 -15.849 1.00 82.19 413 THR A O 1
ATOM 3135 N N . PRO A 1 414 ? -17.902 0.812 -14.875 1.00 84.31 414 PRO A N 1
ATOM 3136 C CA . PRO A 1 414 ? -17.836 0.031 -16.103 1.00 84.31 414 PRO A CA 1
ATOM 3137 C C . PRO A 1 414 ? -18.774 0.570 -17.189 1.00 84.31 414 PRO A C 1
ATOM 3139 O O . PRO A 1 414 ? -19.968 0.766 -16.949 1.00 84.31 414 PRO A O 1
ATOM 3142 N N . ASP A 1 415 ? -18.241 0.733 -18.398 1.00 88.75 415 ASP A N 1
ATOM 3143 C CA . ASP A 1 415 ? -18.983 1.083 -19.610 1.00 88.75 415 ASP A CA 1
ATOM 3144 C C . ASP A 1 415 ? -18.946 -0.101 -20.588 1.00 88.75 415 ASP A C 1
ATOM 3146 O O . ASP A 1 415 ? -17.887 -0.513 -21.077 1.00 88.75 415 ASP A O 1
ATOM 3150 N N . HIS A 1 416 ? -20.121 -0.674 -20.849 1.00 89.06 416 HIS A N 1
ATOM 3151 C CA . HIS A 1 416 ? -20.254 -1.867 -21.678 1.00 89.06 416 HIS A CA 1
ATOM 3152 C C . HIS A 1 416 ? -19.968 -1.592 -23.163 1.00 89.06 416 HIS A C 1
ATOM 3154 O O . HIS A 1 416 ? -19.378 -2.438 -23.834 1.00 89.06 416 HIS A O 1
ATOM 3160 N N . GLU A 1 417 ? -20.327 -0.416 -23.683 1.00 91.94 417 GLU A N 1
ATOM 3161 C CA . GLU A 1 417 ? -20.066 -0.066 -25.082 1.00 91.94 417 GLU A CA 1
ATOM 3162 C C . GLU A 1 417 ? -18.570 0.149 -25.313 1.00 91.94 417 GLU A C 1
ATOM 3164 O O . GLU A 1 417 ? -18.002 -0.425 -26.251 1.00 91.94 417 GLU A O 1
ATOM 3169 N N . LYS A 1 418 ? -17.903 0.885 -24.408 1.00 90.88 418 LYS A N 1
ATOM 3170 C CA . LYS A 1 418 ? -16.438 1.029 -24.425 1.00 90.88 418 LYS A CA 1
ATOM 3171 C C . LYS A 1 418 ? -15.746 -0.331 -24.307 1.00 90.88 418 LYS A C 1
ATOM 3173 O O . LYS A 1 418 ? -14.788 -0.594 -25.039 1.00 90.88 418 LYS A O 1
ATOM 3178 N N . TYR A 1 419 ? -16.236 -1.219 -23.434 1.00 87.69 419 TYR A N 1
ATOM 3179 C CA . TYR A 1 419 ? -15.720 -2.585 -23.313 1.00 87.69 419 TYR A CA 1
ATOM 3180 C C . TYR A 1 419 ? -15.816 -3.341 -24.644 1.00 87.69 419 TYR A C 1
ATOM 3182 O O . TYR A 1 419 ? -14.790 -3.799 -25.148 1.00 87.69 419 TYR A O 1
ATOM 3190 N N . LEU A 1 420 ? -17.002 -3.425 -25.254 1.00 90.44 420 LEU A N 1
ATOM 3191 C CA . LEU A 1 420 ? -17.201 -4.143 -26.517 1.00 90.44 420 LEU A CA 1
ATOM 3192 C C . LEU A 1 420 ? -16.345 -3.569 -27.654 1.00 90.44 420 LEU A C 1
ATOM 3194 O O . LEU A 1 420 ? -15.731 -4.327 -28.411 1.00 90.44 420 LEU A O 1
ATOM 3198 N N . ALA A 1 421 ? -16.251 -2.240 -27.754 1.00 90.56 421 ALA A N 1
ATOM 3199 C CA . ALA A 1 421 ? -15.403 -1.571 -28.736 1.00 90.56 421 ALA A CA 1
ATOM 3200 C C . ALA A 1 421 ? -13.920 -1.927 -28.540 1.00 90.56 421 ALA A C 1
ATOM 3202 O O . ALA A 1 421 ? -13.222 -2.248 -29.508 1.00 90.56 421 ALA A O 1
ATOM 3203 N N . ARG A 1 422 ? -13.446 -1.944 -27.287 1.00 88.88 422 ARG A N 1
ATOM 3204 C CA . ARG A 1 422 ? -12.080 -2.352 -26.946 1.00 88.88 422 ARG A CA 1
ATOM 3205 C C . ARG A 1 422 ? -11.830 -3.817 -27.279 1.00 88.88 422 ARG A C 1
ATOM 3207 O O . ARG A 1 422 ? -10.801 -4.108 -27.879 1.00 88.88 422 ARG A O 1
ATOM 3214 N N . VAL A 1 423 ? -12.750 -4.720 -26.942 1.00 86.75 423 VAL A N 1
ATOM 3215 C CA . VAL A 1 423 ? -12.634 -6.151 -27.271 1.00 86.75 423 VAL A CA 1
ATOM 3216 C C . VAL A 1 423 ? -12.509 -6.349 -28.778 1.00 86.75 423 VAL A C 1
ATOM 3218 O O . VAL A 1 423 ? -11.554 -6.976 -29.230 1.00 86.75 423 VAL A O 1
ATOM 3221 N N . LYS A 1 424 ? -13.405 -5.740 -29.565 1.00 89.81 424 LYS A N 1
ATOM 3222 C CA . LYS A 1 424 ? -13.363 -5.809 -31.031 1.00 89.81 424 LYS A CA 1
ATOM 3223 C C . LYS A 1 424 ? -12.039 -5.290 -31.594 1.00 89.81 424 LYS A C 1
ATOM 3225 O O . LYS A 1 424 ? -11.493 -5.893 -32.511 1.00 89.81 424 LYS A O 1
ATOM 3230 N N . ARG A 1 425 ? -11.527 -4.181 -31.050 1.00 90.19 425 ARG A N 1
ATOM 3231 C CA . ARG A 1 425 ? -10.234 -3.617 -31.452 1.00 90.19 425 ARG A CA 1
ATOM 3232 C C . ARG A 1 425 ? -9.093 -4.588 -31.144 1.00 90.19 425 ARG A C 1
ATOM 3234 O O . ARG A 1 425 ? -8.353 -4.912 -32.059 1.00 90.19 425 ARG A O 1
ATOM 3241 N N . ARG A 1 426 ? -8.984 -5.077 -29.900 1.00 86.88 426 ARG A N 1
ATOM 3242 C CA . ARG A 1 426 ? -7.896 -5.977 -29.471 1.00 86.88 426 ARG A CA 1
ATOM 3243 C C . ARG A 1 426 ? -7.864 -7.259 -30.301 1.00 86.88 426 ARG A C 1
ATOM 3245 O O . ARG A 1 426 ? -6.817 -7.588 -30.840 1.00 86.88 426 ARG A O 1
ATOM 3252 N N . LEU A 1 427 ? -9.020 -7.899 -30.503 1.00 84.00 427 LEU A N 1
ATOM 3253 C CA . LEU A 1 427 ? -9.143 -9.097 -31.348 1.00 84.00 427 LEU A CA 1
ATOM 3254 C C . LEU A 1 427 ? -8.704 -8.861 -32.804 1.00 84.00 427 LEU A C 1
ATOM 3256 O O . LEU A 1 427 ? -8.294 -9.801 -33.475 1.00 84.00 427 LEU A O 1
ATOM 3260 N N . ALA A 1 428 ? -8.800 -7.627 -33.309 1.00 89.12 428 ALA A N 1
ATOM 3261 C CA . ALA A 1 428 ? -8.400 -7.284 -34.673 1.00 89.12 428 ALA A CA 1
ATOM 3262 C C . ALA A 1 428 ? -6.930 -6.846 -34.799 1.00 89.12 428 ALA A C 1
ATOM 3264 O O . ALA A 1 428 ? -6.373 -6.932 -35.893 1.00 89.12 428 ALA A O 1
ATOM 3265 N N . THR A 1 429 ? -6.320 -6.324 -33.730 1.00 88.94 429 THR A N 1
ATOM 3266 C CA . THR A 1 429 ? -5.005 -5.661 -33.795 1.00 88.94 429 THR A CA 1
ATOM 3267 C C . THR A 1 429 ? -3.891 -6.382 -33.048 1.00 88.94 429 THR A C 1
ATOM 3269 O O . THR A 1 429 ? -2.726 -6.091 -33.301 1.00 88.94 429 THR A O 1
ATOM 3272 N N . GLU A 1 430 ? -4.215 -7.272 -32.114 1.00 86.62 430 GLU A N 1
ATOM 3273 C CA . GLU A 1 430 ? -3.247 -7.888 -31.205 1.00 86.62 430 GLU A CA 1
ATOM 3274 C C . GLU A 1 430 ? -3.184 -9.405 -31.406 1.00 86.62 430 GLU A C 1
ATOM 3276 O O . GLU A 1 430 ? -4.170 -10.046 -31.772 1.00 86.62 430 GLU A O 1
ATOM 3281 N N . LYS A 1 431 ? -2.009 -9.991 -31.149 1.00 83.38 431 LYS A N 1
ATOM 3282 C CA . LYS A 1 431 ? -1.867 -11.442 -31.028 1.00 83.38 431 LYS A CA 1
ATOM 3283 C C . LYS A 1 431 ? -2.259 -11.821 -29.605 1.00 83.38 431 LYS A C 1
ATOM 3285 O O . LYS A 1 431 ? -1.569 -11.452 -28.662 1.00 83.38 431 LYS A O 1
ATOM 3290 N N . ILE A 1 432 ? -3.378 -12.515 -29.480 1.00 81.00 432 ILE A N 1
ATOM 3291 C CA . ILE A 1 432 ? -3.968 -12.884 -28.199 1.00 81.00 432 ILE A CA 1
ATOM 3292 C C . ILE A 1 432 ? -3.510 -14.300 -27.846 1.00 81.00 432 ILE A C 1
ATOM 3294 O O . ILE A 1 432 ? -3.530 -15.187 -28.702 1.00 81.00 432 ILE A O 1
ATOM 3298 N N . ASP A 1 433 ? -3.017 -14.475 -26.622 1.00 80.50 433 ASP A N 1
ATOM 3299 C CA . ASP A 1 433 ? -2.665 -15.786 -26.085 1.00 80.50 433 ASP A CA 1
ATOM 3300 C C . ASP A 1 433 ? -3.920 -16.439 -25.504 1.00 80.50 433 ASP A C 1
ATOM 3302 O O . ASP A 1 433 ? -4.468 -15.969 -24.513 1.00 80.50 433 ASP A O 1
ATOM 3306 N N . ASP A 1 434 ? -4.375 -17.512 -26.142 1.00 79.69 434 ASP A N 1
ATOM 3307 C CA . ASP A 1 434 ? -5.557 -18.268 -25.725 1.00 79.69 434 ASP A CA 1
ATOM 3308 C C . ASP A 1 434 ? -5.192 -19.471 -24.833 1.00 79.69 434 ASP A C 1
ATOM 3310 O O . ASP A 1 434 ? -5.943 -20.444 -24.753 1.00 79.69 434 ASP A O 1
ATOM 3314 N N . SER A 1 435 ? -4.025 -19.455 -24.184 1.00 86.38 435 SER A N 1
ATOM 3315 C CA . SER A 1 435 ? -3.628 -20.490 -23.229 1.00 86.38 435 SER A CA 1
ATOM 3316 C C . SER A 1 435 ? -3.925 -20.093 -21.780 1.00 86.38 435 SER A C 1
ATOM 3318 O O . SER A 1 435 ? -3.886 -18.923 -21.403 1.00 86.38 435 SER A O 1
ATOM 3320 N N . LEU A 1 436 ? -4.252 -21.086 -20.945 1.00 87.88 436 LEU A N 1
ATOM 3321 C CA . LEU A 1 436 ? -4.357 -20.873 -19.503 1.00 87.88 436 LEU A CA 1
ATOM 3322 C C . LEU A 1 436 ? -2.972 -20.873 -18.858 1.00 87.88 436 LEU A C 1
ATOM 3324 O O . LEU A 1 436 ? -2.159 -21.747 -19.183 1.00 87.88 436 LEU A O 1
ATOM 3328 N N . PRO A 1 437 ? -2.729 -19.992 -17.873 1.00 88.94 437 PRO A N 1
ATOM 3329 C CA . PRO A 1 437 ? -1.531 -20.078 -17.057 1.00 88.94 437 PRO A CA 1
ATOM 3330 C C . PRO A 1 437 ? -1.447 -21.418 -16.310 1.00 88.94 437 PRO A C 1
ATOM 3332 O O . PRO A 1 437 ? -2.477 -22.040 -16.011 1.00 88.94 437 PRO A O 1
ATOM 3335 N N . PRO A 1 438 ? -0.232 -21.872 -15.954 1.00 87.12 438 PRO A N 1
ATOM 3336 C CA . PRO A 1 438 ? -0.057 -23.068 -15.140 1.00 87.12 438 PRO A CA 1
ATOM 3337 C C . PRO A 1 438 ? -0.901 -23.012 -13.857 1.00 87.12 438 PRO A C 1
ATOM 3339 O O . PRO A 1 438 ? -0.971 -21.978 -13.203 1.00 87.12 438 PRO A O 1
ATOM 3342 N N . ALA A 1 439 ? -1.515 -24.141 -13.490 1.00 88.12 439 ALA A N 1
ATOM 3343 C CA . ALA A 1 439 ? -2.402 -24.315 -12.329 1.00 88.12 439 ALA A CA 1
ATOM 3344 C C . ALA A 1 439 ? -3.810 -23.682 -12.408 1.00 88.12 439 ALA A C 1
ATOM 3346 O O . ALA A 1 439 ? -4.604 -23.893 -11.490 1.00 88.12 439 ALA A O 1
ATOM 3347 N N . PHE A 1 440 ? -4.176 -23.006 -13.500 1.00 92.88 440 PHE A N 1
ATOM 3348 C CA . PHE A 1 440 ? -5.541 -22.507 -13.699 1.00 92.88 440 PHE A CA 1
ATOM 3349 C C . PHE A 1 440 ? -6.425 -23.552 -14.413 1.00 92.88 440 PHE A C 1
ATOM 3351 O O . PHE A 1 440 ? -6.029 -24.075 -15.457 1.00 92.88 440 PHE A O 1
ATOM 3358 N N . PRO A 1 441 ? -7.610 -23.905 -13.876 1.00 94.38 441 PRO A N 1
ATOM 3359 C CA . PRO A 1 441 ? -8.480 -24.911 -14.484 1.00 94.38 441 PRO A CA 1
ATOM 3360 C C . PRO A 1 441 ? -9.337 -24.339 -15.624 1.00 94.38 441 PRO A C 1
ATOM 3362 O O . PRO A 1 441 ? -9.869 -23.244 -15.523 1.00 94.38 441 PRO A O 1
ATOM 3365 N N . MET A 1 442 ? -9.614 -25.130 -16.667 1.00 92.81 442 MET A N 1
ATOM 3366 C CA . MET A 1 442 ? -10.553 -24.730 -17.740 1.00 92.81 442 MET A CA 1
ATOM 3367 C C . MET A 1 442 ? -11.968 -24.412 -17.246 1.00 92.81 442 MET A C 1
ATOM 3369 O O . MET A 1 442 ? -12.723 -23.722 -17.925 1.00 92.81 442 MET A O 1
ATOM 3373 N N . LYS A 1 443 ? -12.350 -24.959 -16.091 1.00 95.88 443 LYS A N 1
ATOM 3374 C CA . LYS A 1 443 ? -13.643 -24.727 -15.464 1.00 95.88 443 LYS A CA 1
ATOM 3375 C C . LYS A 1 443 ? -13.554 -25.035 -13.976 1.00 95.88 443 LYS A C 1
ATOM 3377 O O . LYS A 1 443 ? -13.013 -26.069 -13.589 1.00 95.88 443 LYS A O 1
ATOM 3382 N N . LEU A 1 444 ? -14.133 -24.165 -13.163 1.00 96.00 444 LEU A N 1
ATOM 3383 C CA . LEU A 1 444 ? -14.406 -24.408 -11.754 1.00 96.00 444 LEU A CA 1
ATOM 3384 C C . LEU A 1 444 ? -15.745 -25.138 -11.601 1.00 96.00 444 LEU A C 1
ATOM 3386 O O . LEU A 1 444 ? -16.733 -24.762 -12.240 1.00 96.00 444 LEU A O 1
ATOM 3390 N N . ASP A 1 445 ? -15.772 -26.150 -10.736 1.00 94.62 445 ASP A N 1
ATOM 3391 C CA . ASP A 1 445 ? -16.963 -26.932 -10.394 1.00 94.62 445 ASP A CA 1
ATOM 3392 C C . ASP A 1 445 ? -17.147 -26.936 -8.868 1.00 94.62 445 ASP A C 1
ATOM 3394 O O . ASP A 1 445 ? -16.354 -27.533 -8.140 1.00 94.62 445 ASP A O 1
ATOM 3398 N N . SER A 1 446 ? -18.112 -26.150 -8.383 1.00 93.69 446 SER A N 1
ATOM 3399 C CA . SER A 1 446 ? -18.383 -25.903 -6.959 1.00 93.69 446 SER A CA 1
ATOM 3400 C C . SER A 1 446 ? -19.737 -25.207 -6.786 1.00 93.69 446 SER A C 1
ATOM 3402 O O . SER A 1 446 ? -20.220 -24.552 -7.713 1.00 93.69 446 SER A O 1
ATOM 3404 N N . ASP A 1 447 ? -20.316 -25.263 -5.583 1.00 94.31 447 ASP A N 1
ATOM 3405 C CA . ASP A 1 447 ? -21.498 -24.471 -5.218 1.00 94.31 447 ASP A CA 1
ATOM 3406 C C . ASP A 1 447 ? -21.248 -22.963 -5.255 1.00 94.31 447 ASP A C 1
ATOM 3408 O O . ASP A 1 447 ? -22.189 -22.200 -5.447 1.00 94.31 447 ASP A O 1
ATOM 3412 N N . LEU A 1 448 ? -19.984 -22.528 -5.212 1.00 94.44 448 LEU A N 1
ATOM 3413 C CA . LEU A 1 448 ? -19.601 -21.139 -5.464 1.00 94.44 448 LEU A CA 1
ATOM 3414 C C . LEU A 1 448 ? -19.911 -20.696 -6.903 1.00 94.44 448 LEU A C 1
ATOM 3416 O O . LEU A 1 448 ? -19.945 -19.497 -7.165 1.00 94.44 448 LEU A O 1
ATOM 3420 N N . VAL A 1 449 ? -20.151 -21.615 -7.844 1.00 95.31 449 VAL A N 1
ATOM 3421 C CA . VAL A 1 449 ? -20.540 -21.303 -9.227 1.00 95.31 449 VAL A CA 1
ATOM 3422 C C . VAL A 1 449 ? -22.064 -21.195 -9.321 1.00 95.31 449 VAL A C 1
ATOM 3424 O O . VAL A 1 449 ? -22.782 -22.194 -9.430 1.00 95.31 449 VAL A O 1
ATOM 3427 N N . TRP A 1 450 ? -22.555 -19.959 -9.313 1.00 94.62 450 TRP A N 1
ATOM 3428 C CA . TRP A 1 450 ? -23.977 -19.629 -9.409 1.00 94.62 450 TRP A CA 1
ATOM 3429 C C . TRP A 1 450 ? -24.187 -18.300 -10.135 1.00 94.62 450 TRP A C 1
ATOM 3431 O O . TRP A 1 450 ? -23.284 -17.460 -10.200 1.00 94.62 450 TRP A O 1
ATOM 3441 N N . ASP A 1 451 ? -25.391 -18.093 -10.662 1.00 92.38 451 ASP A N 1
ATOM 3442 C CA . ASP A 1 451 ? -25.856 -16.790 -11.130 1.00 92.38 451 ASP A CA 1
ATOM 3443 C C . ASP A 1 451 ? -27.313 -16.537 -10.704 1.00 92.38 451 ASP A C 1
ATOM 3445 O O . ASP A 1 451 ? -27.881 -17.253 -9.880 1.00 92.38 451 ASP A O 1
ATOM 3449 N N . ASN A 1 452 ? -27.920 -15.452 -11.185 1.00 89.12 452 ASN A N 1
ATOM 3450 C CA . ASN A 1 452 ? -29.277 -15.090 -10.779 1.00 89.12 452 ASN A CA 1
ATOM 3451 C C . ASN A 1 452 ? -30.361 -16.016 -11.359 1.00 89.12 452 ASN A C 1
ATOM 3453 O O . ASN A 1 452 ? -31.515 -15.910 -10.943 1.00 89.12 452 ASN A O 1
ATOM 3457 N N . THR A 1 453 ? -30.025 -16.885 -12.317 1.00 89.00 453 THR A N 1
ATOM 3458 C CA . THR A 1 453 ? -31.002 -17.742 -12.995 1.00 89.00 453 THR A CA 1
ATOM 3459 C C . THR A 1 453 ? -31.283 -19.032 -12.232 1.00 89.00 453 THR A C 1
ATOM 3461 O O . THR A 1 453 ? -32.400 -19.542 -12.312 1.00 89.00 453 THR A O 1
ATOM 3464 N N . ASP A 1 454 ? -30.320 -19.536 -11.455 1.00 81.56 454 ASP A N 1
ATOM 3465 C CA . ASP A 1 454 ? -30.401 -20.853 -10.817 1.00 81.56 454 ASP A CA 1
ATOM 3466 C C . ASP A 1 454 ? -30.356 -20.817 -9.279 1.00 81.56 454 ASP A C 1
ATOM 3468 O O . ASP A 1 454 ? -30.927 -21.702 -8.629 1.00 81.56 454 ASP A O 1
ATOM 3472 N N . ILE A 1 455 ? -29.756 -19.781 -8.680 1.00 90.12 455 ILE A N 1
ATOM 3473 C CA . ILE A 1 455 ? -29.470 -19.733 -7.238 1.00 90.12 455 ILE A CA 1
ATOM 3474 C C . ILE A 1 455 ? -30.705 -19.909 -6.346 1.00 90.12 455 ILE A C 1
ATOM 3476 O O . ILE A 1 455 ? -30.653 -20.641 -5.359 1.00 90.12 455 ILE A O 1
ATOM 3480 N N . HIS A 1 456 ? -31.846 -19.320 -6.718 1.00 87.19 456 HIS A N 1
ATOM 3481 C CA . HIS A 1 456 ? -33.093 -19.401 -5.945 1.00 87.19 456 HIS A CA 1
ATOM 3482 C C . HIS A 1 456 ? -33.604 -20.836 -5.745 1.00 87.19 456 HIS A C 1
ATOM 3484 O O . HIS A 1 456 ? -34.332 -21.099 -4.792 1.00 87.19 456 HIS A O 1
ATOM 3490 N N . SER A 1 457 ? -33.262 -21.752 -6.654 1.00 89.19 457 SER A N 1
ATOM 3491 C CA . SER A 1 457 ? -33.686 -23.155 -6.584 1.00 89.19 457 SER A CA 1
ATOM 3492 C C . SER A 1 457 ? -32.726 -24.041 -5.787 1.00 89.19 457 SER A C 1
ATOM 3494 O O . SER A 1 457 ? -33.112 -25.126 -5.355 1.00 89.19 457 SER A O 1
ATOM 3496 N N . ARG A 1 458 ? -31.484 -23.582 -5.593 1.00 93.12 458 ARG A N 1
ATOM 3497 C CA . ARG A 1 458 ? -30.385 -24.355 -5.002 1.00 93.12 458 ARG A CA 1
ATOM 3498 C C . ARG A 1 458 ? -30.065 -23.931 -3.573 1.00 93.12 458 ARG A C 1
ATOM 3500 O O . ARG A 1 458 ? -29.610 -24.758 -2.790 1.00 93.12 458 ARG A O 1
ATOM 3507 N N . PHE A 1 459 ? -30.300 -22.663 -3.237 1.00 93.94 459 PHE A N 1
ATOM 3508 C CA . PHE A 1 459 ? -29.813 -22.074 -1.999 1.00 93.94 459 PHE A CA 1
ATOM 3509 C C . PHE A 1 459 ? -30.846 -21.162 -1.339 1.00 93.94 459 PHE A C 1
ATOM 3511 O O . PHE A 1 459 ? -31.241 -20.138 -1.895 1.00 93.94 459 PHE A O 1
ATOM 3518 N N . ASP A 1 460 ? -31.237 -21.497 -0.109 1.00 93.38 460 ASP A N 1
ATOM 3519 C CA . ASP A 1 460 ? -31.949 -20.559 0.757 1.00 93.38 460 ASP A CA 1
ATOM 3520 C C . ASP A 1 460 ? -30.935 -19.694 1.507 1.00 93.38 460 ASP A C 1
ATOM 3522 O O . ASP A 1 460 ? -30.391 -20.085 2.544 1.00 93.38 460 ASP A O 1
ATOM 3526 N N . TRP A 1 461 ? -30.650 -18.506 0.982 1.00 94.44 461 TRP A N 1
ATOM 3527 C CA . TRP A 1 461 ? -29.706 -17.587 1.615 1.00 94.44 461 TRP A CA 1
ATOM 3528 C C . TRP A 1 461 ? -30.286 -16.851 2.823 1.00 94.44 461 TRP A C 1
ATOM 3530 O O . TRP A 1 461 ? -29.526 -16.197 3.538 1.00 94.44 461 TRP A O 1
ATOM 3540 N N . VAL A 1 462 ? -31.598 -16.913 3.070 1.00 96.62 462 VAL A N 1
ATOM 3541 C CA . VAL A 1 462 ? -32.243 -16.131 4.128 1.00 96.62 462 VAL A CA 1
ATOM 3542 C C . VAL A 1 462 ? -32.454 -16.987 5.365 1.00 96.62 462 VAL A C 1
ATOM 3544 O O . VAL A 1 462 ? -33.313 -17.856 5.402 1.00 96.62 462 VAL A O 1
ATOM 3547 N N . TYR A 1 463 ? -31.750 -16.664 6.445 1.00 97.62 463 TYR A N 1
ATOM 3548 C CA . TYR A 1 463 ? -32.094 -17.177 7.764 1.00 97.62 463 TYR A CA 1
ATOM 3549 C C . TYR A 1 463 ? -32.931 -16.152 8.525 1.00 97.62 463 TYR A C 1
ATOM 3551 O O . TYR A 1 463 ? -32.458 -15.063 8.858 1.00 97.62 463 TYR A O 1
ATOM 3559 N N . LYS A 1 464 ? -34.194 -16.482 8.802 1.00 98.25 464 LYS A N 1
ATOM 3560 C CA . LYS A 1 464 ? -35.065 -15.642 9.628 1.00 98.25 464 LYS A CA 1
ATOM 3561 C C . LYS A 1 464 ? -34.913 -16.044 11.092 1.00 98.25 464 LYS A C 1
ATOM 3563 O O . LYS A 1 464 ? -35.280 -17.159 11.446 1.00 98.25 464 LYS A O 1
ATOM 3568 N N . LEU A 1 465 ? -34.433 -15.115 11.919 1.00 98.19 465 LEU A N 1
ATOM 3569 C CA . LEU A 1 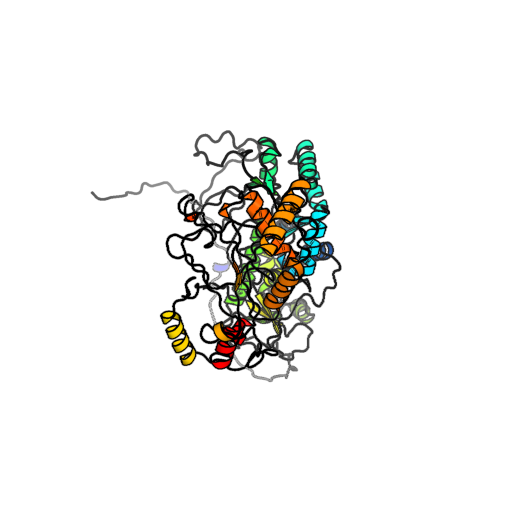465 ? -34.301 -15.312 13.361 1.00 98.19 465 LEU A CA 1
ATOM 3570 C C . LEU A 1 465 ? -35.649 -15.712 13.965 1.00 98.19 465 LEU A C 1
ATOM 3572 O O . LEU A 1 465 ? -36.679 -15.066 13.731 1.00 98.19 465 LEU A O 1
ATOM 3576 N N . THR A 1 466 ? -35.631 -16.801 14.724 1.00 98.38 466 THR A N 1
ATOM 3577 C CA . THR A 1 466 ? -36.795 -17.297 15.454 1.00 98.38 466 THR A CA 1
ATOM 3578 C C . THR A 1 466 ? -37.005 -16.504 16.744 1.00 98.38 466 THR A C 1
ATOM 3580 O O . THR A 1 466 ? -36.151 -15.732 17.172 1.00 98.38 466 THR A O 1
ATOM 3583 N N . ALA A 1 467 ? -38.151 -16.696 17.403 1.00 98.12 467 ALA A N 1
ATOM 3584 C CA . ALA A 1 467 ? -38.379 -16.095 18.717 1.00 98.12 467 ALA A CA 1
ATOM 3585 C C . ALA A 1 467 ? -37.362 -16.582 19.767 1.00 98.12 467 ALA A C 1
ATOM 3587 O O . ALA A 1 467 ? -36.986 -15.803 20.634 1.00 98.12 467 ALA A O 1
ATOM 3588 N N . LEU A 1 468 ? -36.903 -17.836 19.660 1.00 98.31 468 LEU A N 1
ATOM 3589 C CA . LEU A 1 468 ? -35.881 -18.400 20.545 1.00 98.31 468 LEU A CA 1
ATOM 3590 C C . LEU A 1 468 ? -34.510 -17.772 20.278 1.00 98.31 468 LEU A C 1
ATOM 3592 O O . LEU A 1 468 ? -33.837 -17.380 21.222 1.00 98.31 468 LEU A O 1
ATOM 3596 N N . ASP A 1 469 ? -34.144 -17.596 19.004 1.00 98.50 469 ASP A N 1
ATOM 3597 C CA . ASP A 1 469 ? -32.888 -16.930 18.632 1.00 98.50 469 ASP A CA 1
ATOM 3598 C C . ASP A 1 469 ? -32.846 -15.500 19.187 1.00 98.50 469 ASP A C 1
ATOM 3600 O O . ASP A 1 469 ? -31.824 -15.044 19.691 1.00 98.50 469 ASP A O 1
ATOM 3604 N N . LEU A 1 470 ? -33.969 -14.780 19.097 1.00 98.50 470 LEU A N 1
ATOM 3605 C CA . LEU A 1 470 ? -34.083 -13.410 19.596 1.00 98.50 470 LEU A CA 1
ATOM 3606 C C . LEU A 1 470 ? -34.003 -13.333 21.126 1.00 98.50 470 LEU A C 1
ATOM 3608 O O . LEU A 1 470 ? -33.349 -12.429 21.638 1.00 98.50 470 LEU A O 1
ATOM 3612 N N . ASP A 1 471 ? -34.641 -14.260 21.842 1.00 98.44 471 ASP A N 1
ATOM 3613 C CA . ASP A 1 471 ? -34.573 -14.343 23.309 1.00 98.44 471 ASP A CA 1
ATOM 3614 C C . ASP A 1 471 ? -33.148 -14.666 23.794 1.00 98.44 471 ASP A C 1
ATOM 3616 O O . ASP A 1 471 ? -32.646 -14.079 24.756 1.00 98.44 471 ASP A O 1
ATOM 3620 N N . GLU A 1 472 ? -32.448 -15.541 23.068 1.00 98.62 472 GLU A N 1
ATOM 3621 C CA . GLU A 1 472 ? -31.049 -15.867 23.333 1.00 98.62 472 GLU A CA 1
ATOM 3622 C C . GLU A 1 472 ? -30.117 -14.673 23.067 1.00 98.62 472 GLU A C 1
ATOM 3624 O O . GLU A 1 472 ? -29.262 -14.369 23.899 1.00 98.62 472 GLU A O 1
ATOM 3629 N N . ILE A 1 473 ? -30.306 -13.951 21.954 1.00 98.62 473 ILE A N 1
ATOM 3630 C CA . ILE A 1 473 ? -29.555 -12.720 21.646 1.00 98.62 473 ILE A CA 1
ATOM 3631 C C . ILE A 1 473 ? -29.776 -11.655 22.728 1.00 98.62 473 ILE A C 1
ATOM 3633 O O . ILE A 1 473 ? -28.817 -11.003 23.144 1.00 98.62 473 ILE A O 1
ATOM 3637 N N . GLU A 1 474 ? -31.011 -11.486 23.204 1.00 98.50 474 GLU A N 1
ATOM 3638 C CA . GLU A 1 474 ? -31.329 -10.553 24.290 1.00 98.50 474 GLU A CA 1
ATOM 3639 C C . GLU A 1 474 ? -30.626 -10.963 25.589 1.00 98.50 474 GLU A C 1
ATOM 3641 O O . GLU A 1 474 ? -29.977 -10.146 26.243 1.00 98.50 474 GLU A O 1
ATOM 3646 N N . THR A 1 475 ? -30.681 -12.250 25.934 1.00 98.69 475 THR A N 1
ATOM 3647 C CA . THR A 1 475 ? -29.994 -12.795 27.112 1.00 98.69 475 THR A CA 1
ATOM 3648 C C . THR A 1 475 ? -28.484 -12.553 27.039 1.00 98.69 475 THR A C 1
ATOM 3650 O O . THR A 1 475 ? -27.877 -12.124 28.025 1.00 98.69 475 THR A O 1
ATOM 3653 N N . ALA A 1 476 ? -27.874 -12.762 25.870 1.00 98.75 476 ALA A N 1
ATOM 3654 C CA . ALA A 1 476 ? -26.455 -12.511 25.639 1.00 98.75 476 ALA A CA 1
ATOM 3655 C C . ALA A 1 476 ? -26.097 -11.018 25.743 1.00 98.75 476 ALA A C 1
ATOM 3657 O O . ALA A 1 476 ? -25.075 -10.671 26.340 1.00 98.75 476 ALA A O 1
ATOM 3658 N N . LEU A 1 477 ? -26.958 -10.124 25.242 1.00 98.62 477 LEU A N 1
ATOM 3659 C CA . LEU A 1 477 ? -26.791 -8.679 25.397 1.00 98.62 477 LEU A CA 1
ATOM 3660 C C . LEU A 1 477 ? -26.841 -8.263 26.872 1.00 98.62 477 LEU A C 1
ATOM 3662 O O . LEU A 1 477 ? -25.961 -7.531 27.330 1.00 98.62 477 LEU A O 1
ATOM 3666 N N . GLN A 1 478 ? -27.831 -8.740 27.631 1.00 98.62 478 GLN A N 1
ATOM 3667 C CA . GLN A 1 478 ? -27.928 -8.442 29.064 1.00 98.62 478 GLN A CA 1
ATOM 3668 C C . GLN A 1 478 ? -26.727 -8.996 29.836 1.00 98.62 478 GLN A C 1
ATOM 3670 O O . GLN A 1 478 ? -26.200 -8.316 30.721 1.00 98.62 478 GLN A O 1
ATOM 3675 N N . HIS A 1 479 ? -26.241 -10.186 29.469 1.00 98.62 479 HIS A N 1
ATOM 3676 C CA . HIS A 1 479 ? -25.011 -10.733 30.028 1.00 98.62 479 HIS A CA 1
ATOM 3677 C C . HIS A 1 479 ? -23.814 -9.815 29.757 1.00 98.62 479 HIS A C 1
ATOM 3679 O O . HIS A 1 479 ? -23.153 -9.407 30.711 1.00 98.62 479 HIS A O 1
ATOM 3685 N N . PHE A 1 480 ? -23.573 -9.418 28.504 1.00 98.69 480 PHE A N 1
ATOM 3686 C CA . PHE A 1 480 ? -22.464 -8.526 28.154 1.00 98.69 480 PHE A CA 1
ATOM 3687 C C . PHE A 1 480 ? -22.528 -7.199 28.924 1.00 98.69 480 PHE A C 1
ATOM 3689 O O . PHE A 1 480 ? -21.533 -6.771 29.508 1.00 98.69 480 PHE A O 1
ATOM 3696 N N . LYS A 1 481 ? -23.717 -6.585 29.005 1.00 98.31 481 LYS A N 1
ATOM 3697 C CA . LYS A 1 481 ? -23.939 -5.348 29.772 1.00 98.31 481 LYS A CA 1
ATOM 3698 C C . LYS A 1 481 ? -23.622 -5.524 31.256 1.00 98.31 481 LYS A C 1
ATOM 3700 O O . LYS A 1 481 ? -23.045 -4.628 31.862 1.00 98.31 481 LYS A O 1
ATOM 3705 N N . SER A 1 482 ? -23.947 -6.681 31.837 1.00 98.38 482 SER A N 1
ATOM 3706 C CA . SER A 1 482 ? -23.641 -6.975 33.244 1.00 98.38 482 SER A CA 1
ATOM 3707 C C . SER A 1 482 ? -22.139 -7.064 33.549 1.00 98.38 482 SER A C 1
ATOM 3709 O O . SER A 1 482 ? -21.752 -6.934 34.708 1.00 98.38 482 SER A O 1
ATOM 3711 N N . LEU A 1 483 ? -21.292 -7.265 32.530 1.00 98.06 483 LEU A N 1
ATOM 3712 C CA . LEU A 1 483 ? -19.836 -7.315 32.686 1.00 98.06 483 LEU A CA 1
ATOM 3713 C C . LEU A 1 483 ? -19.193 -5.925 32.801 1.00 98.06 483 LEU A C 1
ATOM 3715 O O . LEU A 1 483 ? -18.023 -5.861 33.175 1.00 98.06 483 LEU A O 1
ATOM 3719 N N . ASP A 1 484 ? -19.919 -4.852 32.459 1.00 96.31 484 ASP A N 1
ATOM 3720 C CA . ASP A 1 484 ? -19.434 -3.461 32.453 1.00 96.31 484 ASP A CA 1
ATOM 3721 C C . ASP A 1 484 ? -18.102 -3.292 31.693 1.00 96.31 484 ASP A C 1
ATOM 3723 O O . ASP A 1 484 ? -17.145 -2.663 32.149 1.00 96.31 484 ASP A O 1
ATOM 3727 N N . LYS A 1 485 ? -18.006 -3.940 30.523 1.00 96.12 485 LYS A N 1
ATOM 3728 C CA . LYS A 1 485 ? -16.816 -3.911 29.664 1.00 96.12 485 LYS A CA 1
ATOM 3729 C C . LYS A 1 485 ? -17.032 -3.033 28.429 1.00 96.12 485 LYS A C 1
ATOM 3731 O O . LYS A 1 485 ? -18.137 -3.002 27.891 1.00 96.12 485 LYS A O 1
ATOM 3736 N N . PRO A 1 486 ? -15.967 -2.398 27.901 1.00 94.31 486 PRO A N 1
ATOM 3737 C CA . PRO A 1 486 ? -16.034 -1.704 26.617 1.00 94.31 486 PRO A CA 1
ATOM 3738 C C . PRO A 1 486 ? -16.450 -2.635 25.468 1.00 94.31 486 PRO A C 1
ATOM 3740 O O . PRO A 1 486 ? -16.090 -3.813 25.466 1.00 94.31 486 PRO A O 1
ATOM 3743 N N . LEU A 1 487 ? -17.104 -2.093 24.434 1.00 93.50 487 LEU A N 1
ATOM 3744 C CA . LEU A 1 487 ? -17.554 -2.840 23.242 1.00 93.50 487 LEU A CA 1
ATOM 3745 C C . LEU A 1 487 ? -16.450 -3.650 22.541 1.00 93.50 487 LEU A C 1
ATOM 3747 O O . LEU A 1 487 ? -16.730 -4.662 21.903 1.00 93.50 487 LEU A O 1
ATOM 3751 N N . SER A 1 488 ? -15.187 -3.239 22.671 1.00 91.50 488 SER A N 1
ATOM 3752 C CA . SER A 1 488 ? -14.038 -3.979 22.134 1.00 91.50 488 SER A CA 1
ATOM 3753 C C . SER A 1 488 ? -13.860 -5.373 22.747 1.00 91.50 488 SER A C 1
ATOM 3755 O O . SER A 1 488 ? -13.158 -6.201 22.172 1.00 91.50 488 SER A O 1
ATOM 3757 N N . TYR A 1 489 ? -14.505 -5.655 23.883 1.00 95.50 489 TYR A N 1
ATOM 3758 C CA . TYR A 1 489 ? -14.477 -6.954 24.552 1.00 95.50 489 TYR A CA 1
ATOM 3759 C C . TYR A 1 489 ? -15.594 -7.901 24.104 1.00 95.50 489 TYR A C 1
ATOM 3761 O O . TYR A 1 489 ? -15.668 -9.005 24.643 1.00 95.50 489 TYR A O 1
ATOM 3769 N N . VAL A 1 490 ? -16.457 -7.513 23.158 1.00 97.44 490 VAL A N 1
ATOM 3770 C CA . VAL A 1 490 ? -17.498 -8.404 22.621 1.00 97.44 490 VAL A CA 1
ATOM 3771 C C . VAL A 1 490 ? -16.852 -9.545 21.833 1.00 97.44 490 VAL A C 1
ATOM 3773 O O . VAL A 1 490 ? -16.242 -9.338 20.781 1.00 97.44 490 VAL A O 1
ATOM 3776 N N . ASN A 1 491 ? -17.013 -10.765 22.336 1.00 96.94 491 ASN A N 1
ATOM 3777 C CA . ASN A 1 491 ? -16.551 -12.007 21.728 1.00 96.94 491 ASN A CA 1
ATOM 3778 C C . ASN A 1 491 ? -17.483 -13.167 22.135 1.00 9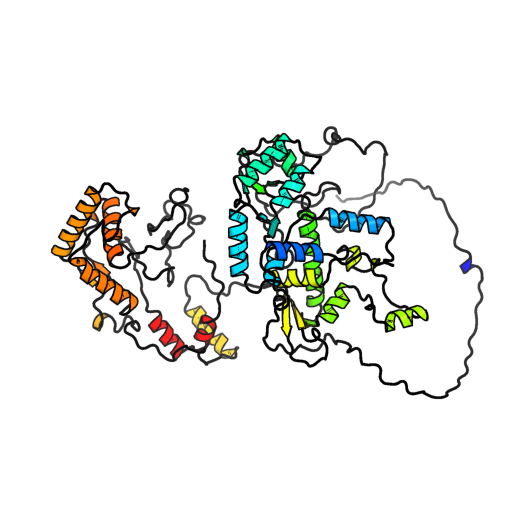6.94 491 ASN A C 1
ATOM 3780 O O . ASN A 1 491 ? -18.460 -12.952 22.848 1.00 96.94 491 ASN A O 1
ATOM 3784 N N . GLN A 1 492 ? -17.177 -14.395 21.712 1.00 97.38 492 GLN A N 1
ATOM 3785 C CA . GLN A 1 492 ? -18.023 -15.566 21.992 1.00 97.38 492 GLN A CA 1
ATOM 3786 C C . GLN A 1 492 ? -18.168 -15.891 23.491 1.00 97.38 492 GLN A C 1
ATOM 3788 O O . GLN A 1 492 ? -19.149 -16.515 23.887 1.00 97.38 492 GLN A O 1
ATOM 3793 N N . GLU A 1 493 ? -17.198 -15.505 24.326 1.00 97.62 493 GLU A N 1
ATOM 3794 C CA . GLU A 1 493 ? -17.230 -15.745 25.775 1.00 97.62 493 GLU A CA 1
ATOM 3795 C C . GLU A 1 493 ? -18.064 -14.686 26.500 1.00 97.62 493 GLU A C 1
ATOM 3797 O O . GLU A 1 493 ? -18.789 -14.998 27.440 1.00 97.62 493 GLU A O 1
ATOM 3802 N N . THR A 1 494 ? -17.961 -13.426 26.070 1.00 98.25 494 THR A N 1
ATOM 3803 C CA . THR A 1 494 ? -18.649 -12.286 26.694 1.00 98.25 494 THR A CA 1
ATOM 3804 C C . THR A 1 494 ? -20.036 -12.021 26.106 1.00 98.25 494 THR A C 1
ATOM 3806 O O . THR A 1 494 ? -20.823 -11.305 26.720 1.00 98.25 494 THR A O 1
ATOM 3809 N N . PHE A 1 495 ? -20.350 -12.610 24.950 1.00 98.56 495 PHE A N 1
ATOM 3810 C CA . PHE A 1 495 ? -21.659 -12.597 24.296 1.00 98.56 495 PHE A CA 1
ATOM 3811 C C . PHE A 1 495 ? -22.062 -14.040 23.926 1.00 98.56 495 PHE A C 1
ATOM 3813 O O . PHE A 1 495 ? -21.999 -14.424 22.760 1.00 98.56 495 PHE A O 1
ATOM 3820 N N . PRO A 1 496 ? -22.411 -14.885 24.911 1.00 98.38 496 PRO A N 1
ATOM 3821 C CA . PRO A 1 496 ? -22.605 -16.312 24.684 1.00 98.38 496 PRO A CA 1
ATOM 3822 C C . PRO A 1 496 ? -23.935 -16.616 23.981 1.00 98.38 496 PRO A C 1
ATOM 3824 O O . PRO A 1 496 ? -24.999 -16.241 24.463 1.00 98.38 496 PRO A O 1
ATOM 3827 N N . LEU A 1 497 ? -23.872 -17.380 22.888 1.00 98.44 497 LEU A N 1
ATOM 3828 C CA . LEU A 1 497 ? -25.032 -17.893 22.143 1.00 98.44 497 LEU A CA 1
ATOM 3829 C C . LEU A 1 497 ? -25.041 -19.439 22.123 1.00 98.44 497 LEU A C 1
ATOM 3831 O O . LEU A 1 497 ? -24.780 -20.025 21.074 1.00 98.44 497 LEU A O 1
ATOM 3835 N N . PRO A 1 498 ? -25.233 -20.138 23.257 1.00 97.50 498 PRO A N 1
ATOM 3836 C CA . PRO A 1 498 ? -25.057 -21.593 23.352 1.00 97.50 498 PRO A CA 1
ATOM 3837 C C . PRO A 1 498 ? -25.851 -22.433 22.336 1.00 97.50 498 PRO A C 1
ATOM 3839 O O . PRO A 1 498 ? -25.341 -23.460 21.886 1.00 97.50 498 PRO A O 1
ATOM 3842 N N . THR A 1 499 ? -27.066 -22.031 21.962 1.00 97.81 499 THR A N 1
ATOM 3843 C CA . THR A 1 499 ? -27.907 -22.765 21.005 1.00 97.81 499 THR A CA 1
ATOM 3844 C C . THR A 1 499 ? -27.719 -22.261 19.575 1.00 97.81 499 THR A C 1
ATOM 3846 O O . THR A 1 499 ? -27.423 -23.059 18.677 1.00 97.81 499 THR A O 1
ATOM 3849 N N . LEU A 1 500 ? -27.760 -20.941 19.366 1.00 98.19 500 LEU A N 1
ATOM 3850 C CA . LEU A 1 500 ? -27.593 -20.306 18.057 1.00 98.19 500 LEU A CA 1
ATOM 3851 C C . LEU A 1 500 ? -26.157 -20.413 17.504 1.00 98.19 500 LEU A C 1
ATOM 3853 O O . LEU A 1 500 ? -25.966 -20.340 16.289 1.00 98.19 500 LEU A O 1
ATOM 3857 N N . HIS A 1 501 ? -25.141 -20.651 18.348 1.00 97.94 501 HIS A N 1
ATOM 3858 C CA . HIS A 1 501 ? -23.741 -20.827 17.926 1.00 97.94 501 HIS A CA 1
ATOM 3859 C C . HIS A 1 501 ? -23.604 -21.871 16.816 1.00 97.94 501 HIS A C 1
ATOM 3861 O O . HIS A 1 501 ? -22.916 -21.617 15.831 1.00 97.94 501 HIS A O 1
ATOM 3867 N N . SER A 1 502 ? -24.250 -23.032 16.959 1.00 97.81 502 SER A N 1
ATOM 3868 C CA . SER A 1 502 ? -24.142 -24.129 15.986 1.00 97.81 502 SER A CA 1
ATOM 3869 C C . SER A 1 502 ? -24.582 -23.693 14.582 1.00 97.81 502 SER A C 1
ATOM 3871 O O . SER A 1 502 ? -23.817 -23.817 13.626 1.00 97.81 502 SER A O 1
ATOM 3873 N N . THR A 1 503 ? -25.743 -23.050 14.489 1.00 98.12 503 THR A N 1
ATOM 3874 C CA . THR A 1 503 ? -26.281 -22.458 13.262 1.00 98.12 503 THR A CA 1
ATOM 3875 C C . THR A 1 503 ? -25.350 -21.388 12.676 1.00 98.12 503 THR A C 1
ATOM 3877 O O . THR A 1 503 ? -25.070 -21.393 11.478 1.00 98.12 503 THR A O 1
ATOM 3880 N N . LEU A 1 504 ? -24.804 -20.487 13.503 1.00 98.19 504 LEU A N 1
ATOM 3881 C CA . LEU A 1 504 ? -23.867 -19.449 13.043 1.00 98.19 504 LEU A CA 1
ATOM 3882 C C . LEU A 1 504 ? -22.528 -20.035 12.559 1.00 98.19 504 LEU A C 1
ATOM 3884 O O . LEU A 1 504 ? -21.930 -19.517 11.612 1.00 98.19 504 LEU A O 1
ATOM 3888 N N . ARG A 1 505 ? -22.063 -21.145 13.151 1.00 97.31 505 ARG A N 1
ATOM 3889 C CA . ARG A 1 505 ? -20.905 -21.899 12.643 1.00 97.31 505 ARG A CA 1
ATOM 3890 C C . ARG A 1 505 ? -21.189 -22.546 11.298 1.00 97.31 505 ARG A C 1
ATOM 3892 O O . ARG A 1 505 ? -20.284 -22.599 10.469 1.00 97.31 505 ARG A O 1
ATOM 3899 N N . ASP A 1 506 ? -22.410 -23.003 11.059 1.00 97.19 506 ASP A N 1
ATOM 3900 C CA . ASP A 1 506 ? -22.789 -23.514 9.745 1.00 97.19 506 ASP A CA 1
ATOM 3901 C C . ASP A 1 506 ? -22.844 -22.391 8.703 1.00 97.19 506 ASP A C 1
ATOM 3903 O O . ASP A 1 506 ? -22.386 -22.595 7.582 1.00 97.19 506 ASP A O 1
ATOM 3907 N N . PHE A 1 507 ? -23.235 -21.166 9.077 1.00 97.25 507 PHE A N 1
ATOM 3908 C CA . PHE A 1 507 ? -23.104 -20.007 8.178 1.00 97.25 507 PHE A CA 1
ATOM 3909 C C . PHE A 1 507 ? -21.646 -19.683 7.856 1.00 97.25 507 PHE A C 1
ATOM 3911 O O . PHE A 1 507 ? -21.331 -19.363 6.716 1.00 97.25 507 PHE A O 1
ATOM 3918 N N . SER A 1 508 ? -20.739 -19.810 8.828 1.00 96.69 508 SER A N 1
ATOM 3919 C CA . SER A 1 508 ? -19.298 -19.677 8.578 1.00 96.69 508 SER A CA 1
ATOM 3920 C C . SER A 1 508 ? -18.827 -20.669 7.509 1.00 96.69 508 SER A C 1
ATOM 3922 O O . SER A 1 508 ? -18.143 -20.278 6.565 1.00 96.69 508 SER A O 1
ATOM 3924 N N . LYS A 1 509 ? -19.244 -21.940 7.601 1.00 95.69 509 LYS A N 1
ATOM 3925 C CA . LYS A 1 509 ? -18.918 -22.959 6.589 1.00 95.69 509 LYS A CA 1
ATOM 3926 C C . LYS A 1 509 ? -19.539 -22.637 5.229 1.00 95.69 509 LYS A C 1
ATOM 3928 O O . LYS A 1 509 ? -18.853 -22.790 4.228 1.00 95.69 509 LYS A O 1
ATOM 3933 N N . GLU A 1 510 ? -20.789 -22.178 5.206 1.00 95.69 510 GLU A N 1
ATOM 3934 C CA . GLU A 1 510 ? -21.518 -21.788 3.991 1.00 95.69 510 GLU A CA 1
ATOM 3935 C C . GLU A 1 510 ? -20.819 -20.645 3.239 1.00 95.69 510 GLU A C 1
ATOM 3937 O O . GLU A 1 510 ? -20.690 -20.679 2.019 1.00 95.69 510 GLU A O 1
ATOM 3942 N N . ILE A 1 511 ? -20.311 -19.651 3.971 1.00 95.44 511 ILE A N 1
ATOM 3943 C CA . ILE A 1 511 ? -19.596 -18.510 3.388 1.00 95.44 511 ILE A CA 1
ATOM 3944 C C . ILE A 1 511 ? -18.257 -18.944 2.770 1.00 95.44 511 ILE A C 1
ATOM 3946 O O . ILE A 1 511 ? -17.891 -18.443 1.716 1.00 95.44 511 ILE A O 1
ATOM 3950 N N . HIS A 1 512 ? -17.532 -19.881 3.386 1.00 93.19 512 HIS A N 1
ATOM 3951 C CA . HIS A 1 512 ? -16.214 -20.291 2.880 1.00 93.19 512 HIS A CA 1
ATOM 3952 C C . HIS A 1 512 ? -16.282 -21.397 1.819 1.00 93.19 512 HIS A C 1
ATOM 3954 O O . HIS A 1 512 ? -15.455 -21.424 0.913 1.00 93.19 512 HIS A O 1
ATOM 3960 N N . ASN A 1 513 ? -17.234 -22.326 1.944 1.00 92.12 513 ASN A N 1
ATOM 3961 C CA . ASN A 1 513 ? -17.251 -23.572 1.169 1.00 92.12 513 ASN A CA 1
ATOM 3962 C C . ASN A 1 513 ? -18.560 -23.817 0.397 1.00 92.12 513 ASN A C 1
ATOM 3964 O O . ASN A 1 513 ? -18.631 -24.794 -0.343 1.00 92.12 513 ASN A O 1
ATOM 3968 N N . GLY A 1 514 ? -19.592 -22.995 0.605 1.00 93.81 514 GLY A N 1
ATOM 3969 C CA . GLY A 1 514 ? -20.906 -23.122 -0.032 1.00 93.81 514 GLY A CA 1
ATOM 3970 C C . GLY A 1 514 ? -21.137 -22.049 -1.095 1.00 93.81 514 GLY A C 1
ATOM 3971 O O . GLY A 1 514 ? -20.296 -21.832 -1.956 1.00 93.81 514 GLY A O 1
ATOM 3972 N N . PHE A 1 515 ? -22.266 -21.344 -1.038 1.00 95.06 515 PHE A N 1
ATOM 3973 C CA . PHE A 1 515 ? -22.639 -20.304 -2.006 1.00 95.06 515 PHE A CA 1
ATOM 3974 C C . PHE A 1 515 ? -21.963 -18.946 -1.755 1.00 95.06 515 PHE A C 1
ATOM 3976 O O . PHE A 1 515 ? -22.097 -18.029 -2.569 1.00 95.06 515 PHE A O 1
ATOM 3983 N N . GLY A 1 516 ? -21.220 -18.787 -0.657 1.00 94.81 516 GLY A N 1
ATOM 3984 C CA . GLY A 1 516 ? -20.383 -17.606 -0.425 1.00 94.81 516 GLY A CA 1
ATOM 3985 C C . GLY A 1 516 ? -21.062 -16.433 0.288 1.00 94.81 516 GLY A C 1
ATOM 3986 O O . GLY A 1 516 ? -20.421 -15.414 0.526 1.00 94.81 516 GLY A O 1
ATOM 3987 N N . PHE A 1 517 ? -22.345 -16.536 0.650 1.00 95.69 517 PHE A N 1
ATOM 3988 C CA . PHE A 1 517 ? -23.039 -15.485 1.403 1.00 95.69 517 PHE A CA 1
ATOM 3989 C C . PHE A 1 517 ? -24.249 -16.012 2.182 1.00 95.69 517 PHE A C 1
ATOM 3991 O O . PHE A 1 517 ? -24.809 -17.057 1.867 1.00 95.69 517 PHE A O 1
ATOM 3998 N N . LYS A 1 518 ? -24.694 -15.260 3.195 1.00 96.12 518 LYS A N 1
ATOM 3999 C CA . LYS A 1 518 ? -25.923 -15.533 3.956 1.00 96.12 518 LYS A CA 1
ATOM 4000 C C . LYS A 1 518 ? -26.552 -14.224 4.427 1.00 96.12 518 LYS A C 1
ATOM 4002 O O . LYS A 1 518 ? -25.845 -13.263 4.715 1.00 96.12 518 LYS A O 1
ATOM 4007 N N . VAL A 1 519 ? -27.877 -14.187 4.537 1.00 96.81 519 VAL A N 1
ATOM 4008 C CA . VAL A 1 519 ? -28.640 -13.031 5.021 1.00 96.81 519 VAL A CA 1
ATOM 4009 C C . VAL A 1 519 ? -29.412 -13.422 6.273 1.00 96.81 519 VAL A C 1
ATOM 4011 O O . VAL A 1 519 ? -30.343 -14.222 6.213 1.00 96.81 519 VAL A O 1
ATOM 4014 N N . ILE A 1 520 ? -29.063 -12.817 7.406 1.00 97.62 520 ILE A N 1
ATOM 4015 C CA . ILE A 1 520 ? -29.819 -12.957 8.654 1.00 97.62 520 ILE A CA 1
ATOM 4016 C C . ILE A 1 520 ? -30.898 -11.868 8.688 1.00 97.62 520 ILE A C 1
ATOM 4018 O O . ILE A 1 520 ? -30.597 -10.685 8.542 1.00 97.62 520 ILE A O 1
ATOM 4022 N N . ARG A 1 521 ? -32.166 -12.252 8.869 1.00 97.31 521 ARG A N 1
ATOM 4023 C CA . ARG A 1 521 ? -33.313 -11.330 8.930 1.00 97.31 521 ARG A CA 1
ATOM 4024 C C . ARG A 1 521 ? -34.041 -11.409 10.261 1.00 97.31 521 ARG A C 1
ATOM 4026 O O . ARG A 1 521 ? -34.141 -12.473 10.862 1.00 97.31 521 ARG A O 1
ATOM 4033 N N . GLY A 1 522 ? -34.654 -10.293 10.651 1.00 95.62 522 GLY A N 1
ATOM 4034 C CA . GLY A 1 522 ? -35.542 -10.217 11.814 1.00 95.62 522 GLY A CA 1
ATOM 4035 C C . GLY A 1 522 ? -34.915 -9.607 13.064 1.00 95.62 522 GLY A C 1
ATOM 4036 O O . GLY A 1 522 ? -35.572 -9.592 14.100 1.00 95.62 522 GLY A O 1
ATOM 4037 N N . LEU A 1 523 ? -33.688 -9.079 12.981 1.00 95.69 523 LEU A N 1
ATOM 4038 C CA . LEU A 1 523 ? -33.064 -8.401 14.111 1.00 95.69 523 LEU A CA 1
ATOM 4039 C C . LEU A 1 523 ? -33.819 -7.093 14.441 1.00 95.69 523 LEU A C 1
ATOM 4041 O O . LEU A 1 523 ? -33.968 -6.245 13.558 1.00 95.69 523 LEU A O 1
ATOM 4045 N N . PRO A 1 524 ? -34.307 -6.894 15.679 1.00 91.88 524 PRO A N 1
ATOM 4046 C CA . PRO A 1 524 ? -35.148 -5.752 16.034 1.00 91.88 524 PRO A CA 1
ATOM 4047 C C . PRO A 1 524 ? -34.306 -4.512 16.377 1.00 91.88 524 PRO A C 1
ATOM 4049 O O . PRO A 1 524 ? -34.261 -4.068 17.524 1.00 91.88 524 PRO A O 1
ATOM 4052 N N . VAL A 1 525 ? -33.641 -3.939 15.370 1.00 94.50 525 VAL A N 1
ATOM 4053 C CA . VAL A 1 525 ? -32.724 -2.790 15.519 1.00 94.50 525 VAL A CA 1
ATOM 4054 C C . VAL A 1 525 ? -33.391 -1.597 16.218 1.00 94.50 525 VAL A C 1
ATOM 4056 O O . VAL A 1 525 ? -32.794 -0.985 17.094 1.00 94.50 525 VAL A O 1
ATOM 4059 N N . SER A 1 526 ? -34.658 -1.306 15.907 1.00 92.75 526 SER A N 1
ATOM 4060 C CA . SER A 1 526 ? -35.400 -0.165 16.469 1.00 92.75 526 SER A CA 1
ATOM 4061 C C . SER A 1 526 ? -35.744 -0.280 17.958 1.00 92.75 526 SER A C 1
ATOM 4063 O O . SER A 1 526 ? -36.165 0.707 18.558 1.00 92.75 526 SER A O 1
ATOM 4065 N N . ARG A 1 527 ? -35.595 -1.467 18.563 1.00 95.19 527 ARG A N 1
ATOM 4066 C CA . ARG A 1 527 ? -35.835 -1.689 20.001 1.00 95.19 527 ARG A CA 1
ATOM 4067 C C . ARG A 1 527 ? -34.596 -1.460 20.863 1.00 95.19 527 ARG A C 1
ATOM 4069 O O . ARG A 1 527 ? -34.708 -1.499 22.082 1.00 95.19 527 ARG A O 1
ATOM 4076 N N . HIS A 1 528 ? -33.450 -1.231 20.233 1.00 97.12 528 HIS A N 1
ATOM 4077 C CA . HIS A 1 528 ? -32.151 -1.165 20.881 1.00 97.12 528 HIS A CA 1
ATOM 4078 C C . HIS A 1 528 ? -31.509 0.202 20.657 1.00 97.12 528 HIS A C 1
ATOM 4080 O O . HIS A 1 528 ? -31.699 0.850 19.625 1.00 97.12 528 HIS A O 1
ATOM 4086 N N . THR A 1 529 ? -30.712 0.643 21.622 1.00 97.00 529 THR A N 1
ATOM 4087 C CA . THR A 1 529 ? -29.822 1.793 21.444 1.00 97.00 529 THR A CA 1
ATOM 4088 C C . THR A 1 529 ? -28.726 1.474 20.424 1.00 97.00 529 THR A C 1
ATOM 4090 O O . THR A 1 529 ? -28.439 0.315 20.129 1.00 97.00 529 THR A O 1
ATOM 4093 N N . ARG A 1 530 ? -28.061 2.501 19.879 1.00 94.31 530 ARG A N 1
ATOM 4094 C CA . ARG A 1 530 ? -26.991 2.293 18.888 1.00 94.31 530 ARG A CA 1
ATOM 4095 C C . ARG A 1 530 ? -25.848 1.432 19.432 1.00 94.31 530 ARG A C 1
ATOM 4097 O O . ARG A 1 530 ? -25.332 0.590 18.707 1.00 94.31 530 ARG A O 1
ATOM 4104 N N . GLU A 1 531 ? -25.482 1.638 20.691 1.00 95.44 531 GLU A N 1
ATOM 4105 C CA . GLU A 1 531 ? -24.453 0.864 21.383 1.00 95.44 531 GLU A CA 1
ATOM 4106 C C . GLU A 1 531 ? -24.856 -0.609 21.541 1.00 95.44 531 GLU A C 1
ATOM 4108 O O . GLU A 1 531 ? -24.074 -1.501 21.216 1.00 95.44 531 GLU A O 1
ATOM 4113 N N . GLU A 1 532 ? -26.103 -0.876 21.933 1.00 97.94 532 GLU A N 1
ATOM 4114 C CA . GLU A 1 532 ? -26.637 -2.240 22.027 1.00 97.94 532 GLU A CA 1
ATOM 4115 C C . GLU A 1 532 ? -26.685 -2.931 20.663 1.00 97.94 532 GLU A C 1
ATOM 4117 O O . GLU A 1 532 ? -26.324 -4.099 20.551 1.00 97.94 532 GLU A O 1
ATOM 4122 N N . VAL A 1 533 ? -27.056 -2.210 19.602 1.00 97.88 533 VAL A N 1
ATOM 4123 C CA . VAL A 1 533 ? -27.025 -2.742 18.234 1.00 97.88 533 VAL A CA 1
ATOM 4124 C C . VAL A 1 533 ? -25.602 -3.117 17.816 1.00 97.88 533 VAL A C 1
ATOM 4126 O O . VAL A 1 533 ? -25.408 -4.173 17.216 1.00 97.88 533 VAL A O 1
ATOM 4129 N N . ILE A 1 534 ? -24.602 -2.292 18.148 1.00 96.25 534 ILE A N 1
ATOM 4130 C CA . ILE A 1 534 ? -23.190 -2.604 17.884 1.00 96.25 534 ILE A CA 1
ATOM 4131 C C . ILE A 1 534 ? -22.766 -3.855 18.661 1.00 96.25 534 ILE A C 1
ATOM 4133 O O . ILE A 1 534 ? -22.127 -4.732 18.080 1.00 96.25 534 ILE A O 1
ATOM 4137 N N . ALA A 1 535 ? -23.151 -3.971 19.936 1.00 97.94 535 ALA A N 1
ATOM 4138 C CA . ALA A 1 535 ? -22.853 -5.144 20.754 1.00 97.94 535 ALA A CA 1
ATOM 4139 C C . ALA A 1 535 ? -23.498 -6.418 20.189 1.00 97.94 535 ALA A C 1
ATOM 4141 O O . ALA A 1 535 ? -22.809 -7.420 20.029 1.00 97.94 535 ALA A O 1
ATOM 4142 N N . ILE A 1 536 ? -24.779 -6.370 19.807 1.00 98.38 536 ILE A N 1
ATOM 4143 C CA . ILE A 1 536 ? -25.482 -7.492 19.168 1.00 98.38 536 ILE A CA 1
ATOM 4144 C C . ILE A 1 536 ? -24.800 -7.881 17.855 1.00 98.38 536 ILE A C 1
ATOM 4146 O O . ILE A 1 536 ? -24.529 -9.057 17.610 1.00 98.38 536 ILE A O 1
ATOM 4150 N N . TYR A 1 537 ? -24.513 -6.896 17.003 1.00 97.81 537 TYR A N 1
ATOM 4151 C CA . TYR A 1 537 ? -23.889 -7.123 15.706 1.00 97.81 537 TYR A CA 1
ATOM 4152 C C . TYR A 1 537 ? -22.514 -7.774 15.852 1.00 97.81 537 TYR A C 1
ATOM 4154 O O . TYR A 1 537 ? -22.231 -8.793 15.218 1.00 97.81 537 TYR A O 1
ATOM 4162 N N . ALA A 1 538 ? -21.676 -7.222 16.731 1.00 97.06 538 ALA A N 1
ATOM 4163 C CA . ALA A 1 538 ? -20.382 -7.791 17.052 1.00 97.06 538 ALA A CA 1
ATOM 4164 C C . ALA A 1 538 ? -20.536 -9.197 17.660 1.00 97.06 538 ALA A C 1
ATOM 4166 O O . ALA A 1 538 ? -19.848 -10.121 17.225 1.00 97.06 538 ALA A O 1
ATOM 4167 N N . GLY A 1 539 ? -21.467 -9.392 18.591 1.00 97.81 539 GLY A N 1
ATOM 4168 C CA . GLY A 1 539 ? -21.745 -10.673 19.233 1.00 97.81 539 GLY A CA 1
ATOM 4169 C C . GLY A 1 539 ? -22.022 -11.763 18.205 1.00 97.81 539 GLY A C 1
ATOM 4170 O O . GLY A 1 539 ? -21.238 -12.703 18.085 1.00 97.81 539 GLY A O 1
ATOM 4171 N N . ILE A 1 540 ? -23.045 -11.573 17.368 1.00 98.06 540 ILE A N 1
ATOM 4172 C CA . ILE A 1 540 ? -23.411 -12.508 16.290 1.00 98.06 540 ILE A CA 1
ATOM 4173 C C . ILE A 1 540 ? -22.229 -12.750 15.343 1.00 98.06 540 ILE A C 1
ATOM 4175 O O . ILE A 1 540 ? -21.887 -13.899 15.059 1.00 98.06 540 ILE A O 1
ATOM 4179 N N . ALA A 1 541 ? -21.565 -11.684 14.881 1.00 96.62 541 ALA A N 1
ATOM 4180 C CA . ALA A 1 541 ? -20.432 -11.806 13.968 1.00 96.62 541 ALA A CA 1
ATOM 4181 C C . ALA A 1 541 ? -19.287 -12.636 14.570 1.00 96.62 541 ALA A C 1
ATOM 4183 O O . ALA A 1 541 ? -18.680 -13.422 13.851 1.00 96.62 541 ALA A O 1
ATOM 4184 N N . SER A 1 542 ? -19.038 -12.533 15.883 1.00 96.81 542 SER A N 1
ATOM 4185 C CA . SER A 1 542 ? -17.958 -13.265 16.560 1.00 96.81 542 SER A CA 1
ATOM 4186 C C . SER A 1 542 ? -18.140 -14.785 16.522 1.00 96.81 542 SER A C 1
ATOM 4188 O O . SER A 1 542 ? -17.154 -15.524 16.550 1.00 96.81 542 SER A O 1
ATOM 4190 N N . HIS A 1 543 ? -19.384 -15.260 16.411 1.00 97.88 543 HIS A N 1
ATOM 4191 C CA . HIS A 1 543 ? -19.708 -16.675 16.244 1.00 97.88 543 HIS A CA 1
ATOM 4192 C C . HIS A 1 543 ? -19.514 -17.158 14.797 1.00 97.88 543 HIS A C 1
ATOM 4194 O O . HIS A 1 543 ? -19.193 -18.326 14.581 1.00 97.88 543 HIS A O 1
ATOM 4200 N N . ILE A 1 544 ? -19.629 -16.271 13.803 1.00 96.94 544 ILE A N 1
ATOM 4201 C CA . ILE A 1 544 ? -19.381 -16.585 12.386 1.00 96.94 544 ILE A CA 1
ATOM 4202 C C . ILE A 1 544 ? -17.873 -16.541 12.090 1.00 96.94 544 ILE A C 1
ATOM 4204 O O . ILE A 1 544 ? -17.300 -17.521 11.607 1.00 96.94 544 ILE A O 1
ATOM 4208 N N . ALA A 1 545 ? -17.217 -15.434 12.434 1.00 93.69 545 ALA A N 1
ATOM 4209 C CA . ALA A 1 545 ? -15.780 -15.218 12.311 1.00 93.69 545 ALA A CA 1
ATOM 4210 C C . ALA A 1 545 ? -15.274 -14.487 13.565 1.00 93.69 545 ALA A C 1
ATOM 4212 O O . ALA A 1 545 ? -15.711 -13.384 13.887 1.00 93.69 545 ALA A O 1
ATOM 4213 N N . SER A 1 546 ? -14.366 -15.122 14.307 1.00 87.75 546 SER A N 1
ATOM 4214 C CA . SER A 1 546 ? -13.943 -14.645 15.631 1.00 87.75 546 SER A CA 1
ATOM 4215 C C . SER A 1 546 ? -12.915 -13.512 15.590 1.00 87.75 546 SER A C 1
ATOM 4217 O O . SER A 1 546 ? -12.741 -12.819 16.592 1.00 87.75 546 SER A O 1
ATOM 4219 N N . ILE A 1 547 ? -12.245 -13.307 14.453 1.00 91.12 547 ILE A N 1
ATOM 4220 C CA . ILE A 1 547 ? -11.211 -12.284 14.264 1.00 91.12 547 ILE A CA 1
ATOM 4221 C C . ILE A 1 547 ? -11.781 -11.165 13.397 1.00 91.12 547 ILE A C 1
ATOM 4223 O O . ILE A 1 547 ? -12.393 -11.424 12.364 1.00 91.12 547 ILE A O 1
ATOM 4227 N N . ARG A 1 548 ? -11.565 -9.912 13.809 1.00 91.00 548 ARG A N 1
ATOM 4228 C CA . ARG A 1 548 ? -11.976 -8.732 13.040 1.00 91.00 548 ARG A CA 1
ATOM 4229 C C . ARG A 1 548 ? -10.777 -8.088 12.367 1.00 91.00 548 ARG A C 1
ATOM 4231 O O . ARG A 1 548 ? -9.770 -7.832 13.024 1.00 91.00 548 ARG A O 1
ATOM 4238 N N . GLY A 1 549 ? -10.917 -7.793 11.079 1.00 89.06 549 GLY A N 1
ATOM 4239 C CA . GLY A 1 549 ? -9.952 -6.985 10.344 1.00 89.06 549 GLY A CA 1
ATOM 4240 C C . GLY A 1 549 ? -9.991 -5.523 10.791 1.00 89.06 549 GLY A C 1
ATOM 4241 O O . GLY A 1 549 ? -11.053 -4.985 11.110 1.00 89.06 549 GLY A O 1
ATOM 4242 N N . ARG A 1 550 ? -8.824 -4.874 10.801 1.00 88.56 550 ARG A N 1
ATOM 4243 C CA . ARG A 1 550 ? -8.721 -3.423 10.981 1.00 88.56 550 ARG A CA 1
ATOM 4244 C C . ARG A 1 550 ? -9.224 -2.729 9.713 1.00 88.56 550 ARG A C 1
ATOM 4246 O O . ARG A 1 550 ? -8.766 -3.049 8.624 1.00 88.56 550 ARG A O 1
ATOM 4253 N N . GLN A 1 551 ? -10.145 -1.793 9.881 1.00 84.94 551 GLN A N 1
ATOM 4254 C CA . GLN A 1 551 ? -10.771 -0.999 8.824 1.00 84.94 551 GLN A CA 1
ATOM 4255 C C . GLN A 1 551 ? -10.249 0.445 8.804 1.00 84.94 551 GLN A C 1
ATOM 4257 O O . GLN A 1 551 ? -10.248 1.079 7.757 1.00 84.94 551 GLN A O 1
ATOM 4262 N N . ASP A 1 552 ? -9.798 0.962 9.951 1.00 83.12 552 ASP A N 1
ATOM 4263 C CA . ASP A 1 552 ? -9.143 2.268 10.066 1.00 83.12 552 ASP A CA 1
ATOM 4264 C C . ASP A 1 552 ? -8.101 2.244 11.202 1.00 83.12 552 ASP A C 1
ATOM 4266 O O . ASP A 1 552 ? -8.138 1.384 12.090 1.00 83.12 552 ASP A O 1
ATOM 4270 N N . HIS A 1 553 ? -7.154 3.175 11.157 1.00 83.38 553 HIS A N 1
ATOM 4271 C CA . HIS A 1 553 ? -6.070 3.359 12.120 1.00 83.38 553 HIS A CA 1
ATOM 4272 C C . HIS A 1 553 ? -6.285 4.582 13.030 1.00 83.38 553 HIS A C 1
ATOM 4274 O O . HIS A 1 553 ? -5.451 4.849 13.903 1.00 83.38 553 HIS A O 1
ATOM 4280 N N . GLN A 1 554 ? -7.388 5.320 12.853 1.00 82.94 554 GLN A N 1
ATOM 4281 C CA . GLN A 1 554 ? -7.760 6.454 13.698 1.00 82.94 554 GLN A CA 1
ATOM 4282 C C . GLN A 1 554 ? -9.251 6.461 14.042 1.00 82.94 554 GLN A C 1
ATOM 4284 O O . GLN A 1 554 ? -10.101 6.141 13.220 1.00 82.94 554 GLN A O 1
ATOM 4289 N N . PHE A 1 555 ? -9.572 6.903 15.255 1.00 82.25 555 PHE A N 1
ATOM 4290 C CA . PHE A 1 555 ? -10.925 7.236 15.691 1.00 82.25 555 PHE A CA 1
ATOM 4291 C C . PHE A 1 555 ? -10.891 8.636 16.306 1.00 82.25 555 PHE A C 1
ATOM 4293 O O . PHE A 1 555 ? -10.105 8.888 17.217 1.00 82.25 555 PHE A O 1
ATOM 4300 N N . GLU A 1 556 ? -11.677 9.569 15.761 1.00 82.31 556 GLU A N 1
ATOM 4301 C CA . GLU A 1 556 ? -11.689 10.985 16.182 1.00 82.31 556 GLU A CA 1
ATOM 4302 C C . GLU A 1 556 ? -10.298 11.661 16.165 1.00 82.31 556 GLU A C 1
ATOM 4304 O O . GLU A 1 556 ? -9.984 12.522 16.984 1.00 82.31 556 GLU A O 1
ATOM 4309 N N . GLY A 1 557 ? -9.439 11.268 15.217 1.00 80.69 557 GLY A N 1
ATOM 4310 C CA . GLY A 1 557 ? -8.072 11.791 15.084 1.00 80.69 557 GLY A CA 1
ATOM 4311 C C . GLY A 1 557 ? -7.070 11.224 16.097 1.00 80.69 557 GLY A C 1
ATOM 4312 O O . GLY A 1 557 ? -5.917 11.654 16.125 1.00 80.69 557 GLY A O 1
ATOM 4313 N N . ILE A 1 558 ? -7.482 10.255 16.917 1.00 84.94 558 ILE A N 1
ATOM 4314 C CA . ILE A 1 558 ? -6.618 9.528 17.849 1.00 84.94 558 ILE A CA 1
ATOM 4315 C C . ILE A 1 558 ? -6.276 8.165 17.233 1.00 84.94 558 ILE A C 1
ATOM 4317 O O . ILE A 1 558 ? -7.180 7.502 16.720 1.00 84.94 558 ILE A O 1
ATOM 4321 N N . PRO A 1 559 ? -5.011 7.704 17.289 1.00 89.00 559 PRO A N 1
ATOM 4322 C CA . PRO A 1 559 ? -4.644 6.367 16.834 1.00 89.00 559 PRO A CA 1
ATOM 4323 C C . PRO A 1 559 ? -5.492 5.279 17.505 1.00 89.00 559 PRO A C 1
ATOM 4325 O O . PRO A 1 559 ? -5.488 5.142 18.729 1.00 89.00 559 PRO A O 1
ATOM 4328 N N . ALA A 1 560 ? -6.213 4.500 16.704 1.00 85.44 560 ALA A N 1
ATOM 4329 C CA . ALA A 1 560 ? -7.094 3.436 17.167 1.00 85.44 560 ALA A CA 1
ATOM 4330 C C . ALA A 1 560 ? -7.245 2.367 16.084 1.00 85.44 560 ALA A C 1
ATOM 4332 O O . ALA A 1 560 ? -7.335 2.680 14.905 1.00 85.44 560 ALA A O 1
ATOM 4333 N N . ASN A 1 561 ? -7.329 1.096 16.476 1.00 87.50 561 ASN A N 1
ATOM 4334 C CA . ASN A 1 561 ? -7.673 0.032 15.535 1.00 87.50 561 ASN A CA 1
ATOM 4335 C C . ASN A 1 561 ? -9.195 -0.038 15.411 1.00 87.50 561 ASN A C 1
ATOM 4337 O O . ASN A 1 561 ? -9.861 -0.695 16.213 1.00 87.50 561 ASN A O 1
ATOM 4341 N N . VAL A 1 562 ? -9.742 0.668 14.427 1.00 88.38 562 VAL A N 1
ATOM 4342 C CA . VAL A 1 562 ? -11.178 0.656 14.154 1.00 88.38 562 VAL A CA 1
ATOM 4343 C C . VAL A 1 562 ? -11.512 -0.614 13.389 1.00 88.38 562 VAL A C 1
ATOM 4345 O O . VAL A 1 562 ? -10.860 -0.946 12.404 1.00 88.38 562 VAL A O 1
ATOM 4348 N N . VAL A 1 563 ? -12.526 -1.339 13.853 1.00 90.50 563 VAL A N 1
ATOM 4349 C CA . VAL A 1 563 ? -12.949 -2.636 13.290 1.00 90.50 563 VAL A CA 1
ATOM 4350 C C . VAL A 1 563 ? -14.385 -2.613 12.760 1.00 90.50 563 VAL A C 1
ATOM 4352 O O . VAL A 1 563 ? -14.913 -3.641 12.346 1.00 90.50 563 VAL A O 1
ATOM 4355 N N . MET A 1 564 ? -15.045 -1.454 12.815 1.00 90.88 564 MET A N 1
ATOM 4356 C CA . MET A 1 564 ? -16.419 -1.254 12.364 1.00 90.88 564 MET A CA 1
ATOM 4357 C C . MET A 1 564 ? -16.607 0.195 11.923 1.00 90.88 564 MET A C 1
ATOM 4359 O O . MET A 1 564 ? -16.302 1.105 12.688 1.00 90.88 564 MET A O 1
ATOM 4363 N N . ASN A 1 565 ? -17.159 0.386 10.726 1.00 89.19 565 ASN A N 1
ATOM 4364 C CA . ASN A 1 565 ? -17.399 1.699 10.134 1.00 89.19 565 ASN A CA 1
ATOM 4365 C C . ASN A 1 565 ? -18.883 1.897 9.803 1.00 89.19 565 ASN A C 1
ATOM 4367 O O . ASN A 1 565 ? -19.622 0.942 9.553 1.00 89.19 565 ASN A O 1
ATOM 4371 N N . HIS A 1 566 ? -19.323 3.155 9.788 1.00 89.38 566 HIS A N 1
ATOM 4372 C CA . HIS A 1 566 ? -20.659 3.526 9.328 1.00 89.38 566 HIS A CA 1
ATOM 4373 C C . HIS A 1 566 ? -20.656 3.788 7.825 1.00 89.38 566 HIS A C 1
ATOM 4375 O O . HIS A 1 566 ? -20.095 4.783 7.384 1.00 89.38 566 HIS A O 1
ATOM 4381 N N . ILE A 1 567 ? -21.356 2.956 7.060 1.00 89.31 567 ILE A N 1
ATOM 4382 C CA . ILE A 1 567 ? -21.621 3.213 5.641 1.00 89.31 567 ILE A CA 1
ATOM 4383 C C . ILE A 1 567 ? -22.866 4.094 5.553 1.00 89.31 567 ILE A C 1
ATOM 4385 O O . ILE A 1 567 ? -23.969 3.647 5.873 1.00 89.31 567 ILE A O 1
ATOM 4389 N N . LYS A 1 568 ? -22.680 5.365 5.193 1.00 87.50 568 LYS A N 1
ATOM 4390 C CA . LYS A 1 568 ? -23.768 6.330 5.005 1.00 87.50 568 LYS A CA 1
ATOM 4391 C C . LYS A 1 568 ? -23.317 7.488 4.128 1.00 87.50 568 LYS A C 1
ATOM 4393 O O . LYS A 1 568 ? -22.147 7.855 4.152 1.00 87.50 568 LYS A O 1
ATOM 4398 N N . ASP A 1 569 ? -24.262 8.119 3.447 1.00 88.25 569 ASP A N 1
ATOM 4399 C CA . ASP A 1 569 ? -23.979 9.323 2.675 1.00 88.25 569 ASP A CA 1
ATOM 4400 C C . ASP A 1 569 ? -23.602 10.502 3.594 1.00 88.25 569 ASP A C 1
ATOM 4402 O O . ASP A 1 569 ? -24.381 10.939 4.446 1.00 88.25 569 ASP A O 1
ATOM 4406 N N . LEU A 1 570 ? -22.373 10.994 3.433 1.00 88.44 570 LEU A N 1
ATOM 4407 C CA . LEU A 1 570 ? -21.811 12.135 4.148 1.00 88.44 570 LEU A CA 1
ATOM 4408 C C . LEU A 1 570 ? -21.837 13.425 3.322 1.00 88.44 570 LEU A C 1
ATOM 4410 O O . LEU A 1 570 ? -21.518 14.484 3.871 1.00 88.44 570 LEU A O 1
ATOM 4414 N N . SER A 1 571 ? -22.239 13.373 2.050 1.00 84.56 571 SER A N 1
ATOM 4415 C CA . SER A 1 571 ? -22.204 14.517 1.125 1.00 84.56 571 SER A CA 1
ATOM 4416 C C . SER A 1 571 ? -23.100 15.682 1.557 1.00 84.56 571 SER A C 1
ATOM 4418 O O . SER A 1 571 ? -22.796 16.839 1.278 1.00 84.56 571 SER A O 1
ATOM 4420 N N . GLY A 1 572 ? -24.159 15.407 2.326 1.00 82.44 572 GLY A N 1
ATOM 4421 C CA . GLY A 1 572 ? -24.992 16.439 2.951 1.00 82.44 572 GLY A CA 1
ATOM 4422 C C . GLY A 1 572 ? -24.356 17.125 4.171 1.00 82.44 572 GLY A C 1
ATOM 4423 O O . GLY A 1 572 ? -24.901 18.107 4.669 1.00 82.44 572 GLY A O 1
ATOM 4424 N N . THR A 1 573 ? -23.227 16.616 4.674 1.00 84.94 573 THR A N 1
ATOM 4425 C CA . THR A 1 573 ? -22.570 17.087 5.912 1.00 84.94 573 THR A CA 1
ATOM 4426 C C . THR A 1 573 ? -21.132 17.562 5.714 1.00 84.94 573 THR A C 1
ATOM 4428 O O . THR A 1 573 ? -20.685 18.454 6.435 1.00 84.94 573 THR A O 1
ATOM 4431 N N . TYR A 1 574 ? -20.414 17.010 4.737 1.00 82.06 574 TYR A N 1
ATOM 4432 C CA . TYR A 1 574 ? -19.028 17.345 4.426 1.00 82.06 574 TYR A CA 1
ATOM 4433 C C . TYR A 1 574 ? -18.891 17.739 2.954 1.00 82.06 574 TYR A C 1
ATOM 4435 O O . TYR A 1 574 ? -19.680 17.325 2.110 1.00 82.06 574 TYR A O 1
ATOM 4443 N N . ASP A 1 575 ? -17.868 18.537 2.644 1.00 78.00 575 ASP A N 1
ATOM 4444 C CA . ASP A 1 575 ? -17.502 18.861 1.262 1.00 78.00 575 ASP A CA 1
ATOM 4445 C C . ASP A 1 575 ? -17.179 17.572 0.496 1.00 78.00 575 ASP A C 1
ATOM 4447 O O . ASP A 1 575 ? -16.301 16.815 0.917 1.00 78.00 575 ASP A O 1
ATOM 4451 N N . ALA A 1 576 ? -17.865 17.344 -0.625 1.00 73.94 576 ALA A N 1
ATOM 4452 C CA . ALA A 1 576 ? -17.711 16.152 -1.455 1.00 73.94 576 ALA A CA 1
ATOM 4453 C C . ALA A 1 576 ? -16.250 15.902 -1.866 1.00 73.94 576 ALA A C 1
ATOM 4455 O O . ALA A 1 576 ? -15.811 14.759 -1.890 1.00 73.94 576 ALA A O 1
ATOM 4456 N N . ASN A 1 577 ? -15.455 16.960 -2.075 1.00 75.00 577 ASN A N 1
ATOM 4457 C CA . ASN A 1 577 ? -14.036 16.835 -2.439 1.00 75.00 577 ASN A CA 1
ATOM 4458 C C . ASN A 1 577 ? -13.148 16.299 -1.302 1.00 75.00 577 ASN A C 1
ATOM 4460 O O . ASN A 1 577 ? -11.977 15.996 -1.520 1.00 75.00 577 ASN A O 1
ATOM 4464 N N . LYS A 1 578 ? -13.673 16.240 -0.074 1.00 74.06 578 LYS A N 1
ATOM 4465 C CA . LYS A 1 578 ? -12.982 15.723 1.115 1.00 74.06 578 LYS A CA 1
ATOM 4466 C C . LYS A 1 578 ? -13.469 14.333 1.517 1.00 74.06 578 LYS A C 1
ATOM 4468 O O . LYS A 1 578 ? -12.912 13.750 2.444 1.00 74.06 578 LYS A O 1
ATOM 4473 N N . ILE A 1 579 ? -14.502 13.813 0.854 1.00 75.56 579 ILE A N 1
ATOM 4474 C CA . ILE A 1 579 ? -15.015 12.468 1.091 1.00 75.56 579 ILE A CA 1
ATOM 4475 C C . ILE A 1 579 ? -14.200 11.512 0.221 1.00 75.56 579 ILE A C 1
ATOM 4477 O O . ILE A 1 579 ? -14.365 11.462 -0.992 1.00 75.56 579 ILE A O 1
ATOM 4481 N N . GLY A 1 580 ? -13.269 10.791 0.845 1.00 67.56 580 GLY A N 1
ATOM 4482 C CA . GLY A 1 580 ? -12.276 9.997 0.116 1.00 67.56 580 GLY A CA 1
ATOM 4483 C C . GLY A 1 580 ? -12.775 8.660 -0.440 1.00 67.56 580 GLY A C 1
ATOM 4484 O O . GLY A 1 580 ? -12.132 8.117 -1.331 1.00 67.56 580 GLY A O 1
ATOM 4485 N N . ALA A 1 581 ? -13.890 8.115 0.063 1.00 76.69 581 ALA A N 1
ATOM 4486 C CA . ALA A 1 581 ? -14.362 6.779 -0.310 1.00 76.69 581 ALA A CA 1
ATOM 4487 C C . ALA A 1 581 ? -15.829 6.788 -0.783 1.00 76.69 581 ALA A C 1
ATOM 4489 O O . ALA A 1 581 ? -16.672 7.381 -0.100 1.00 76.69 581 ALA A O 1
ATOM 4490 N N . PRO A 1 582 ? -16.173 6.063 -1.872 1.00 77.19 582 PRO A N 1
ATOM 4491 C CA . PRO A 1 582 ? -17.550 5.955 -2.370 1.00 77.19 582 PRO A CA 1
ATOM 4492 C C . PRO A 1 582 ? -18.554 5.449 -1.327 1.00 77.19 582 PRO A C 1
ATOM 4494 O O . PRO A 1 582 ? -19.710 5.859 -1.344 1.00 77.19 582 PRO A O 1
ATOM 4497 N N . ALA A 1 583 ? -18.104 4.627 -0.369 1.00 80.44 583 ALA A N 1
ATOM 4498 C CA . ALA A 1 583 ? -18.913 4.130 0.750 1.00 80.44 583 ALA A CA 1
ATOM 4499 C C . ALA A 1 583 ? -19.521 5.240 1.636 1.00 80.44 583 ALA A C 1
ATOM 4501 O O . ALA A 1 583 ? -20.440 4.979 2.413 1.00 80.44 583 ALA A O 1
ATOM 4502 N N . TYR A 1 584 ? -19.021 6.473 1.522 1.00 85.12 584 TYR A N 1
ATOM 4503 C CA . TYR A 1 584 ? -19.495 7.639 2.264 1.00 85.12 584 TYR A CA 1
ATOM 4504 C C . TYR A 1 584 ? -20.239 8.658 1.385 1.00 85.12 584 TYR A C 1
ATOM 4506 O O . TYR A 1 584 ? -20.388 9.821 1.762 1.00 85.12 584 TYR A O 1
ATOM 4514 N N . THR A 1 585 ? -20.687 8.243 0.202 1.00 83.62 585 THR A N 1
ATOM 4515 C CA . THR A 1 585 ? -21.389 9.086 -0.777 1.00 83.62 585 THR A CA 1
ATOM 4516 C C . THR A 1 585 ? -22.671 8.405 -1.257 1.00 83.62 585 THR A C 1
ATOM 4518 O O . THR A 1 585 ? -22.919 7.241 -0.942 1.00 83.62 585 THR A O 1
ATOM 4521 N N . ALA A 1 586 ? -23.477 9.118 -2.045 1.00 82.56 586 ALA A N 1
ATOM 4522 C CA . ALA A 1 586 ? -24.604 8.541 -2.780 1.00 82.56 586 ALA A CA 1
ATOM 4523 C C . ALA A 1 586 ? -24.196 7.875 -4.115 1.00 82.56 586 ALA A C 1
ATOM 4525 O O . ALA A 1 586 ? -25.060 7.361 -4.830 1.00 82.56 586 ALA A O 1
ATOM 4526 N N . ASP A 1 587 ? -22.905 7.880 -4.470 1.00 80.12 587 ASP A N 1
ATOM 4527 C CA . ASP A 1 587 ? -22.429 7.247 -5.697 1.00 80.12 587 ASP A CA 1
ATOM 4528 C C . ASP A 1 587 ? -22.457 5.722 -5.586 1.00 80.12 587 ASP A C 1
ATOM 4530 O O . ASP A 1 587 ? -22.280 5.135 -4.519 1.00 80.12 587 ASP A O 1
ATOM 4534 N N . LYS A 1 588 ? -22.659 5.056 -6.725 1.00 78.50 588 LYS A N 1
ATOM 4535 C CA . LYS A 1 588 ? -22.656 3.592 -6.799 1.00 78.50 588 LYS A CA 1
ATOM 4536 C C . LYS A 1 588 ? -21.223 3.047 -6.643 1.00 78.50 588 LYS A C 1
ATOM 4538 O O . LYS A 1 588 ? -20.374 3.342 -7.488 1.00 78.50 588 LYS A O 1
ATOM 4543 N N . PRO A 1 589 ? -20.941 2.193 -5.645 1.00 81.75 589 PRO A N 1
ATOM 4544 C CA . PRO A 1 589 ? -19.700 1.430 -5.623 1.00 81.75 589 PRO A CA 1
ATOM 4545 C C . PRO A 1 589 ? -19.709 0.402 -6.758 1.00 81.75 589 PRO A C 1
ATOM 4547 O O . PRO A 1 589 ? -20.745 -0.199 -7.064 1.00 81.75 589 PRO A O 1
ATOM 4550 N N . VAL A 1 590 ? -18.562 0.189 -7.396 1.00 86.81 590 VAL A N 1
ATOM 4551 C CA . VAL A 1 590 ? -18.407 -0.897 -8.379 1.00 86.81 590 VAL A CA 1
ATOM 4552 C C . VAL A 1 590 ? -18.142 -2.222 -7.677 1.00 86.81 590 VAL A C 1
ATOM 4554 O O . VAL A 1 590 ? -17.884 -2.239 -6.478 1.00 86.81 590 VAL A O 1
ATOM 4557 N N . PHE A 1 591 ? -18.231 -3.345 -8.393 1.00 90.62 591 PHE A N 1
ATOM 4558 C CA . PHE A 1 591 ? -17.904 -4.645 -7.803 1.00 90.62 591 PHE A CA 1
ATOM 4559 C C . PHE A 1 591 ? -16.445 -4.668 -7.333 1.00 90.62 591 PHE A C 1
ATOM 4561 O O . PHE A 1 591 ? -15.544 -4.323 -8.093 1.00 90.62 591 PHE A O 1
ATOM 4568 N N . HIS A 1 592 ? -16.238 -5.074 -6.085 1.00 89.88 592 HIS A N 1
ATOM 4569 C CA . HIS A 1 592 ? -14.939 -5.195 -5.435 1.00 89.88 592 HIS A CA 1
ATOM 4570 C C . HIS A 1 592 ? -14.995 -6.318 -4.394 1.00 89.88 592 HIS A C 1
ATOM 4572 O O . HIS A 1 592 ? -16.072 -6.803 -4.040 1.00 89.88 592 HIS A O 1
ATOM 4578 N N . THR A 1 593 ? -13.824 -6.719 -3.920 1.00 89.00 593 THR A N 1
ATOM 4579 C CA . THR A 1 593 ? -13.642 -7.532 -2.717 1.00 89.00 593 THR A CA 1
ATOM 4580 C C . THR A 1 593 ? -12.856 -6.698 -1.717 1.00 89.00 593 THR A C 1
ATOM 4582 O O . THR A 1 593 ? -11.893 -6.043 -2.117 1.00 89.00 593 THR A O 1
ATOM 4585 N N . ASP A 1 594 ? -13.238 -6.721 -0.444 1.00 85.44 594 ASP A N 1
ATOM 4586 C CA . ASP A 1 594 ? -12.455 -6.064 0.605 1.00 85.44 594 ASP A CA 1
ATOM 4587 C C . ASP A 1 594 ? -11.354 -6.984 1.141 1.00 85.44 594 ASP A C 1
ATOM 4589 O O . ASP A 1 594 ? -11.335 -8.192 0.901 1.00 85.44 594 ASP A O 1
ATOM 4593 N N . SER A 1 595 ? -10.440 -6.399 1.909 1.00 80.69 595 SER A N 1
ATOM 4594 C CA . SER A 1 595 ? -9.420 -7.139 2.644 1.00 80.69 595 SER A CA 1
ATOM 4595 C C . SER A 1 595 ? -10.042 -8.010 3.743 1.00 80.69 595 SER A C 1
ATOM 4597 O O . SER A 1 595 ? -10.734 -7.506 4.630 1.00 80.69 595 SER A O 1
ATOM 4599 N N . GLY A 1 596 ? -9.709 -9.301 3.738 1.00 85.06 596 GLY A N 1
ATOM 4600 C CA . GLY A 1 596 ? -10.141 -10.288 4.733 1.00 85.06 596 GLY A CA 1
ATOM 4601 C C . GLY A 1 596 ? -11.025 -11.387 4.143 1.00 85.06 596 GLY A C 1
ATOM 4602 O O . GLY A 1 596 ? -11.402 -11.338 2.977 1.00 85.06 596 GLY A O 1
ATOM 4603 N N . ASP A 1 597 ? -11.351 -12.389 4.962 1.00 88.06 597 ASP A N 1
ATOM 4604 C CA . ASP A 1 597 ? -12.083 -13.578 4.498 1.00 88.06 597 ASP A CA 1
ATOM 4605 C C . ASP A 1 597 ? -13.602 -13.353 4.404 1.00 88.06 597 ASP A C 1
ATOM 4607 O O . ASP A 1 597 ? -14.278 -13.942 3.563 1.00 88.06 597 ASP A O 1
ATOM 4611 N N . VAL A 1 598 ? -14.161 -12.516 5.289 1.00 92.88 598 VAL A N 1
ATOM 4612 C CA . VAL A 1 598 ? -15.609 -12.288 5.407 1.00 92.88 598 VAL A CA 1
ATOM 4613 C C . VAL A 1 598 ? -15.901 -10.814 5.668 1.00 92.88 598 VAL A C 1
ATOM 4615 O O . VAL A 1 598 ? -15.374 -10.225 6.612 1.00 92.88 598 VAL A O 1
ATOM 4618 N N . ILE A 1 599 ? -16.822 -10.252 4.886 1.00 93.31 599 ILE A N 1
ATOM 4619 C CA . ILE A 1 599 ? -17.399 -8.923 5.107 1.00 93.31 599 ILE A CA 1
ATOM 4620 C C . ILE A 1 599 ? -18.826 -9.104 5.610 1.00 93.31 599 ILE A C 1
ATOM 4622 O O . ILE A 1 599 ? -19.607 -9.877 5.053 1.00 93.31 599 ILE A O 1
ATOM 4626 N N . THR A 1 600 ? -19.188 -8.372 6.657 1.00 93.56 600 THR A N 1
ATOM 4627 C CA . THR A 1 600 ? -20.555 -8.354 7.180 1.00 93.56 600 THR A CA 1
ATOM 4628 C C . THR A 1 600 ? -21.100 -6.934 7.156 1.00 93.56 600 THR A C 1
ATOM 4630 O O . THR A 1 600 ? -20.371 -5.971 7.389 1.00 93.56 600 THR A O 1
ATOM 4633 N N . LEU A 1 601 ? -22.399 -6.804 6.891 1.00 94.62 601 LEU A N 1
ATOM 4634 C CA . LEU A 1 601 ? -23.115 -5.533 6.880 1.00 94.62 601 LEU A CA 1
ATOM 4635 C C . LEU A 1 601 ? -24.377 -5.666 7.730 1.00 94.62 601 LEU A C 1
ATOM 4637 O O . LEU A 1 601 ? -25.137 -6.622 7.570 1.00 94.62 601 LEU A O 1
ATOM 4641 N N . LEU A 1 602 ? -24.614 -4.691 8.608 1.00 96.00 602 LEU A N 1
ATOM 4642 C CA . LEU A 1 602 ? -25.872 -4.562 9.333 1.00 96.00 602 LEU A CA 1
ATOM 4643 C C . LEU A 1 602 ? -26.642 -3.350 8.809 1.00 96.00 602 LEU A C 1
ATOM 4645 O O . LEU A 1 602 ? -26.183 -2.214 8.919 1.00 96.00 602 LEU A O 1
ATOM 4649 N N . CYS A 1 603 ? -27.842 -3.598 8.291 1.00 94.56 603 CYS A N 1
ATOM 4650 C CA . CYS A 1 603 ? -28.761 -2.540 7.897 1.00 94.56 603 CYS A CA 1
ATOM 4651 C C . CYS A 1 603 ? -29.405 -1.921 9.143 1.00 94.56 603 CYS A C 1
ATOM 4653 O O . CYS A 1 603 ? -30.111 -2.605 9.884 1.00 94.56 603 CYS A O 1
ATOM 4655 N N . LEU A 1 604 ? -29.158 -0.629 9.365 1.00 93.69 604 LEU A N 1
ATOM 4656 C CA . LEU A 1 604 ? -29.779 0.135 10.450 1.00 93.69 604 LEU A CA 1
ATOM 4657 C C . LEU A 1 604 ? -31.056 0.830 9.982 1.00 93.69 604 LEU A C 1
ATOM 4659 O O . LEU A 1 604 ? -32.058 0.823 10.690 1.00 93.69 604 LEU A O 1
ATOM 4663 N N . GLU A 1 605 ? -31.007 1.396 8.780 1.00 89.31 605 GLU A N 1
ATOM 4664 C CA . GLU A 1 605 ? -32.097 2.100 8.114 1.00 89.31 605 GLU A CA 1
ATOM 4665 C C . GLU A 1 605 ? -32.010 1.808 6.613 1.00 89.31 605 GLU A C 1
ATOM 4667 O O . GLU A 1 605 ? -30.914 1.651 6.070 1.00 89.31 605 GLU A O 1
ATOM 4672 N N . GLU A 1 606 ? -33.162 1.713 5.952 1.00 88.25 606 GLU A N 1
ATOM 4673 C CA . GLU A 1 606 ? -33.236 1.535 4.502 1.00 88.25 606 GLU A CA 1
ATOM 4674 C C . GLU A 1 606 ? -33.146 2.894 3.797 1.00 88.25 606 GLU A C 1
ATOM 4676 O O . GLU A 1 606 ? -33.661 3.902 4.288 1.00 88.25 606 GLU A O 1
ATOM 4681 N N . ALA A 1 607 ? -32.498 2.930 2.632 1.00 87.50 607 ALA A N 1
ATOM 4682 C CA . ALA A 1 607 ? -32.454 4.135 1.813 1.00 87.50 607 ALA A CA 1
ATOM 4683 C C . ALA A 1 607 ? -33.856 4.477 1.276 1.00 87.50 607 ALA A C 1
ATOM 4685 O O . ALA A 1 607 ? -34.611 3.588 0.885 1.00 87.50 607 ALA A O 1
ATOM 4686 N N . ALA A 1 608 ? -34.188 5.771 1.208 1.00 87.44 608 ALA A N 1
ATOM 4687 C CA . ALA A 1 608 ? -35.469 6.226 0.657 1.00 87.44 608 ALA A CA 1
ATOM 4688 C C . ALA A 1 608 ? -35.629 5.873 -0.836 1.00 87.44 608 ALA A C 1
ATOM 4690 O O . ALA A 1 608 ? -36.729 5.570 -1.294 1.00 87.44 608 ALA A O 1
ATOM 4691 N N . GLU A 1 609 ? -34.524 5.895 -1.581 1.00 88.06 609 GLU A N 1
ATOM 4692 C CA . GLU A 1 609 ? -34.416 5.455 -2.969 1.00 88.06 609 GLU A CA 1
ATOM 4693 C C . GLU A 1 609 ? -33.035 4.813 -3.176 1.00 88.06 609 GLU A C 1
ATOM 4695 O O . GLU A 1 609 ? -32.051 5.220 -2.557 1.00 88.06 609 GLU A O 1
ATOM 4700 N N . GLY A 1 610 ? -32.945 3.801 -4.043 1.00 86.44 610 GLY A N 1
ATOM 4701 C CA . GLY A 1 610 ? -31.685 3.108 -4.315 1.00 86.44 610 GLY A CA 1
ATOM 4702 C C . GLY A 1 610 ? -31.248 2.192 -3.167 1.00 86.44 610 GLY A C 1
ATOM 4703 O O . GLY A 1 610 ? -32.050 1.423 -2.640 1.00 86.44 610 GLY A O 1
ATOM 4704 N N . GLY A 1 611 ? -29.956 2.220 -2.827 1.00 83.56 611 GLY A N 1
ATOM 4705 C CA . GLY A 1 611 ? -29.395 1.469 -1.695 1.00 83.56 611 GLY A CA 1
ATOM 4706 C C . GLY A 1 611 ? -29.356 -0.055 -1.863 1.00 83.56 611 GLY A C 1
ATOM 4707 O O . GLY A 1 611 ? -29.157 -0.769 -0.882 1.00 83.56 611 GLY A O 1
ATOM 4708 N N . GLN A 1 612 ? -29.550 -0.585 -3.076 1.00 87.94 612 GLN A N 1
ATOM 4709 C CA . GLN A 1 612 ? -29.533 -2.032 -3.286 1.00 87.94 612 GLN A CA 1
ATOM 4710 C C . GLN A 1 612 ? -28.108 -2.592 -3.217 1.00 87.94 612 GLN A C 1
ATOM 4712 O O . GLN A 1 612 ? -27.235 -2.193 -3.989 1.00 87.94 612 GLN A O 1
ATOM 4717 N N . SER A 1 613 ? -27.896 -3.596 -2.369 1.00 89.12 613 SER A N 1
ATOM 4718 C CA . SER A 1 613 ? -26.681 -4.413 -2.395 1.00 89.12 613 SER A CA 1
ATOM 4719 C C . SER A 1 613 ? -26.757 -5.441 -3.523 1.00 89.12 613 SER A C 1
ATOM 4721 O O . SER A 1 613 ? -27.757 -6.147 -3.672 1.00 89.12 613 SER A O 1
ATOM 4723 N N . LYS A 1 614 ? -25.688 -5.541 -4.315 1.00 90.62 614 LYS A N 1
ATOM 4724 C CA . LYS A 1 614 ? -25.540 -6.538 -5.381 1.00 90.62 614 LYS A CA 1
ATOM 4725 C C . LYS A 1 614 ? -24.355 -7.433 -5.058 1.00 90.62 614 LYS A C 1
ATOM 4727 O O . LYS A 1 614 ? -23.300 -6.935 -4.685 1.00 90.62 614 LYS A O 1
ATOM 4732 N N . VAL A 1 615 ? -24.530 -8.736 -5.242 1.00 92.44 615 VAL A N 1
ATOM 4733 C CA . VAL A 1 615 ? -23.480 -9.743 -5.056 1.00 92.44 615 VAL A CA 1
ATOM 4734 C C . VAL A 1 615 ? -23.352 -10.530 -6.353 1.00 92.44 615 VAL A C 1
ATOM 4736 O O . VAL A 1 615 ? -24.350 -10.776 -7.031 1.00 92.44 615 VAL A O 1
ATOM 4739 N N . SER A 1 616 ? -22.124 -10.891 -6.709 1.00 93.62 616 SER A N 1
ATOM 4740 C CA . SER A 1 616 ? -21.813 -11.729 -7.863 1.00 93.62 616 SER A CA 1
ATOM 4741 C C . SER A 1 616 ? -20.795 -12.782 -7.455 1.00 93.62 616 SER A C 1
ATOM 4743 O O . SER A 1 616 ? -19.884 -12.491 -6.682 1.00 93.62 616 SER A O 1
ATOM 4745 N N . SER A 1 617 ? -20.914 -13.986 -8.009 1.00 95.19 617 SER A N 1
ATOM 4746 C CA . SER A 1 617 ? -19.903 -15.026 -7.844 1.00 95.19 617 SER A CA 1
ATOM 4747 C C . SER A 1 617 ? -18.672 -14.725 -8.705 1.00 95.19 617 SER A C 1
ATOM 4749 O O . SER A 1 617 ? -18.761 -14.667 -9.935 1.00 95.19 617 SER A O 1
ATOM 4751 N N . SER A 1 618 ? -17.504 -14.579 -8.074 1.00 94.75 618 SER A N 1
ATOM 4752 C CA . SER A 1 618 ? -16.220 -14.490 -8.784 1.00 94.75 618 SER A CA 1
ATOM 4753 C C . SER A 1 618 ? -15.872 -15.796 -9.506 1.00 94.75 618 SER A C 1
ATOM 4755 O O . SER A 1 618 ? -15.260 -15.761 -10.569 1.00 94.75 618 SER A O 1
ATOM 4757 N N . TRP A 1 619 ? -16.332 -16.943 -8.999 1.00 95.50 619 TRP A N 1
ATOM 4758 C CA . TRP A 1 619 ? -16.146 -18.255 -9.625 1.00 95.50 619 TRP A CA 1
ATOM 4759 C C . TRP A 1 619 ? -16.944 -18.384 -10.926 1.00 95.50 619 TRP A C 1
ATOM 4761 O O . TRP A 1 619 ? -16.449 -18.907 -11.925 1.00 95.50 619 TRP A O 1
ATOM 4771 N N . ARG A 1 620 ? -18.173 -17.856 -10.951 1.00 96.00 620 ARG A N 1
ATOM 4772 C CA . ARG A 1 620 ? -18.981 -17.769 -12.172 1.00 96.00 620 ARG A CA 1
ATOM 4773 C C . ARG A 1 620 ? -18.335 -16.843 -13.201 1.00 96.00 620 ARG A C 1
ATOM 4775 O O . ARG A 1 620 ? -18.310 -17.198 -14.378 1.00 96.00 620 ARG A O 1
ATOM 4782 N N . VAL A 1 621 ? -17.806 -15.698 -12.756 1.00 95.50 621 VAL A N 1
ATOM 4783 C CA . VAL A 1 621 ? -17.060 -14.753 -13.607 1.00 95.50 621 VAL A CA 1
ATOM 4784 C C . VAL A 1 621 ? -15.801 -15.406 -14.171 1.00 95.50 621 VAL A C 1
ATOM 4786 O O . VAL A 1 621 ? -15.551 -15.289 -15.366 1.00 95.50 621 VAL A O 1
ATOM 4789 N N . TYR A 1 622 ? -15.049 -16.150 -13.358 1.00 96.38 622 TYR A N 1
ATOM 4790 C CA . TYR A 1 622 ? -13.902 -16.920 -13.830 1.00 96.38 622 TYR A CA 1
ATOM 4791 C C . TYR A 1 622 ? -14.303 -17.907 -14.930 1.00 96.38 622 TYR A C 1
ATOM 4793 O O . TYR A 1 622 ? -13.680 -17.914 -15.984 1.00 96.38 622 TYR A O 1
ATOM 4801 N N . ASN A 1 623 ? -15.377 -18.680 -14.736 1.00 96.50 623 ASN A N 1
ATOM 4802 C CA . ASN A 1 623 ? -15.862 -19.617 -15.754 1.00 96.50 623 ASN A CA 1
ATOM 4803 C C . ASN A 1 623 ? -16.282 -18.913 -17.058 1.00 96.50 623 ASN A C 1
ATOM 4805 O O . ASN A 1 623 ? -16.007 -19.433 -18.134 1.00 96.50 623 ASN A O 1
ATOM 4809 N N . GLU A 1 624 ? -16.895 -17.724 -16.986 1.00 94.81 624 GLU A N 1
ATOM 4810 C CA . GLU A 1 624 ? -17.175 -16.908 -18.183 1.00 94.81 624 GLU A CA 1
ATOM 4811 C C . GLU A 1 624 ? -15.893 -16.486 -18.909 1.00 94.81 624 GLU A C 1
ATOM 4813 O O . GLU A 1 624 ? -15.832 -16.532 -20.139 1.00 94.81 624 GLU A O 1
ATOM 4818 N N . LEU A 1 625 ? -14.866 -16.069 -18.162 1.00 94.06 625 LEU A N 1
ATOM 4819 C CA . LEU A 1 625 ? -13.571 -15.697 -18.733 1.00 94.06 625 LEU A CA 1
ATOM 4820 C C . LEU A 1 625 ? -12.862 -16.914 -19.331 1.00 94.06 625 LEU A C 1
ATOM 4822 O O . LEU A 1 625 ? -12.364 -16.828 -20.447 1.00 94.06 625 LEU A O 1
ATOM 4826 N N . ALA A 1 626 ? -12.883 -18.055 -18.648 1.00 93.69 626 ALA A N 1
ATOM 4827 C CA . ALA A 1 626 ? -12.259 -19.286 -19.118 1.00 93.69 626 ALA A CA 1
ATOM 4828 C C . ALA A 1 626 ? -12.930 -19.833 -20.388 1.00 93.69 626 ALA A C 1
ATOM 4830 O O . ALA A 1 626 ? -12.273 -20.436 -21.230 1.00 93.69 626 ALA A O 1
ATOM 4831 N N . GLU A 1 627 ? -14.231 -19.592 -20.561 1.00 92.25 627 GLU A N 1
ATOM 4832 C CA . GLU A 1 627 ? -14.957 -19.983 -21.770 1.00 92.25 627 GLU A CA 1
ATOM 4833 C C . GLU A 1 627 ? -14.726 -19.017 -22.943 1.00 92.25 627 GLU A C 1
ATOM 4835 O O . GLU A 1 627 ? -14.666 -19.450 -24.094 1.00 92.25 627 GLU A O 1
ATOM 4840 N N . LYS A 1 628 ? -14.627 -17.706 -22.679 1.00 89.12 628 LYS A N 1
ATOM 4841 C CA . LYS A 1 628 ? -14.726 -16.680 -23.736 1.00 89.12 628 LYS A CA 1
ATOM 4842 C C . LYS A 1 628 ? -13.455 -15.874 -23.979 1.00 89.12 628 LYS A C 1
ATOM 4844 O O . LYS A 1 628 ? -13.337 -15.293 -25.055 1.00 89.12 628 LYS A O 1
ATOM 4849 N N . ARG A 1 629 ? -12.577 -15.741 -22.981 1.00 88.25 629 ARG A N 1
ATOM 4850 C CA . ARG A 1 629 ? -11.448 -14.792 -22.928 1.00 88.25 629 ARG A CA 1
ATOM 4851 C C . ARG A 1 629 ? -10.307 -15.308 -22.041 1.00 88.25 629 ARG A C 1
ATOM 4853 O O . ARG A 1 629 ? -9.973 -14.698 -21.023 1.00 88.25 629 ARG A O 1
ATOM 4860 N N . LEU A 1 630 ? -9.722 -16.437 -22.444 1.00 89.62 630 LEU A N 1
ATOM 4861 C CA . LEU A 1 630 ? -8.585 -17.076 -21.767 1.00 89.62 630 LEU A CA 1
ATOM 4862 C C . LEU A 1 630 ? -7.403 -16.115 -21.586 1.00 89.62 630 LEU A C 1
ATOM 4864 O O . LEU A 1 630 ? -6.779 -16.085 -20.528 1.00 89.62 630 LEU A O 1
ATOM 4868 N N . ASP A 1 631 ? -7.199 -15.241 -22.565 1.00 86.56 631 ASP A N 1
ATOM 4869 C CA . ASP A 1 631 ? -6.186 -14.191 -22.551 1.00 86.56 631 ASP A CA 1
ATOM 4870 C C . ASP A 1 631 ? -6.278 -13.234 -21.362 1.00 86.56 631 ASP A C 1
ATOM 4872 O O . ASP A 1 631 ? -5.264 -12.747 -20.867 1.00 86.56 631 ASP A O 1
ATOM 4876 N N . LEU A 1 632 ? -7.491 -12.973 -20.868 1.00 89.44 632 LEU A N 1
ATOM 4877 C CA . LEU A 1 632 ? -7.675 -12.127 -19.693 1.00 89.44 632 LEU A CA 1
ATOM 4878 C C . LEU A 1 632 ? -7.279 -12.845 -18.404 1.00 89.44 632 LEU A C 1
ATOM 4880 O O . LEU A 1 632 ? -6.870 -12.175 -17.463 1.00 89.44 632 LEU A O 1
ATOM 4884 N N . ILE A 1 633 ? -7.376 -14.176 -18.347 1.00 92.25 633 ILE A N 1
ATOM 4885 C CA . ILE A 1 633 ? -6.932 -14.942 -17.176 1.00 92.25 633 ILE A CA 1
ATOM 4886 C C . ILE A 1 633 ? -5.415 -14.848 -17.043 1.00 92.25 633 ILE A C 1
ATOM 4888 O O . ILE A 1 633 ? -4.937 -14.644 -15.933 1.00 92.25 633 ILE A O 1
ATOM 4892 N N . GLY A 1 634 ? -4.681 -14.921 -18.160 1.00 87.88 634 GLY A N 1
ATOM 4893 C CA . GLY A 1 634 ? -3.235 -14.688 -18.180 1.00 87.88 634 GLY A CA 1
ATOM 4894 C C . GLY A 1 634 ? -2.865 -13.353 -17.549 1.00 87.88 634 GLY A C 1
ATOM 4895 O O . GLY A 1 634 ? -2.170 -13.321 -16.541 1.00 87.88 634 GLY A O 1
ATOM 4896 N N . THR A 1 635 ? -3.445 -12.270 -18.064 1.00 87.75 635 THR A N 1
ATOM 4897 C CA . THR A 1 635 ? -3.219 -10.919 -17.538 1.00 87.75 635 THR A CA 1
ATOM 4898 C C . THR A 1 635 ? -3.629 -10.765 -16.066 1.00 87.75 635 THR A C 1
ATOM 4900 O O . THR A 1 635 ? -2.940 -10.105 -15.297 1.00 87.75 635 THR A O 1
ATOM 4903 N N . LEU A 1 636 ? -4.748 -11.359 -15.636 1.00 89.69 636 LEU A N 1
ATOM 4904 C CA . LEU A 1 636 ? -5.211 -11.276 -14.242 1.00 89.69 636 LEU A CA 1
ATOM 4905 C C . LEU A 1 636 ? -4.377 -12.124 -13.266 1.00 89.69 636 LEU A C 1
ATOM 4907 O O . LEU A 1 636 ? -4.478 -11.907 -12.062 1.00 89.69 636 LEU A O 1
ATOM 4911 N N . ALA A 1 637 ? -3.595 -13.081 -13.768 1.00 89.81 637 ALA A N 1
ATOM 4912 C CA . ALA A 1 637 ? -2.721 -13.938 -12.970 1.00 89.81 637 ALA A CA 1
ATOM 4913 C C . ALA A 1 637 ? -1.307 -13.361 -12.771 1.00 89.81 637 ALA A C 1
ATOM 4915 O O . ALA A 1 637 ? -0.533 -13.930 -12.005 1.00 89.81 637 ALA A O 1
ATOM 4916 N N . GLU A 1 638 ? -0.963 -12.272 -13.464 1.00 87.44 638 GLU A N 1
ATOM 4917 C CA . GLU A 1 638 ? 0.310 -11.563 -13.298 1.00 87.44 638 GLU A CA 1
ATOM 4918 C C . GLU A 1 638 ? 0.411 -10.872 -11.926 1.00 87.44 638 GLU A C 1
ATOM 4920 O O . GLU A 1 638 ? -0.591 -10.629 -11.251 1.00 87.44 638 GLU A O 1
ATOM 4925 N N . ASP A 1 639 ? 1.630 -10.516 -11.517 1.00 85.44 639 ASP A N 1
ATOM 4926 C CA . ASP A 1 639 ? 1.858 -9.751 -10.293 1.00 85.44 639 ASP A CA 1
ATOM 4927 C C . ASP A 1 639 ? 1.455 -8.282 -10.497 1.00 85.44 639 ASP A C 1
ATOM 4929 O O . ASP A 1 639 ? 2.144 -7.500 -11.156 1.00 85.44 639 ASP A O 1
ATOM 4933 N N . TRP A 1 640 ? 0.328 -7.887 -9.903 1.00 79.44 640 TRP A N 1
ATOM 4934 C CA . TRP A 1 640 ? -0.152 -6.507 -9.933 1.00 79.44 640 TRP A CA 1
ATOM 4935 C C . TRP A 1 640 ? 0.350 -5.718 -8.724 1.00 79.44 640 TRP A C 1
ATOM 4937 O O . TRP A 1 640 ? 0.147 -6.111 -7.574 1.00 79.44 640 TRP A O 1
ATOM 4947 N N . LEU A 1 641 ? 0.942 -4.546 -8.971 1.00 77.12 641 LEU A N 1
ATOM 4948 C CA . LEU A 1 641 ? 1.234 -3.582 -7.912 1.00 77.12 641 LEU A CA 1
ATOM 4949 C C . LEU A 1 641 ? -0.085 -3.022 -7.362 1.00 77.12 641 LEU A C 1
ATOM 4951 O O . LEU A 1 641 ? -0.819 -2.326 -8.061 1.00 77.12 641 LEU A O 1
ATOM 4955 N N . THR A 1 642 ? -0.376 -3.320 -6.099 1.00 60.94 642 THR A N 1
ATOM 4956 C CA . THR A 1 642 ? -1.547 -2.817 -5.369 1.00 60.94 642 THR A CA 1
ATOM 4957 C C . THR A 1 642 ? -1.093 -1.828 -4.299 1.00 60.94 642 THR A C 1
ATOM 4959 O O . THR A 1 642 ? -0.293 -2.180 -3.429 1.00 60.94 642 THR A O 1
ATOM 4962 N N . GLU A 1 643 ? -1.630 -0.606 -4.317 1.00 51.66 643 GLU A N 1
ATOM 4963 C CA . GLU A 1 643 ? -1.505 0.313 -3.183 1.00 51.66 643 GLU A CA 1
ATOM 4964 C C . GLU A 1 643 ? -2.378 -0.192 -2.029 1.00 51.66 643 GLU A C 1
ATOM 4966 O O . GLU A 1 643 ? -3.603 -0.090 -2.055 1.00 51.66 643 GLU A O 1
ATOM 4971 N N . VAL A 1 644 ? -1.745 -0.738 -0.993 1.00 48.62 644 VAL A N 1
ATOM 4972 C CA . VAL A 1 644 ? -2.419 -1.001 0.279 1.00 48.62 644 VAL A CA 1
ATOM 4973 C C . VAL A 1 644 ? -2.283 0.269 1.114 1.00 48.62 644 VAL A C 1
ATOM 4975 O O . VAL A 1 644 ? -1.190 0.574 1.588 1.00 48.62 644 VAL A O 1
ATOM 4978 N N . TYR A 1 645 ? -3.365 1.038 1.264 1.00 39.47 645 TYR A N 1
ATOM 4979 C CA . TYR A 1 645 ? -3.406 2.165 2.203 1.00 39.47 645 TYR A CA 1
ATOM 4980 C C . TYR A 1 645 ? -3.137 1.621 3.621 1.00 39.47 645 TYR A C 1
ATOM 4982 O O . TYR A 1 645 ? -3.995 0.958 4.205 1.00 39.47 645 TYR A O 1
ATOM 4990 N N . ALA A 1 646 ? -1.912 1.808 4.122 1.00 28.86 646 ALA A N 1
ATOM 4991 C CA . ALA A 1 646 ? -1.429 1.263 5.395 1.00 28.86 646 ALA A CA 1
ATOM 4992 C C . ALA A 1 646 ? -1.786 2.135 6.605 1.00 28.86 646 ALA A C 1
ATOM 4994 O O . ALA A 1 646 ? -1.679 3.377 6.475 1.00 28.86 646 ALA A O 1
#

InterPro domains:
  IPR003819 TauD/TfdA-like domain [PF02668] (485-637)
  IPR018865 Inactive serine/threonine-protein kinase 19-like [PF10494] (84-389)
  IPR018865 Inactive serine/threonine-protein kinase 19-like [PTHR15243] (1-388)
  IPR042098 Glutarate 2-hydroxylase superfamily [G3DSA:3.60.130.10] (460-643)

Radius of gyration: 35.85 Å; chains: 1; bounding box: 98×86×89 Å

Secondary structure (DSSP, 8-state):
------PPP-----------GGGS------------------PPPPP------TTSPP---S-B--GGGG----SHHHHHHHHHHHSBPPPPTT----HHHHHHHHHHHHTS-SEEEHHHHHHH-S-HHHHHHHHHHHHHTTSEEEE------SGGG----EEEEHHHHHHHHHH-TTS-HHHHHHHHHHHHHSTT-SEEEGGGS-HHHHHHHHHHTSEEE-----S-------TT---S--------------TTSS--TTTTS---SS----PPPPPTTSEEEE--TTHHHHHHHHHHHHHHHHHHHTTSTTSEEEHHHHHHHHHTS-----HHHHHHHHTT------GGGSHHHHTSTTB-HHHHHHHHHHTTSEEEEE-----SSTTTTEEEEE----TT----S--SS--HHHHHHHHHHHHHHS----PPPTT--S---STT---TTTHHHH---EEEPPHHHHHHHHHHHHHHHHTT--GGG-STTTS--TTHHHHHHHHHHHHHHSSS--EEE---GGGS-HHHHHHHHHHHHHHH-S-----EEEETTEEEEE--------TTTS-GGG--SGGGSSSPPPS---SSS------SS--SS--------HHHHHHHHHHH-HHHHHHHTS--------